Protein AF-0000000077060701 (afdb_homodimer)

Structure (mmCIF, N/CA/C/O backbone):
data_AF-0000000077060701-model_v1
#
loop_
_entity.id
_entity.type
_entity.pdbx_description
1 polymer 'Hard-surface induced protein 5'
#
loop_
_atom_site.group_PDB
_atom_site.id
_atom_site.type_symbol
_atom_site.label_atom_id
_atom_site.label_alt_id
_atom_site.label_comp_id
_atom_site.label_asym_id
_atom_site.label_entity_id
_atom_site.label_seq_id
_atom_site.pdbx_PDB_ins_code
_atom_site.Cartn_x
_atom_site.Cartn_y
_atom_site.Cartn_z
_atom_site.occupancy
_atom_site.B_iso_or_equiv
_atom_site.auth_seq_id
_atom_site.auth_comp_id
_atom_site.auth_asym_id
_atom_site.auth_atom_id
_atom_site.pdbx_PDB_model_num
ATOM 1 N N . ASP A 1 1 ? -24.672 4.492 -1.713 1 72.44 1 ASP A N 1
ATOM 2 C CA . ASP A 1 1 ? -24.547 5.801 -1.076 1 72.44 1 ASP A CA 1
ATOM 3 C C . ASP A 1 1 ? -24.703 6.926 -2.096 1 72.44 1 ASP A C 1
ATOM 5 O O . ASP A 1 1 ? -23.984 6.98 -3.09 1 72.44 1 ASP A O 1
ATOM 9 N N . THR A 1 2 ? -25.672 7.645 -2.219 1 89 2 THR A N 1
ATOM 10 C CA . THR A 1 2 ? -25.984 8.688 -3.191 1 89 2 THR A CA 1
ATOM 11 C C . THR A 1 2 ? -25.297 10 -2.818 1 89 2 THR A C 1
ATOM 13 O O . THR A 1 2 ? -25.391 10.984 -3.553 1 89 2 THR A O 1
ATOM 16 N N . ARG A 1 3 ? -24.625 10.016 -1.709 1 93.56 3 ARG A N 1
ATOM 17 C CA . ARG A 1 3 ? -23.906 11.219 -1.297 1 93.56 3 ARG A CA 1
ATOM 18 C C . ARG A 1 3 ? -22.703 11.484 -2.209 1 93.56 3 ARG A C 1
ATOM 20 O O . ARG A 1 3 ? -22.156 10.562 -2.797 1 93.56 3 ARG A O 1
ATOM 27 N N . PRO A 1 4 ? -22.281 12.789 -2.314 1 96.69 4 PRO A N 1
ATOM 28 C CA . PRO A 1 4 ? -21.094 13.102 -3.113 1 96.69 4 PRO A CA 1
ATOM 29 C C . PRO A 1 4 ? -19.844 12.375 -2.621 1 96.69 4 PRO A C 1
ATOM 31 O O . PRO A 1 4 ? -19.656 12.203 -1.413 1 96.69 4 PRO A O 1
ATOM 34 N N . SER A 1 5 ? -19.078 11.945 -3.609 1 96.25 5 SER A N 1
ATOM 35 C CA . SER A 1 5 ? -17.812 11.289 -3.295 1 96.25 5 SER A CA 1
ATOM 36 C C . SER A 1 5 ? -16.812 12.281 -2.711 1 96.25 5 SER A C 1
ATOM 38 O O . SER A 1 5 ? -17.047 13.492 -2.727 1 96.25 5 SER A O 1
ATOM 40 N N . PHE A 1 6 ? -15.773 11.805 -2.164 1 96.88 6 PHE A N 1
ATOM 41 C CA . PHE A 1 6 ? -14.688 12.664 -1.708 1 96.88 6 PHE A CA 1
ATOM 42 C C . PHE A 1 6 ? -14.211 13.578 -2.832 1 96.88 6 PHE A C 1
ATOM 44 O O . PHE A 1 6 ? -14.008 14.781 -2.621 1 96.88 6 PHE A O 1
ATOM 51 N N . TYR A 1 7 ? -14 12.961 -3.996 1 97.12 7 TYR A N 1
ATOM 52 C CA . TYR A 1 7 ? -13.547 13.719 -5.152 1 97.12 7 TYR A CA 1
ATOM 53 C C . TYR A 1 7 ? -14.469 14.898 -5.438 1 97.12 7 TYR A C 1
ATOM 55 O O . TYR A 1 7 ? -14.008 16.031 -5.602 1 97.12 7 TYR A O 1
ATOM 63 N N . GLU A 1 8 ? -15.719 14.617 -5.441 1 97.75 8 GLU A N 1
ATOM 64 C CA . GLU A 1 8 ? -16.703 15.648 -5.77 1 97.75 8 GLU A CA 1
ATOM 65 C C . GLU A 1 8 ? -16.703 16.766 -4.727 1 97.75 8 GLU A C 1
ATOM 67 O O . GLU A 1 8 ? -16.719 17.953 -5.074 1 97.75 8 GLU A O 1
ATOM 72 N N . ILE A 1 9 ? -16.672 16.422 -3.494 1 97.5 9 ILE A N 1
ATOM 73 C CA . ILE A 1 9 ? -16.672 17.391 -2.416 1 97.5 9 ILE A CA 1
ATOM 74 C C . ILE A 1 9 ? -15.375 18.219 -2.459 1 97.5 9 ILE A C 1
ATOM 76 O O . ILE A 1 9 ? -15.406 19.438 -2.396 1 97.5 9 ILE A O 1
ATOM 80 N N . ALA A 1 10 ? -14.234 17.484 -2.586 1 97 10 ALA A N 1
ATOM 81 C CA . ALA A 1 10 ? -12.938 18.141 -2.639 1 97 10 ALA A CA 1
ATOM 82 C C . ALA A 1 10 ? -12.852 19.109 -3.822 1 97 10 ALA A C 1
ATOM 84 O O . ALA A 1 10 ? -12.375 20.234 -3.684 1 97 10 ALA A O 1
ATOM 85 N N . LEU A 1 11 ? -13.344 18.656 -4.93 1 96.25 11 LEU A N 1
ATOM 86 C CA . LEU A 1 11 ? -13.344 19.5 -6.129 1 96.25 11 LEU A CA 1
ATOM 87 C C . LEU A 1 11 ? -14.188 20.75 -5.918 1 96.25 11 LEU A C 1
ATOM 89 O O . LEU A 1 11 ? -13.789 21.844 -6.309 1 96.25 11 LEU A O 1
ATOM 93 N N . SER A 1 12 ? -15.336 20.609 -5.293 1 96.38 12 SER A N 1
ATOM 94 C CA . SER A 1 12 ? -16.234 21.734 -5.066 1 96.38 12 SER A CA 1
ATOM 95 C C . SER A 1 12 ? -15.609 22.766 -4.156 1 96.38 12 SER A C 1
ATOM 97 O O . SER A 1 12 ? -15.891 23.969 -4.281 1 96.38 12 SER A O 1
ATOM 99 N N . HIS A 1 13 ? -14.703 22.375 -3.252 1 94.12 13 HIS A N 1
ATOM 100 C CA . HIS A 1 13 ? -14.047 23.312 -2.336 1 94.12 13 HIS A CA 1
ATOM 101 C C . HIS A 1 13 ? -12.734 23.828 -2.914 1 94.12 13 HIS A C 1
ATOM 103 O O . HIS A 1 13 ? -12.094 24.688 -2.322 1 94.12 13 HIS A O 1
ATOM 109 N N . GLY A 1 14 ? -12.312 23.234 -4.031 1 92 14 GLY A N 1
ATOM 110 C CA . GLY A 1 14 ? -11.188 23.781 -4.777 1 92 14 GLY A CA 1
ATOM 111 C C . GLY A 1 14 ? -9.844 23.359 -4.227 1 92 14 GLY A C 1
ATOM 112 O O . GLY A 1 14 ? -8.836 24.047 -4.445 1 92 14 GLY A O 1
ATOM 113 N N . THR A 1 15 ? -9.773 22.266 -3.494 1 93.25 15 THR A N 1
ATOM 114 C CA . THR A 1 15 ? -8.492 21.812 -2.957 1 93.25 15 THR A CA 1
ATOM 115 C C . THR A 1 15 ? -7.629 21.203 -4.055 1 93.25 15 THR A C 1
ATOM 117 O O . THR A 1 15 ? -8.141 20.531 -4.953 1 93.25 15 THR A O 1
ATOM 120 N N . ASP A 1 16 ? -6.316 21.344 -4.008 1 93 16 ASP A N 1
ATOM 121 C CA . ASP A 1 16 ? -5.406 20.797 -5.008 1 93 16 ASP A CA 1
ATOM 122 C C . ASP A 1 16 ? -5.215 19.281 -4.812 1 93 16 ASP A C 1
ATOM 124 O O . ASP A 1 16 ? -4.59 18.625 -5.637 1 93 16 ASP A O 1
ATOM 128 N N . LYS A 1 17 ? -5.855 18.797 -3.699 1 95.69 17 LYS A N 1
ATOM 129 C CA . LYS A 1 17 ? -5.812 17.359 -3.449 1 95.69 17 LYS A CA 1
ATOM 130 C C . LYS A 1 17 ? -6.402 16.578 -4.617 1 95.69 17 LYS A C 1
ATOM 132 O O . LYS A 1 17 ? -6.098 15.398 -4.805 1 95.69 17 LYS A O 1
ATOM 137 N N . VAL A 1 18 ? -7.281 17.297 -5.473 1 96 18 VAL A N 1
ATOM 138 C CA . VAL A 1 18 ? -7.945 16.547 -6.535 1 96 18 VAL A CA 1
ATOM 139 C C . VAL A 1 18 ? -7.863 17.344 -7.844 1 96 18 VAL A C 1
ATOM 141 O O . VAL A 1 18 ? -8.5 16.969 -8.836 1 96 18 VAL A O 1
ATOM 144 N N . THR A 1 19 ? -7.133 18.406 -7.879 1 93.81 19 THR A N 1
ATOM 145 C CA . THR A 1 19 ? -6.91 19.141 -9.117 1 93.81 19 THR A CA 1
ATOM 146 C C . THR A 1 19 ? -5.473 18.969 -9.602 1 93.81 19 THR A C 1
ATOM 148 O O . THR A 1 19 ? -5.219 18.266 -10.586 1 93.81 19 THR A O 1
ATOM 151 N N . THR A 1 20 ? -4.555 19.422 -8.734 1 92.94 20 THR A N 1
ATOM 152 C CA . THR A 1 20 ? -3.139 19.234 -9.039 1 92.94 20 THR A CA 1
ATOM 153 C C . THR A 1 20 ? -2.711 17.797 -8.773 1 92.94 20 THR A C 1
ATOM 155 O O . THR A 1 20 ? -1.928 17.234 -9.531 1 92.94 20 THR A O 1
ATOM 158 N N . HIS A 1 21 ? -3.254 17.328 -7.711 1 95.06 21 HIS A N 1
ATOM 159 C CA . HIS A 1 21 ? -2.932 15.969 -7.297 1 95.06 21 HIS A CA 1
ATOM 160 C C . HIS A 1 21 ? -4.141 15.047 -7.449 1 95.06 21 HIS A C 1
ATOM 162 O O . HIS A 1 21 ? -5.207 15.484 -7.883 1 95.06 21 HIS A O 1
ATOM 168 N N . SER A 1 22 ? -3.951 13.844 -7.277 1 95.31 22 SER A N 1
ATOM 169 C CA . SER A 1 22 ? -5.016 12.852 -7.371 1 95.31 22 SER A CA 1
ATOM 170 C C . SER A 1 22 ? -5.121 12.023 -6.094 1 95.31 22 SER A C 1
ATOM 172 O O . SER A 1 22 ? -5.191 10.797 -6.145 1 95.31 22 SER A O 1
ATOM 174 N N . TYR A 1 23 ? -5.145 12.742 -4.965 1 97.5 23 TYR A N 1
ATOM 175 C CA . TYR A 1 23 ? -5.133 12.062 -3.676 1 97.5 23 TYR A CA 1
ATOM 176 C C . TYR A 1 23 ? -6.48 11.406 -3.393 1 97.5 23 TYR A C 1
ATOM 178 O O . TYR A 1 23 ? -6.609 10.617 -2.451 1 97.5 23 TYR A O 1
ATOM 186 N N . HIS A 1 24 ? -7.512 11.664 -4.227 1 97.25 24 HIS A N 1
ATOM 187 C CA . HIS A 1 24 ? -8.836 11.094 -3.99 1 97.25 24 HIS A CA 1
ATOM 188 C C . HIS A 1 24 ? -8.805 9.57 -4.086 1 97.25 24 HIS A C 1
ATOM 190 O O . HIS A 1 24 ? -9.578 8.891 -3.416 1 97.25 24 HIS A O 1
ATOM 196 N N . HIS A 1 25 ? -7.895 9 -4.836 1 96.62 25 HIS A N 1
ATOM 197 C CA . HIS A 1 25 ? -7.789 7.551 -4.891 1 96.62 25 HIS A CA 1
ATOM 198 C C . HIS A 1 25 ? -7.418 6.973 -3.527 1 96.62 25 HIS A C 1
ATOM 200 O O . HIS A 1 25 ? -8.039 6.012 -3.066 1 96.62 25 HIS A O 1
ATOM 206 N N . MET A 1 26 ? -6.43 7.578 -2.92 1 97.62 26 MET A N 1
ATOM 207 C CA . MET A 1 26 ? -5.961 7.145 -1.606 1 97.62 26 MET A CA 1
ATOM 208 C C . MET A 1 26 ? -7.023 7.402 -0.541 1 97.62 26 MET A C 1
ATOM 210 O O . MET A 1 26 ? -7.32 6.52 0.27 1 97.62 26 MET A O 1
ATOM 214 N N . TYR A 1 27 ? -7.613 8.539 -0.559 1 98.12 27 TYR A N 1
ATOM 215 C CA . TYR A 1 27 ? -8.531 8.922 0.508 1 98.12 27 TYR A CA 1
ATOM 216 C C . TYR A 1 27 ? -9.852 8.18 0.383 1 98.12 27 TYR A C 1
ATOM 218 O O . TYR A 1 27 ? -10.484 7.848 1.39 1 98.12 27 TYR A O 1
ATOM 226 N N . GLN A 1 28 ? -10.266 7.945 -0.831 1 94.94 28 GLN A N 1
ATOM 227 C CA . GLN A 1 28 ? -11.445 7.102 -1.002 1 94.94 28 GLN A CA 1
ATOM 228 C C . GLN A 1 28 ? -11.203 5.695 -0.459 1 94.94 28 GLN A C 1
ATOM 230 O O . GLN A 1 28 ? -12.078 5.117 0.195 1 94.94 28 GLN A O 1
ATOM 235 N N . LYS A 1 29 ? -10.07 5.207 -0.719 1 95.62 29 LYS A N 1
ATOM 236 C CA . LYS A 1 29 ? -9.695 3.854 -0.313 1 95.62 29 LYS A CA 1
ATOM 237 C C . LYS A 1 29 ? -9.672 3.721 1.207 1 95.62 29 LYS A C 1
ATOM 239 O O . LYS A 1 29 ? -10.117 2.709 1.752 1 95.62 29 LYS A O 1
ATOM 244 N N . TYR A 1 30 ? -9.281 4.711 1.935 1 97.94 30 TYR A N 1
ATOM 245 C CA . TYR A 1 30 ? -8.961 4.504 3.344 1 97.94 30 TYR A CA 1
ATOM 246 C C . TYR A 1 30 ? -9.93 5.27 4.238 1 97.94 30 TYR A C 1
ATOM 248 O O . TYR A 1 30 ? -10.18 4.875 5.379 1 97.94 30 TYR A O 1
ATOM 256 N N . LEU A 1 31 ? -10.508 6.32 3.727 1 98.12 31 LEU A N 1
ATOM 257 C CA . LEU A 1 31 ? -11.18 7.219 4.656 1 98.12 31 LEU A CA 1
ATOM 258 C C . LEU A 1 31 ? -12.695 7.07 4.551 1 98.12 31 LEU A C 1
ATOM 260 O O . LEU A 1 31 ? -13.43 7.527 5.426 1 98.12 31 LEU A O 1
ATOM 264 N N . SER A 1 32 ? -13.211 6.387 3.566 1 96.25 32 SER A N 1
ATOM 265 C CA . SER A 1 32 ? -14.648 6.227 3.371 1 96.25 32 SER A CA 1
ATOM 266 C C . SER A 1 32 ? -15.305 5.594 4.594 1 96.25 32 SER A C 1
ATOM 268 O O . SER A 1 32 ? -16.438 5.938 4.945 1 96.25 32 SER A O 1
ATOM 270 N N . PRO A 1 33 ? -14.633 4.691 5.352 1 95.81 33 PRO A N 1
ATOM 271 C CA . PRO A 1 33 ? -15.266 4.074 6.516 1 95.81 33 PRO A CA 1
ATOM 272 C C . PRO A 1 33 ? -15.492 5.062 7.66 1 95.81 33 PRO A C 1
ATOM 274 O O . PRO A 1 33 ? -16.266 4.781 8.586 1 95.81 33 PRO A O 1
ATOM 277 N N . PHE A 1 34 ? -14.836 6.156 7.617 1 97.88 34 PHE A N 1
ATOM 278 C CA . PHE A 1 34 ? -14.914 7.117 8.711 1 97.88 34 PHE A CA 1
ATOM 279 C C . PHE A 1 34 ? -16.047 8.109 8.484 1 97.88 34 PHE A C 1
ATOM 281 O O . PHE A 1 34 ? -16.344 8.938 9.352 1 97.88 34 PHE A O 1
ATOM 288 N N . ARG A 1 35 ? -16.656 8.062 7.363 1 96.19 35 ARG A N 1
ATOM 289 C CA . ARG A 1 35 ? -17.594 9.102 6.922 1 96.19 35 ARG A CA 1
ATOM 290 C C . ARG A 1 35 ? -18.734 9.281 7.922 1 96.19 35 ARG A C 1
ATOM 292 O O . ARG A 1 35 ? -19.203 10.406 8.141 1 96.19 35 ARG A O 1
ATOM 299 N N . ASP A 1 36 ? -19.172 8.172 8.656 1 95.62 36 ASP A N 1
ATOM 300 C CA . ASP A 1 36 ? -20.391 8.258 9.453 1 95.62 36 ASP A CA 1
ATOM 301 C C . ASP A 1 36 ? -20.109 7.914 10.914 1 95.62 36 ASP A C 1
ATOM 303 O O . ASP A 1 36 ? -21 7.445 11.625 1 95.62 36 ASP A O 1
ATOM 307 N N . VAL A 1 37 ? -18.891 8.07 11.305 1 97.88 37 VAL A N 1
ATOM 308 C CA . VAL A 1 37 ? -18.547 7.777 12.695 1 97.88 37 VAL A CA 1
ATOM 309 C C . VAL A 1 37 ? -17.656 8.883 13.258 1 97.88 37 VAL A C 1
ATOM 311 O O . VAL A 1 37 ? -16.938 9.539 12.508 1 97.88 37 VAL A O 1
ATOM 314 N N . PRO A 1 38 ? -17.797 9.078 14.562 1 98.56 38 PRO A N 1
ATOM 315 C CA . PRO A 1 38 ? -16.844 10.008 15.172 1 98.56 38 PRO A CA 1
ATOM 316 C C . PRO A 1 38 ? -15.414 9.477 15.148 1 98.56 38 PRO A C 1
ATOM 318 O O . PRO A 1 38 ? -15.188 8.281 15.375 1 98.56 38 PRO A O 1
ATOM 321 N N . PHE A 1 39 ? -14.523 10.258 14.805 1 98.75 39 PHE A N 1
ATOM 322 C CA . PHE A 1 39 ? -13.109 9.922 14.867 1 98.75 39 PHE A CA 1
ATOM 323 C C . PHE A 1 39 ? -12.25 11.18 14.984 1 98.75 39 PHE A C 1
ATOM 325 O O . PHE A 1 39 ? -12.734 12.289 14.75 1 98.75 39 PHE A O 1
ATOM 332 N N . LYS A 1 40 ? -11.062 10.961 15.398 1 98.94 40 LYS A N 1
ATOM 333 C CA . LYS A 1 40 ? -10.125 12.055 15.641 1 98.94 40 LYS A CA 1
ATOM 334 C C . LYS A 1 40 ? -9.086 12.148 14.523 1 98.94 40 LYS A C 1
ATOM 336 O O . LYS A 1 40 ? -8.461 11.148 14.164 1 98.94 40 LYS A O 1
ATOM 341 N N . MET A 1 41 ? -8.938 13.398 13.93 1 98.88 41 MET A N 1
ATOM 342 C CA . MET A 1 41 ? -8.094 13.586 12.758 1 98.88 41 MET A CA 1
ATOM 343 C C . MET A 1 41 ? -7.191 14.805 12.922 1 98.88 41 MET A C 1
ATOM 345 O O . MET A 1 41 ? -7.637 15.852 13.414 1 98.88 41 MET A O 1
ATOM 349 N N . LEU A 1 42 ? -5.934 14.625 12.531 1 98.94 42 LEU A N 1
ATOM 350 C CA . LEU A 1 42 ? -4.98 15.727 12.445 1 98.94 42 LEU A CA 1
ATOM 351 C C . LEU A 1 42 ? -4.527 15.945 11.008 1 98.94 42 LEU A C 1
ATOM 353 O O . LEU A 1 42 ? -4.152 14.992 10.32 1 98.94 42 LEU A O 1
ATOM 357 N N . GLU A 1 43 ? -4.633 17.125 10.531 1 98.38 43 GLU A N 1
ATOM 358 C CA . GLU A 1 43 ? -3.891 17.5 9.328 1 98.38 43 GLU A CA 1
ATOM 359 C C . GLU A 1 43 ? -2.789 18.516 9.664 1 98.38 43 GLU A C 1
ATOM 361 O O . GLU A 1 43 ? -3.035 19.5 10.344 1 98.38 43 GLU A O 1
ATOM 366 N N . ILE A 1 44 ? -1.623 18.141 9.25 1 97.88 44 ILE A N 1
ATOM 367 C CA . ILE A 1 44 ? -0.527 19.109 9.32 1 97.88 44 ILE A CA 1
ATOM 368 C C . ILE A 1 44 ? -0.554 20.016 8.086 1 97.88 44 ILE A C 1
ATOM 370 O O . ILE A 1 44 ? -0.428 19.531 6.957 1 97.88 44 ILE A O 1
ATOM 374 N N . GLY A 1 45 ? -0.708 21.312 8.297 1 95.12 45 GLY A N 1
ATOM 375 C CA . GLY A 1 45 ? -0.82 22.281 7.223 1 95.12 45 GLY A CA 1
ATOM 376 C C . GLY A 1 45 ? -2.238 22.781 7.008 1 95.12 45 GLY A C 1
ATOM 377 O O . GLY A 1 45 ? -3.043 22.109 6.355 1 95.12 45 GLY A O 1
ATOM 378 N N . LEU A 1 46 ? -2.551 23.953 7.465 1 92.69 46 LEU A N 1
ATOM 379 C CA . LEU A 1 46 ? -3.869 24.562 7.348 1 92.69 46 LEU A CA 1
ATOM 380 C C . LEU A 1 46 ? -4.062 25.172 5.965 1 92.69 46 LEU A C 1
ATOM 382 O O . LEU A 1 46 ? -5.195 25.359 5.516 1 92.69 46 LEU A O 1
ATOM 386 N N . GLY A 1 47 ? -2.994 25.438 5.184 1 86.56 47 GLY A N 1
ATOM 387 C CA . GLY A 1 47 ? -3.068 26 3.844 1 86.56 47 GLY A CA 1
ATOM 388 C C . GLY A 1 47 ? -3.195 27.516 3.838 1 86.56 47 GLY A C 1
ATOM 389 O O . GLY A 1 47 ? -3.992 28.078 3.082 1 86.56 47 GLY A O 1
ATOM 390 N N . CYS A 1 48 ? -2.408 28.266 4.582 1 75.06 48 CYS A N 1
ATOM 391 C CA . CYS A 1 48 ? -2.473 29.719 4.727 1 75.06 48 CYS A CA 1
ATOM 392 C C . CYS A 1 48 ? -1.827 30.406 3.537 1 75.06 48 CYS A C 1
ATOM 394 O O . CYS A 1 48 ? -1.957 31.625 3.379 1 75.06 48 CYS A O 1
ATOM 396 N N . ASP A 1 49 ? -1.283 29.703 2.76 1 62.22 49 ASP A N 1
ATOM 397 C CA . ASP A 1 49 ? -0.538 30.359 1.692 1 62.22 49 ASP A CA 1
ATOM 398 C C . ASP A 1 49 ? -1.439 30.656 0.498 1 62.22 49 ASP A C 1
ATOM 400 O O . ASP A 1 49 ? -0.977 31.172 -0.52 1 62.22 49 ASP A O 1
ATOM 404 N N . MET A 1 50 ? -2.664 30.391 0.681 1 59.59 50 MET A N 1
ATOM 405 C CA . MET A 1 50 ? -3.568 30.672 -0.43 1 59.59 50 MET A CA 1
ATOM 406 C C . MET A 1 50 ? -4.246 32.031 -0.245 1 59.59 50 MET A C 1
ATOM 408 O O . MET A 1 50 ? -4.465 32.469 0.884 1 59.59 50 MET A O 1
ATOM 412 N N . ASN A 1 51 ? -4.266 32.812 -1.315 1 57.19 51 ASN A N 1
ATOM 413 C CA . ASN A 1 51 ? -4.828 34.156 -1.278 1 57.19 51 ASN A CA 1
ATOM 414 C C . ASN A 1 51 ? -6.176 34.188 -0.559 1 57.19 51 ASN A C 1
ATOM 416 O O . ASN A 1 51 ? -6.539 35.188 0.05 1 57.19 51 ASN A O 1
ATOM 420 N N . TYR A 1 52 ? -6.879 33.188 -0.782 1 57.84 52 TYR A N 1
ATOM 421 C CA . TYR A 1 52 ? -8.227 33.156 -0.214 1 57.84 52 TYR A CA 1
ATOM 422 C C . TYR A 1 52 ? -8.211 32.531 1.184 1 57.84 52 TYR A C 1
ATOM 424 O O . TYR A 1 52 ? -9.266 32.406 1.81 1 57.84 52 TYR A O 1
ATOM 432 N N . GLY A 1 53 ? -7.055 32.469 1.711 1 61 53 GLY A N 1
ATOM 433 C CA . GLY A 1 53 ? -6.934 31.891 3.041 1 61 53 GLY A CA 1
ATOM 434 C C . GLY A 1 53 ? -6.957 30.375 3.041 1 61 53 GLY A C 1
ATOM 435 O O . GLY A 1 53 ? -6.891 29.75 1.98 1 61 53 GLY A O 1
ATOM 436 N N . PRO A 1 54 ? -6.895 29.859 4.293 1 66 54 PRO A N 1
ATOM 437 C CA . PRO A 1 54 ? -6.852 28.422 4.547 1 66 54 PRO A CA 1
ATOM 438 C C . PRO A 1 54 ? -8.195 27.75 4.305 1 66 54 PRO A C 1
ATOM 440 O O . PRO A 1 54 ? -9.203 28.422 4.059 1 66 54 PRO A O 1
ATOM 443 N N . GLY A 1 55 ? -8.055 26.547 3.58 1 73.75 55 GLY A N 1
ATOM 444 C CA . GLY A 1 55 ? -9.289 25.906 4.008 1 73.75 55 GLY A CA 1
ATOM 445 C C . GLY A 1 55 ? -9.867 24.969 2.969 1 73.75 55 GLY A C 1
ATOM 446 O O . GLY A 1 55 ? -10.836 24.25 3.24 1 73.75 55 GLY A O 1
ATOM 447 N N . ALA A 1 56 ? -9.273 25.109 1.774 1 88.19 56 ALA A N 1
ATOM 448 C CA . ALA A 1 56 ? -9.961 24.188 0.869 1 88.19 56 ALA A CA 1
ATOM 449 C C . ALA A 1 56 ? -10.031 22.781 1.458 1 88.19 56 ALA A C 1
ATOM 451 O O . ALA A 1 56 ? -11.094 22.156 1.48 1 88.19 56 ALA A O 1
ATOM 452 N N . SER A 1 57 ? -8.977 22.406 2.061 1 92.88 57 SER A N 1
ATOM 453 C CA . SER A 1 57 ? -8.945 21.109 2.719 1 92.88 57 SER A CA 1
ATOM 454 C C . SER A 1 57 ? -9.82 21.094 3.969 1 92.88 57 SER A C 1
ATOM 456 O O . SER A 1 57 ? -10.562 20.141 4.207 1 92.88 57 SER A O 1
ATOM 458 N N . TYR A 1 58 ? -9.766 22.203 4.723 1 94 58 TYR A N 1
ATOM 459 C CA . TYR A 1 58 ? -10.547 22.344 5.949 1 94 58 TYR A CA 1
ATOM 460 C C . TYR A 1 58 ? -12.031 22.141 5.68 1 94 58 TYR A C 1
ATOM 462 O O . TYR A 1 58 ? -12.664 21.281 6.309 1 94 58 TYR A O 1
ATOM 470 N N . TRP A 1 59 ? -12.523 22.766 4.676 1 94.44 59 TRP A N 1
ATOM 471 C CA . TRP A 1 59 ? -13.945 22.672 4.352 1 94.44 59 TRP A CA 1
ATOM 472 C C . TRP A 1 59 ? -14.266 21.312 3.742 1 94.44 59 TRP A C 1
ATOM 474 O O . TRP A 1 59 ? -15.359 20.766 3.953 1 94.44 59 TRP A O 1
ATOM 484 N N . THR A 1 60 ? -13.312 20.781 3.035 1 96.38 60 THR A N 1
ATOM 485 C CA . THR A 1 60 ? -13.484 19.453 2.463 1 96.38 60 THR A CA 1
ATOM 486 C C . THR A 1 60 ? -13.688 18.422 3.562 1 96.38 60 THR A C 1
ATOM 488 O O . THR A 1 60 ? -14.641 17.641 3.521 1 96.38 60 THR A O 1
ATOM 491 N N . TRP A 1 61 ? -12.797 18.453 4.57 1 97.62 61 TRP A N 1
ATOM 492 C CA . TRP A 1 61 ? -12.875 17.469 5.648 1 97.62 61 TRP A CA 1
ATOM 493 C C . TRP A 1 61 ? -14.188 17.594 6.41 1 97.62 61 TRP A C 1
ATOM 495 O O . TRP A 1 61 ? -14.859 16.594 6.668 1 97.62 61 TRP A O 1
ATOM 505 N N . LEU A 1 62 ? -14.625 18.812 6.68 1 97 62 LEU A N 1
ATOM 506 C CA . LEU A 1 62 ? -15.82 19.016 7.492 1 97 62 LEU A CA 1
ATOM 507 C C . LEU A 1 62 ? -17.062 18.562 6.742 1 97 62 LEU A C 1
ATOM 509 O O . LEU A 1 62 ? -18 18.047 7.352 1 97 62 LEU A O 1
ATOM 513 N N . GLU A 1 63 ? -17.031 18.797 5.477 1 97 63 GLU A N 1
ATOM 514 C CA . GLU A 1 63 ? -18.203 18.359 4.711 1 97 63 GLU A CA 1
ATOM 515 C C . GLU A 1 63 ? -18.203 16.844 4.539 1 97 63 GLU A C 1
ATOM 517 O O . GLU A 1 63 ? -19.25 16.203 4.625 1 97 63 GLU A O 1
ATOM 522 N N . TYR A 1 64 ? -17.094 16.234 4.305 1 97.94 64 TYR A N 1
ATOM 523 C CA . TYR A 1 64 ? -17 14.805 4.051 1 97.94 64 TYR A CA 1
ATOM 524 C C . TYR A 1 64 ? -17.203 14.008 5.336 1 97.94 64 TYR A C 1
ATOM 526 O O . TYR A 1 64 ? -17.781 12.922 5.312 1 97.94 64 TYR A O 1
ATOM 534 N N . PHE A 1 65 ? -16.734 14.641 6.508 1 98.25 65 PHE A N 1
ATOM 535 C CA . PHE A 1 65 ? -16.812 13.984 7.809 1 98.25 65 PHE A CA 1
ATOM 536 C C . PHE A 1 65 ? -17.641 14.812 8.789 1 98.25 65 PHE A C 1
ATOM 538 O O . PHE A 1 65 ? -17.078 15.516 9.633 1 98.25 65 PHE A O 1
ATOM 545 N N . PRO A 1 66 ? -18.891 14.57 8.875 1 97.31 66 PRO A N 1
ATOM 546 C CA . PRO A 1 66 ? -19.75 15.422 9.711 1 97.31 66 PRO A CA 1
ATOM 547 C C . PRO A 1 66 ? -19.469 15.234 11.203 1 97.31 66 PRO A C 1
ATOM 549 O O . PRO A 1 66 ? -19.844 16.094 12.008 1 97.31 66 PRO A O 1
ATOM 552 N N . TYR A 1 67 ? -18.766 14.164 11.578 1 98.12 67 TYR A N 1
ATOM 553 C CA . TYR A 1 67 ? -18.609 13.898 13 1 98.12 67 TYR A CA 1
ATOM 554 C C . TYR A 1 67 ? -17.141 13.945 13.398 1 98.12 67 TYR A C 1
ATOM 556 O O . TYR A 1 67 ? -16.75 13.43 14.453 1 98.12 67 TYR A O 1
ATOM 564 N N . VAL A 1 68 ? -16.328 14.5 12.609 1 98.62 68 VAL A N 1
ATOM 565 C CA . VAL A 1 68 ? -14.891 14.484 12.828 1 98.62 68 VAL A CA 1
ATOM 566 C C . VAL A 1 68 ? -14.531 15.414 13.984 1 98.62 68 VAL A C 1
ATOM 568 O O . VAL A 1 68 ? -15.109 16.5 14.125 1 98.62 68 VAL A O 1
ATOM 571 N N . ASP A 1 69 ? -13.688 14.961 14.859 1 98.88 69 ASP A N 1
ATOM 572 C CA . ASP A 1 69 ? -12.898 15.812 15.75 1 98.88 69 ASP A CA 1
ATOM 573 C C . ASP A 1 69 ? -11.586 16.234 15.094 1 98.88 69 ASP A C 1
ATOM 575 O O . ASP A 1 69 ? -10.617 15.477 15.102 1 98.88 69 ASP A O 1
ATOM 579 N N . LEU A 1 70 ? -11.57 17.516 14.578 1 98.31 70 LEU A N 1
ATOM 580 C CA . LEU A 1 70 ? -10.555 17.922 13.617 1 98.31 70 LEU A CA 1
ATOM 581 C C . LEU A 1 70 ? -9.508 18.828 14.273 1 98.31 70 LEU A C 1
ATOM 583 O O . LEU A 1 70 ? -9.859 19.766 14.984 1 98.31 70 LEU A O 1
ATOM 587 N N . TYR A 1 71 ? -8.242 18.469 14.047 1 98.56 71 TYR A N 1
ATOM 588 C CA . TYR A 1 71 ? -7.102 19.234 14.539 1 98.56 71 TYR A CA 1
ATOM 589 C C . TYR A 1 71 ? -6.191 19.656 13.391 1 98.56 71 TYR A C 1
ATOM 591 O O . TYR A 1 71 ? -6.113 18.969 12.367 1 98.56 71 TYR A O 1
ATOM 599 N N . TYR A 1 72 ? -5.508 20.812 13.555 1 97.56 72 TYR A N 1
ATOM 600 C CA . TYR A 1 72 ? -4.484 21.25 12.609 1 97.56 72 TYR A CA 1
ATOM 601 C C . TYR A 1 72 ? -3.205 21.641 13.344 1 97.56 72 TYR A C 1
ATOM 603 O O . TYR A 1 72 ? -3.254 22.172 14.453 1 97.56 72 TYR A O 1
ATOM 611 N N . ILE A 1 73 ? -2.139 21.359 12.734 1 97.38 73 ILE A N 1
ATOM 612 C CA . ILE A 1 73 ? -0.869 22.016 13.016 1 97.38 73 ILE A CA 1
ATOM 613 C C . ILE A 1 73 ? -0.505 22.938 11.859 1 97.38 73 ILE A C 1
ATOM 615 O O . ILE A 1 73 ? -0.494 22.531 10.703 1 97.38 73 ILE A O 1
ATOM 619 N N . GLU A 1 74 ? -0.298 24.188 12.18 1 95.31 74 GLU A N 1
ATOM 620 C CA . GLU A 1 74 ? 0.071 25.188 11.18 1 95.31 74 GLU A CA 1
ATOM 621 C C . GLU A 1 74 ? 1.366 25.891 11.562 1 95.31 74 GLU A C 1
ATOM 623 O O . GLU A 1 74 ? 1.494 26.406 12.672 1 95.31 74 GLU A O 1
ATOM 628 N N . TYR A 1 75 ? 2.26 25.875 10.547 1 94.12 75 TYR A N 1
ATOM 629 C CA . TYR A 1 75 ? 3.58 26.453 10.766 1 94.12 75 TYR A CA 1
ATOM 630 C C . TYR A 1 75 ? 3.484 27.953 11 1 94.12 75 TYR A C 1
ATOM 632 O O . TYR A 1 75 ? 4.16 28.5 11.875 1 94.12 75 TYR A O 1
ATOM 640 N N . ASP A 1 76 ? 2.664 28.641 10.297 1 92.12 76 ASP A N 1
ATOM 641 C CA . ASP A 1 76 ? 2.518 30.094 10.328 1 92.12 76 ASP A CA 1
ATOM 642 C C . ASP A 1 76 ? 1.503 30.516 11.383 1 92.12 76 ASP A C 1
ATOM 644 O O . ASP A 1 76 ? 0.298 30.531 11.125 1 92.12 76 ASP A O 1
ATOM 648 N N . ALA A 1 77 ? 1.989 30.969 12.469 1 93 77 ALA A N 1
ATOM 649 C CA . ALA A 1 77 ? 1.145 31.344 13.602 1 93 77 ALA A CA 1
ATOM 650 C C . ALA A 1 77 ? 0.237 32.531 13.242 1 93 77 ALA A C 1
ATOM 652 O O . ALA A 1 77 ? -0.916 32.562 13.672 1 93 77 ALA A O 1
ATOM 653 N N . ALA A 1 78 ? 0.773 33.406 12.477 1 91.38 78 ALA A N 1
ATOM 654 C CA . ALA A 1 78 ? 0.004 34.594 12.102 1 91.38 78 ALA A CA 1
ATOM 655 C C . ALA A 1 78 ? -1.184 34.219 11.219 1 91.38 78 ALA A C 1
ATOM 657 O O . ALA A 1 7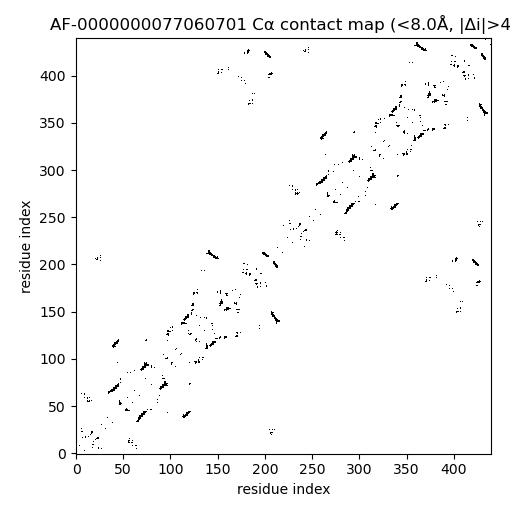8 ? -2.279 34.75 11.375 1 91.38 78 ALA A O 1
ATOM 658 N N . CYS A 1 79 ? -0.909 33.344 10.367 1 88.81 79 CYS A N 1
ATOM 659 C CA . CYS A 1 79 ? -1.976 32.844 9.508 1 88.81 79 CYS A CA 1
ATOM 660 C C . CYS A 1 79 ? -3.049 32.125 10.32 1 88.81 79 CYS A C 1
ATOM 662 O O . CYS A 1 79 ? -4.242 32.375 10.133 1 88.81 79 CYS A O 1
ATOM 664 N N . ALA A 1 80 ? -2.635 31.266 11.227 1 90.19 80 ALA A N 1
ATOM 665 C CA . ALA A 1 80 ? -3.574 30.547 12.086 1 90.19 80 ALA A CA 1
ATOM 666 C C . ALA A 1 80 ? -4.441 31.516 12.883 1 90.19 80 ALA A C 1
ATOM 668 O O . ALA A 1 80 ? -5.656 31.328 12.984 1 90.19 80 ALA A O 1
ATOM 669 N N . GLU A 1 81 ? -3.811 32.531 13.344 1 91.31 81 GLU A N 1
ATOM 670 C CA . GLU A 1 81 ? -4.535 33.531 14.125 1 91.31 81 GLU A CA 1
ATOM 671 C C . GLU A 1 81 ? -5.523 34.281 13.258 1 91.31 81 GLU A C 1
ATOM 673 O O . GLU A 1 81 ? -6.668 34.531 13.664 1 91.31 81 GLU A O 1
ATOM 678 N N . LYS A 1 82 ? -5.055 34.656 12.133 1 87.88 82 LYS A N 1
ATOM 679 C CA . LYS A 1 82 ? -5.871 35.438 11.211 1 87.88 82 LYS A CA 1
ATOM 680 C C . LYS A 1 82 ? -7.168 34.719 10.867 1 87.88 82 LYS A C 1
ATOM 682 O O . LYS A 1 82 ? -8.219 35.344 10.742 1 87.88 82 LYS A O 1
ATOM 687 N N . TRP A 1 83 ? -7.098 33.406 10.766 1 87.94 83 TRP A N 1
ATOM 688 C CA . TRP A 1 83 ? -8.25 32.688 10.258 1 87.94 83 TRP A CA 1
ATOM 689 C C . TRP A 1 83 ? -8.938 31.906 11.375 1 87.94 83 TRP A C 1
ATOM 691 O O . TRP A 1 83 ? -9.789 31.047 11.109 1 87.94 83 TRP A O 1
ATOM 701 N N . ALA A 1 84 ? -8.578 32.156 12.586 1 86.88 84 ALA A N 1
ATOM 702 C CA . ALA A 1 84 ? -9.117 31.453 13.75 1 86.88 84 ALA A CA 1
ATOM 703 C C . ALA A 1 84 ? -10.641 31.562 13.797 1 86.88 84 ALA A C 1
ATOM 705 O O . ALA A 1 84 ? -11.32 30.609 14.172 1 86.88 84 ALA A O 1
ATOM 706 N N . GLY A 1 85 ? -11.125 32.625 13.328 1 87.06 85 GLY A N 1
ATOM 707 C CA . GLY A 1 85 ? -12.57 32.844 13.336 1 87.06 85 GLY A CA 1
ATOM 708 C C . GLY A 1 85 ? -13.281 32.031 12.25 1 87.06 85 GLY A C 1
ATOM 709 O O . GLY A 1 85 ? -14.469 31.734 12.383 1 87.06 85 GLY A O 1
ATOM 710 N N . ASN A 1 86 ? -12.578 31.703 11.227 1 87.88 86 ASN A N 1
ATOM 711 C CA . ASN A 1 86 ? -13.164 31.016 10.078 1 87.88 86 ASN A CA 1
ATOM 712 C C . ASN A 1 86 ? -12.922 29.516 10.141 1 87.88 86 ASN A C 1
ATOM 714 O O . ASN A 1 86 ? -13.414 28.766 9.297 1 87.88 86 ASN A O 1
ATOM 718 N N . THR A 1 87 ? -12.211 29.094 11.164 1 91.81 87 THR A N 1
ATOM 719 C CA . THR A 1 87 ? -11.867 27.672 11.273 1 91.81 87 THR A CA 1
ATOM 720 C C . THR A 1 87 ? -12.305 27.125 12.625 1 91.81 87 THR A C 1
ATOM 722 O O . THR A 1 87 ? -11.547 26.391 13.266 1 91.81 87 THR A O 1
ATOM 725 N N . THR A 1 88 ? -13.469 27.469 13.031 1 93.31 88 THR A N 1
ATOM 726 C CA . THR A 1 88 ? -13.969 27.141 14.359 1 93.31 88 THR A CA 1
ATOM 727 C C . THR A 1 88 ? -14.336 25.672 14.453 1 93.31 88 THR A C 1
ATOM 729 O O . THR A 1 88 ? -14.547 25.141 15.547 1 93.31 88 THR A O 1
ATOM 732 N N . GLY A 1 89 ? -14.445 24.938 13.359 1 94.88 89 GLY A N 1
ATOM 733 C CA . GLY A 1 89 ? -14.758 23.516 13.367 1 94.88 89 GLY A CA 1
ATOM 734 C C . GLY A 1 89 ? -13.547 22.641 13.648 1 94.88 89 GLY A C 1
ATOM 735 O O . GLY A 1 89 ? -13.648 21.406 13.648 1 94.88 89 GLY A O 1
ATOM 736 N N . ALA A 1 90 ? -12.383 23.344 13.938 1 96.38 90 ALA A N 1
ATOM 737 C CA . ALA A 1 90 ? -11.156 22.594 14.227 1 96.38 90 ALA A CA 1
ATOM 738 C C . ALA A 1 90 ? -10.375 23.25 15.352 1 96.38 90 ALA A C 1
ATOM 740 O O . ALA A 1 90 ? -10.539 24.453 15.625 1 96.38 90 ALA A O 1
ATOM 741 N N . THR A 1 91 ? -9.586 22.453 16.016 1 97.56 91 THR A N 1
ATOM 742 C CA . THR A 1 91 ? -8.609 22.969 16.969 1 97.56 91 THR A CA 1
ATOM 743 C C . THR A 1 91 ? -7.246 23.141 16.297 1 97.56 91 THR A C 1
ATOM 745 O O . THR A 1 91 ? -6.691 22.188 15.75 1 97.56 91 THR A O 1
ATOM 748 N N . ILE A 1 92 ? -6.719 24.359 16.375 1 96.12 92 ILE A N 1
ATOM 749 C CA . ILE A 1 92 ? -5.516 24.672 15.602 1 96.12 92 ILE A CA 1
ATOM 750 C C . ILE A 1 92 ? -4.352 24.938 16.547 1 96.12 92 ILE A C 1
ATOM 752 O O . ILE A 1 92 ? -4.492 25.688 17.516 1 96.12 92 ILE A O 1
ATOM 756 N N . PHE A 1 93 ? -3.232 24.281 16.328 1 97.5 93 PHE A N 1
ATOM 757 C CA . PHE A 1 93 ? -1.971 24.516 17.016 1 97.5 93 PHE A CA 1
ATOM 758 C C . PHE A 1 93 ? -0.939 25.109 16.062 1 97.5 93 PHE A C 1
ATOM 760 O O . PHE A 1 93 ? -0.728 24.594 14.961 1 97.5 93 PHE A O 1
ATOM 767 N N . ALA A 1 94 ? -0.333 26.172 16.453 1 96.62 94 ALA A N 1
ATOM 768 C CA . ALA A 1 94 ? 0.705 26.797 15.633 1 96.62 94 ALA A CA 1
ATOM 769 C C . ALA A 1 94 ? 2.092 26.312 16.047 1 96.62 94 ALA A C 1
ATOM 771 O O . ALA A 1 94 ? 2.439 26.344 17.219 1 96.62 94 ALA A O 1
ATOM 772 N N . GLY A 1 95 ? 2.842 25.781 15.109 1 97.44 95 GLY A N 1
ATOM 773 C CA . GLY A 1 95 ? 4.199 25.328 15.367 1 97.44 95 GLY A CA 1
ATOM 774 C C . GLY A 1 95 ? 4.82 24.594 14.188 1 97.44 95 GLY A C 1
ATOM 775 O O . GLY A 1 95 ? 4.145 24.328 13.188 1 97.44 95 GLY A O 1
ATOM 776 N N . ASP A 1 96 ? 6.094 24.328 14.297 1 98 96 ASP A N 1
ATOM 777 C CA . ASP A 1 96 ? 6.871 23.641 13.273 1 98 96 ASP A CA 1
ATOM 778 C C . ASP A 1 96 ? 6.781 22.125 13.453 1 98 96 ASP A C 1
ATOM 780 O O . ASP A 1 96 ? 7.133 21.594 14.508 1 98 96 ASP A O 1
ATOM 784 N N . GLN A 1 97 ? 6.328 21.453 12.43 1 98.56 97 GLN A N 1
ATOM 785 C CA . GLN A 1 97 ? 6.195 20 12.508 1 98.56 97 GLN A CA 1
ATOM 786 C C . GLN A 1 97 ? 7.559 19.328 12.633 1 98.56 97 GLN A C 1
ATOM 788 O O . GLN A 1 97 ? 7.641 18.141 12.922 1 98.56 97 GLN A O 1
ATOM 793 N N . ALA A 1 98 ? 8.633 20.062 12.422 1 98.56 98 ALA A N 1
ATOM 794 C CA . ALA A 1 98 ? 9.969 19.5 12.578 1 98.56 98 ALA A CA 1
ATOM 795 C C . ALA A 1 98 ? 10.5 19.719 13.992 1 98.56 98 ALA A C 1
ATOM 797 O O . ALA A 1 98 ? 11.586 19.25 14.344 1 98.56 98 ALA A O 1
ATOM 798 N N . ASP A 1 99 ? 9.734 20.453 14.812 1 98.75 99 ASP A N 1
ATOM 799 C CA . ASP A 1 99 ? 10.133 20.734 16.188 1 98.75 99 ASP A CA 1
ATOM 800 C C . ASP A 1 99 ? 9.57 19.672 17.141 1 98.75 99 ASP A C 1
ATOM 802 O O . ASP A 1 99 ? 8.414 19.766 17.562 1 98.75 99 ASP A O 1
ATOM 806 N N . VAL A 1 100 ? 10.406 18.797 17.594 1 98.75 100 VAL A N 1
ATOM 807 C CA . VAL A 1 100 ? 10 17.672 18.422 1 98.75 100 VAL A CA 1
ATOM 808 C C . VAL A 1 100 ? 9.398 18.188 19.734 1 98.75 100 VAL A C 1
ATOM 810 O O . VAL A 1 100 ? 8.422 17.625 20.234 1 98.75 100 VAL A O 1
ATOM 813 N N . LYS A 1 101 ? 9.961 19.234 20.281 1 98.75 101 LYS A N 1
ATOM 814 C CA . LYS A 1 101 ? 9.43 19.797 21.531 1 98.75 101 LYS A CA 1
ATOM 815 C C . LYS A 1 101 ? 8.008 20.312 21.328 1 98.75 101 LYS A C 1
ATOM 817 O O . LYS A 1 101 ? 7.141 20.094 22.188 1 98.75 101 LYS A O 1
ATOM 822 N N . PHE A 1 102 ? 7.836 20.969 20.25 1 98.81 102 PHE A N 1
ATOM 823 C CA . PHE A 1 102 ? 6.488 21.422 19.938 1 98.81 102 PHE A CA 1
ATOM 824 C C . PHE A 1 102 ? 5.539 20.25 19.781 1 98.81 102 PHE A C 1
ATOM 826 O O . PHE A 1 102 ? 4.43 20.25 20.312 1 98.81 102 PHE A O 1
ATOM 833 N N . LEU A 1 103 ? 5.965 19.188 19.047 1 98.88 103 LEU A N 1
ATOM 83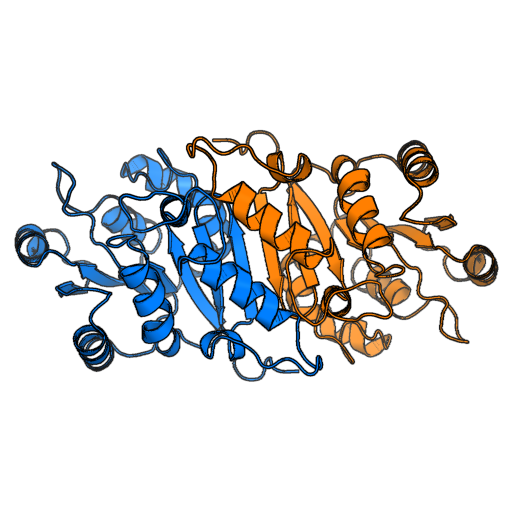4 C CA . LEU A 1 103 ? 5.105 18.031 18.797 1 98.88 103 LEU A CA 1
ATOM 835 C C . LEU A 1 103 ? 4.773 17.312 20.109 1 98.88 103 LEU A C 1
ATOM 837 O O . LEU A 1 103 ? 3.656 16.828 20.281 1 98.88 103 LEU A O 1
ATOM 841 N N . GLU A 1 104 ? 5.734 17.281 21 1 98.81 104 GLU A N 1
ATOM 842 C CA . GLU A 1 104 ? 5.484 16.703 22.312 1 98.81 104 GLU A CA 1
ATOM 843 C C . GLU A 1 104 ? 4.422 17.484 23.078 1 98.81 104 GLU A C 1
ATOM 845 O O . GLU A 1 104 ? 3.531 16.891 23.688 1 98.81 104 GLU A O 1
ATOM 850 N N . ARG A 1 105 ? 4.516 18.766 23.047 1 98.69 105 ARG A N 1
ATOM 851 C CA . ARG A 1 105 ? 3.52 19.609 23.703 1 98.69 105 ARG A CA 1
ATOM 852 C C . ARG A 1 105 ? 2.15 19.438 23.047 1 98.69 105 ARG A C 1
ATOM 854 O O . ARG A 1 105 ? 1.134 19.344 23.734 1 98.69 105 ARG A O 1
ATOM 861 N N . PHE A 1 106 ? 2.145 19.375 21.781 1 98.81 106 PHE A N 1
ATOM 862 C CA . PHE A 1 106 ? 0.909 19.141 21.031 1 98.81 106 PHE A CA 1
ATOM 863 C C . PHE A 1 106 ? 0.228 17.859 21.5 1 98.81 106 PHE A C 1
ATOM 865 O O . PHE A 1 106 ? -0.963 17.875 21.828 1 98.81 106 PHE A O 1
ATOM 872 N N . MET A 1 107 ? 1.019 16.797 21.531 1 98.88 107 MET A N 1
ATOM 873 C CA . MET A 1 107 ? 0.46 15.492 21.922 1 98.88 107 MET A CA 1
ATOM 874 C C . MET A 1 107 ? -0.001 15.508 23.375 1 98.88 107 MET A C 1
ATOM 876 O O . MET A 1 107 ? -0.991 14.859 23.719 1 98.88 107 MET A O 1
ATOM 880 N N . LYS A 1 108 ? 0.693 16.203 24.188 1 98.69 108 LYS A N 1
ATOM 881 C CA . LYS A 1 108 ? 0.278 16.344 25.578 1 98.69 108 LYS A CA 1
ATOM 882 C C . LYS A 1 108 ? -1.077 17.031 25.688 1 98.69 108 LYS A C 1
ATOM 884 O O . LYS A 1 108 ? -1.91 16.656 26.516 1 98.69 108 LYS A O 1
ATOM 889 N N . GLU A 1 109 ? -1.314 18.031 24.875 1 98.75 109 GLU A N 1
ATOM 890 C CA . GLU A 1 109 ? -2.525 18.828 24.953 1 98.75 109 GLU A CA 1
ATOM 891 C C . GLU A 1 109 ? -3.662 18.203 24.141 1 98.75 109 GLU A C 1
ATOM 893 O O . GLU A 1 109 ? -4.797 18.125 24.625 1 98.75 109 GLU A O 1
ATOM 898 N N . ALA A 1 110 ? -3.371 17.75 22.938 1 98.69 110 ALA A N 1
ATOM 899 C CA . ALA A 1 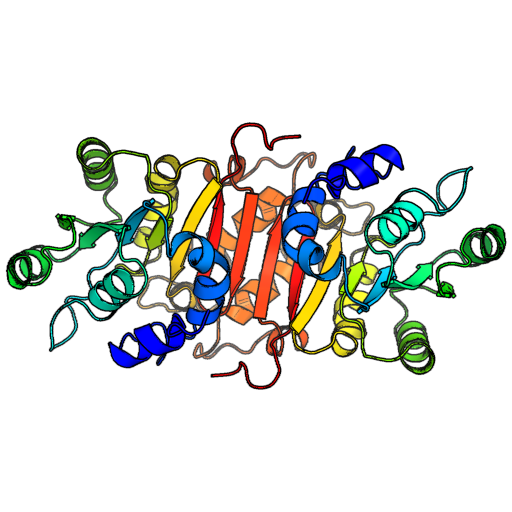110 ? -4.391 17.266 22.016 1 98.69 110 ALA A CA 1
ATOM 900 C C . ALA A 1 110 ? -4.664 15.773 22.234 1 98.69 110 ALA A C 1
ATOM 902 O O . ALA A 1 110 ? -5.691 15.258 21.797 1 98.69 110 ALA A O 1
ATOM 903 N N . GLY A 1 111 ? -3.693 15.031 22.891 1 98.69 111 GLY A N 1
ATOM 904 C CA . GLY A 1 111 ? -3.82 13.594 23.094 1 98.69 111 GLY A CA 1
ATOM 905 C C . GLY A 1 111 ? -3.057 12.781 22.062 1 98.69 111 GLY A C 1
ATOM 906 O O . GLY A 1 111 ? -2.469 13.344 21.141 1 98.69 111 GLY A O 1
ATOM 907 N N . GLU A 1 112 ? -2.996 11.453 22.328 1 98.69 112 GLU A N 1
ATOM 908 C CA . GLU A 1 112 ? -2.301 10.508 21.469 1 98.69 112 GLU A CA 1
ATOM 909 C C . GLU A 1 112 ? -3.254 9.438 20.938 1 98.69 112 GLU A C 1
ATOM 911 O O . GLU A 1 112 ? -2.932 8.25 20.953 1 98.69 112 GLU A O 1
ATOM 916 N N . ASP A 1 113 ? -4.371 9.867 20.547 1 98.81 113 ASP A N 1
ATOM 917 C CA . ASP A 1 113 ? -5.43 8.945 20.141 1 98.81 113 ASP A CA 1
ATOM 918 C C . ASP A 1 113 ? -6.016 9.344 18.781 1 98.81 113 ASP A C 1
ATOM 920 O O . ASP A 1 113 ? -7.238 9.398 18.625 1 98.81 113 ASP A O 1
ATOM 924 N N . PHE A 1 114 ? -5.141 9.695 17.844 1 98.94 114 PHE A N 1
ATOM 925 C CA . PHE A 1 114 ? -5.598 10.055 16.5 1 98.94 114 PHE A CA 1
ATOM 926 C C . PHE A 1 114 ? -5.859 8.805 15.672 1 98.94 114 PHE A C 1
ATOM 928 O O . PHE A 1 114 ? -5.004 7.922 15.578 1 98.94 114 PHE A O 1
ATOM 935 N N . ASP A 1 115 ? -7.055 8.773 15.055 1 98.94 115 ASP A N 1
ATOM 936 C CA . ASP A 1 115 ? -7.375 7.715 14.102 1 98.94 115 ASP A CA 1
ATOM 937 C C . ASP A 1 115 ? -6.676 7.953 12.766 1 98.94 115 ASP A C 1
ATOM 939 O O . ASP A 1 115 ? -6.289 7 12.078 1 98.94 115 ASP A O 1
ATOM 943 N N . VAL A 1 116 ? -6.539 9.242 12.414 1 98.94 116 VAL A N 1
ATOM 944 C CA . VAL A 1 116 ? -5.988 9.633 11.117 1 98.94 116 VAL A CA 1
ATOM 945 C C . VAL A 1 116 ? -5.09 10.852 11.281 1 98.94 116 VAL A C 1
ATOM 947 O O . VAL A 1 116 ? -5.484 11.844 11.898 1 98.94 116 VAL A O 1
ATOM 950 N N . ILE A 1 117 ? -3.867 10.758 10.742 1 98.94 117 ILE A N 1
ATOM 951 C CA . ILE A 1 117 ? -2.994 11.922 10.602 1 98.94 117 ILE A CA 1
ATOM 952 C C . ILE A 1 117 ? -2.609 12.102 9.141 1 98.94 117 ILE A C 1
ATOM 954 O O . ILE A 1 117 ? -2.26 11.141 8.453 1 98.94 117 ILE A O 1
ATOM 958 N N . ILE A 1 118 ? -2.746 13.328 8.633 1 98.81 118 ILE A N 1
ATOM 959 C CA . ILE A 1 118 ? -2.34 13.688 7.281 1 98.81 118 ILE A CA 1
ATOM 960 C C . ILE A 1 118 ? -1.238 14.742 7.332 1 98.81 118 ILE A C 1
ATOM 962 O O . ILE A 1 118 ? -1.454 15.844 7.832 1 98.81 118 ILE A O 1
ATOM 966 N N . ASP A 1 119 ? -0.086 14.375 6.883 1 98.69 119 ASP A N 1
ATOM 967 C CA . ASP A 1 119 ? 1.015 15.328 6.746 1 98.69 119 ASP A CA 1
ATOM 968 C C . ASP A 1 119 ? 0.94 16.062 5.414 1 98.69 119 ASP A C 1
ATOM 970 O O . ASP A 1 119 ? 1.345 15.539 4.379 1 98.69 119 ASP A O 1
ATOM 974 N N . ASP A 1 120 ? 0.424 17.234 5.406 1 96.56 120 ASP A N 1
ATOM 975 C CA . ASP A 1 120 ? 0.348 18.141 4.273 1 96.56 120 ASP A CA 1
ATOM 976 C C . ASP A 1 120 ? 0.93 19.516 4.633 1 96.56 120 ASP A C 1
ATOM 978 O O . ASP A 1 120 ? 0.344 20.547 4.309 1 96.56 120 ASP A O 1
ATOM 982 N N . GLY A 1 121 ? 2.031 19.531 5.426 1 94.56 121 GLY A N 1
ATOM 983 C CA . GLY A 1 121 ? 2.674 20.75 5.902 1 94.56 121 GLY A CA 1
ATOM 984 C C . GLY A 1 121 ? 3.764 21.25 4.973 1 94.56 121 GLY A C 1
ATOM 985 O O . GLY A 1 121 ? 3.535 21.406 3.773 1 94.56 121 GLY A O 1
ATOM 986 N N . GLY A 1 122 ? 5.09 21.641 5.461 1 90.38 122 GLY A N 1
ATOM 987 C CA . GLY A 1 122 ? 6.18 22.234 4.703 1 90.38 122 GLY A CA 1
ATOM 988 C C . GLY A 1 122 ? 6.852 21.266 3.754 1 90.38 122 GLY A C 1
ATOM 989 O O . GLY A 1 122 ? 7.699 21.656 2.949 1 90.38 122 GLY A O 1
ATOM 990 N N . HIS A 1 123 ? 6.738 20.031 3.592 1 93.94 123 HIS A N 1
ATOM 991 C CA . HIS A 1 123 ? 7.156 18.984 2.676 1 93.94 123 HIS A CA 1
ATOM 992 C C . HIS A 1 123 ? 8.68 18.891 2.604 1 93.94 123 HIS A C 1
ATOM 994 O O . HIS A 1 123 ? 9.219 18.172 1.756 1 93.94 123 HIS A O 1
ATOM 1000 N N . HIS A 1 124 ? 9.406 19.734 3.426 1 97.62 124 HIS A N 1
ATOM 1001 C CA . HIS A 1 124 ? 10.844 19.547 3.518 1 97.62 124 HIS A CA 1
ATOM 1002 C C . HIS A 1 124 ? 11.188 18.188 4.129 1 97.62 124 HIS A C 1
ATOM 1004 O O . HIS A 1 124 ? 10.422 17.672 4.945 1 97.62 124 HIS A O 1
ATOM 1010 N N . MET A 1 125 ? 12.312 17.625 3.732 1 98.38 125 MET A N 1
ATOM 1011 C CA . MET A 1 125 ? 12.68 16.266 4.113 1 98.38 125 MET A CA 1
ATOM 1012 C C . MET A 1 125 ? 12.68 16.109 5.629 1 98.38 125 MET A C 1
ATOM 1014 O O . MET A 1 125 ? 12.07 15.18 6.164 1 98.38 125 MET A O 1
ATOM 1018 N N . ASN A 1 126 ? 13.281 17.062 6.277 1 98.19 126 ASN A N 1
ATOM 1019 C CA . ASN A 1 126 ? 13.344 16.984 7.734 1 98.19 126 ASN A CA 1
ATOM 1020 C C . ASN A 1 126 ? 11.961 17.094 8.367 1 98.19 126 ASN A C 1
ATOM 1022 O O . ASN A 1 126 ? 11.664 16.406 9.344 1 98.19 126 ASN A O 1
ATOM 1026 N N . GLN A 1 127 ? 11.109 17.906 7.859 1 98.69 127 GLN A N 1
ATOM 1027 C CA . GLN A 1 127 ? 9.766 18.078 8.391 1 98.69 127 GLN A CA 1
ATOM 1028 C C . GLN A 1 127 ? 8.945 16.797 8.266 1 98.69 127 GLN A C 1
ATOM 1030 O O . GLN A 1 127 ? 8.367 16.344 9.25 1 98.69 127 GLN A O 1
ATOM 1035 N N . GLN A 1 128 ? 8.945 16.203 7.105 1 98.81 128 GLN A N 1
ATOM 1036 C CA . GLN A 1 128 ? 8.156 14.992 6.875 1 98.81 128 GLN A CA 1
ATOM 1037 C C . GLN A 1 128 ? 8.695 13.82 7.691 1 98.81 128 GLN A C 1
ATOM 1039 O O . GLN A 1 128 ? 7.926 13.07 8.305 1 98.81 128 GLN A O 1
ATOM 1044 N N . ILE A 1 129 ? 10.016 13.68 7.742 1 98.75 129 ILE A N 1
ATOM 1045 C CA . ILE A 1 129 ? 10.641 12.562 8.445 1 98.75 129 ILE A CA 1
ATOM 1046 C C . ILE A 1 129 ? 10.383 12.695 9.945 1 98.75 129 ILE A C 1
ATOM 1048 O O . ILE A 1 129 ? 9.922 11.75 10.586 1 98.75 129 ILE A O 1
ATOM 1052 N N . VAL A 1 130 ? 10.562 13.883 10.523 1 98.69 130 VAL A N 1
ATOM 1053 C CA . VAL A 1 130 ? 10.414 14.102 11.953 1 98.69 130 VAL A CA 1
ATOM 1054 C C . VAL A 1 130 ? 8.945 13.953 12.352 1 98.69 130 VAL A C 1
ATOM 1056 O O . VAL A 1 130 ? 8.633 13.352 13.375 1 98.69 130 VAL A O 1
ATOM 1059 N N . SER A 1 131 ? 8.047 14.477 11.539 1 98.69 131 SER A N 1
ATOM 1060 C CA . SER A 1 131 ? 6.637 14.398 11.891 1 98.69 131 SER A CA 1
ATOM 1061 C C . SER A 1 131 ? 6.156 12.945 11.938 1 98.69 131 SER A C 1
ATOM 1063 O O . SER A 1 131 ? 5.469 12.547 12.875 1 98.69 131 SER A O 1
ATOM 1065 N N . LEU A 1 132 ? 6.562 12.125 10.945 1 98.81 132 LEU A N 1
ATOM 1066 C CA . LEU A 1 132 ? 6.172 10.719 10.984 1 98.81 132 LEU A CA 1
ATOM 1067 C C . LEU A 1 132 ? 6.773 10.023 12.195 1 98.81 132 LEU A C 1
ATOM 1069 O O . LEU A 1 132 ? 6.062 9.359 12.953 1 98.81 132 LEU A O 1
ATOM 1073 N N . GLN A 1 133 ? 8.047 10.211 12.422 1 98.5 133 GLN A N 1
ATOM 1074 C CA . GLN A 1 133 ? 8.742 9.508 13.492 1 98.5 133 GLN A CA 1
ATOM 1075 C C . GLN A 1 133 ? 8.172 9.891 14.859 1 98.5 133 GLN A C 1
ATOM 1077 O O . GLN A 1 133 ? 8.102 9.062 15.766 1 98.5 133 GLN A O 1
ATOM 1082 N N . THR A 1 134 ? 7.777 11.125 15 1 98.75 134 THR A N 1
ATOM 1083 C CA . THR A 1 134 ? 7.352 11.617 16.297 1 98.75 134 THR A CA 1
ATOM 1084 C C . THR A 1 134 ? 5.859 11.375 16.516 1 98.75 134 THR A C 1
ATOM 1086 O O . THR A 1 134 ? 5.445 10.875 17.562 1 98.75 134 THR A O 1
ATOM 1089 N N . LEU A 1 135 ? 5.035 11.602 15.492 1 98.88 135 LEU A N 1
ATOM 1090 C CA . LEU A 1 135 ? 3.586 11.586 15.656 1 98.88 135 LEU A CA 1
ATOM 1091 C C . LEU A 1 135 ? 3.041 10.164 15.508 1 98.88 135 LEU A C 1
ATOM 1093 O O . LEU A 1 135 ? 1.878 9.906 15.828 1 98.88 135 LEU A O 1
ATOM 1097 N N . TRP A 1 136 ? 3.855 9.266 15.062 1 98.75 136 TRP A N 1
ATOM 1098 C CA . TRP A 1 136 ? 3.402 7.895 14.867 1 98.75 136 TRP A CA 1
ATOM 1099 C C . TRP A 1 136 ? 2.818 7.32 16.156 1 98.75 136 TRP A C 1
ATOM 1101 O O . TRP A 1 136 ? 1.814 6.605 16.125 1 98.75 136 TRP A O 1
ATOM 1111 N N . ARG A 1 137 ? 3.42 7.609 17.25 1 98.19 137 ARG A N 1
ATOM 1112 C CA . ARG A 1 137 ? 2.951 7.055 18.516 1 98.19 137 ARG A CA 1
ATOM 1113 C C . ARG A 1 137 ? 1.561 7.578 18.875 1 98.19 137 ARG A C 1
ATOM 1115 O O . ARG A 1 137 ? 0.872 7.008 19.719 1 98.19 137 ARG A O 1
ATOM 1122 N N . ALA A 1 138 ? 1.165 8.688 18.234 1 98.81 138 ALA A N 1
ATOM 1123 C CA . ALA A 1 138 ? -0.143 9.273 18.516 1 98.81 138 ALA A CA 1
ATOM 1124 C C . ALA A 1 138 ? -1.229 8.617 17.672 1 98.81 138 ALA A C 1
ATOM 1126 O O . ALA A 1 138 ? -2.422 8.82 17.906 1 98.81 138 ALA A O 1
ATOM 1127 N N . VAL A 1 139 ? -0.825 7.832 16.703 1 98.81 139 VAL A N 1
ATOM 1128 C CA . VAL A 1 139 ? -1.79 7.09 15.898 1 98.81 139 VAL A CA 1
ATOM 1129 C C . VAL A 1 139 ? -2.277 5.871 16.672 1 98.81 139 VAL A C 1
ATOM 1131 O O . VAL A 1 139 ? -1.472 5.098 17.203 1 98.81 139 VAL A O 1
ATOM 1134 N N . VAL A 1 140 ? -3.549 5.707 16.766 1 98.69 140 VAL A N 1
ATOM 1135 C CA . VAL A 1 140 ? -4.109 4.586 17.516 1 98.69 140 VAL A CA 1
ATOM 1136 C C . VAL A 1 140 ? -3.857 3.283 16.766 1 98.69 140 VAL A C 1
ATOM 1138 O O . VAL A 1 140 ? -3.627 3.297 15.547 1 98.69 140 VAL A O 1
ATOM 1141 N N . PRO A 1 141 ? -3.848 2.096 17.5 1 97.88 141 PRO A N 1
ATOM 1142 C CA . PRO A 1 141 ? -3.82 0.829 16.766 1 97.88 141 PRO A CA 1
ATOM 1143 C C . PRO A 1 141 ? -4.91 0.743 15.695 1 97.88 141 PRO A C 1
ATOM 1145 O O . PRO A 1 141 ? -6.059 1.106 15.945 1 97.88 141 PRO A O 1
ATOM 1148 N N . GLY A 1 142 ? -4.527 0.352 14.492 1 97.56 142 GLY A N 1
ATOM 1149 C CA . GLY A 1 142 ? -5.473 0.295 13.391 1 97.56 142 GLY A CA 1
ATOM 1150 C C . GLY A 1 142 ? -5.645 1.627 12.68 1 97.56 142 GLY A C 1
ATOM 1151 O O . GLY A 1 142 ? -6.344 1.714 11.672 1 97.56 142 GLY A O 1
ATOM 1152 N N . GLY A 1 143 ? -4.969 2.666 13.219 1 98.69 143 GLY A N 1
ATOM 1153 C CA . GLY A 1 143 ? -5.07 3.998 12.641 1 98.69 143 GLY A CA 1
ATOM 1154 C C . GLY A 1 143 ? -4.18 4.191 11.43 1 98.69 143 GLY A C 1
ATOM 1155 O O . GLY A 1 143 ? -3.494 3.262 11 1 98.69 143 GLY A O 1
ATOM 1156 N N . LEU A 1 144 ? -4.211 5.469 10.867 1 98.88 144 LEU A N 1
ATOM 1157 C CA . LEU A 1 144 ? -3.588 5.75 9.578 1 98.88 144 LEU A CA 1
ATOM 1158 C C . LEU A 1 144 ? -2.777 7.043 9.641 1 98.88 144 LEU A C 1
ATOM 1160 O O . LEU A 1 144 ? -3.197 8.016 10.266 1 98.88 144 LEU A O 1
ATOM 1164 N N . TYR A 1 145 ? -1.652 7 9 1 98.94 145 TYR A N 1
ATOM 1165 C CA . TYR A 1 145 ? -0.836 8.18 8.742 1 98.94 145 TYR A CA 1
ATOM 1166 C C . TYR A 1 145 ? -0.583 8.359 7.25 1 98.94 145 TYR A C 1
ATOM 1168 O O . TYR A 1 145 ? -0.16 7.422 6.57 1 98.94 145 TYR A O 1
ATOM 1176 N N . PHE A 1 146 ? -0.899 9.547 6.715 1 98.94 146 PHE A N 1
ATOM 1177 C CA . PHE A 1 146 ? -0.655 9.859 5.312 1 98.94 146 PHE A CA 1
ATOM 1178 C C . PHE A 1 146 ? 0.423 10.922 5.172 1 98.94 146 PHE A C 1
ATOM 1180 O O . PHE A 1 146 ? 0.467 11.875 5.957 1 98.94 146 PHE A O 1
ATOM 1187 N N . CYS A 1 147 ? 1.234 10.758 4.203 1 98.88 147 CYS A N 1
ATOM 1188 C CA . CYS A 1 147 ? 2.188 11.805 3.836 1 98.88 147 CYS A CA 1
ATOM 1189 C C . CYS A 1 147 ? 1.998 12.227 2.385 1 98.88 147 CYS A C 1
ATOM 1191 O O . CYS A 1 147 ? 2.164 11.414 1.471 1 98.88 147 CYS A O 1
ATOM 1193 N N . GLU A 1 148 ? 1.588 13.484 2.152 1 97.75 148 GLU A N 1
ATOM 1194 C CA . GLU A 1 148 ? 1.36 14.047 0.825 1 97.75 148 GLU A CA 1
ATOM 1195 C C . GLU A 1 148 ? 2.639 14.656 0.255 1 97.75 148 GLU A C 1
ATOM 1197 O O . GLU A 1 148 ? 3.633 14.805 0.969 1 97.75 148 GLU A O 1
ATOM 1202 N N . ASP A 1 149 ? 2.574 14.969 -1.023 1 96.56 149 ASP A N 1
ATOM 1203 C CA . ASP A 1 149 ? 3.572 15.742 -1.761 1 96.56 149 ASP A CA 1
ATOM 1204 C C . ASP A 1 149 ? 4.938 15.062 -1.716 1 96.56 149 ASP A C 1
ATOM 1206 O O . ASP A 1 149 ? 5.961 15.719 -1.525 1 96.56 149 ASP A O 1
ATOM 1210 N N . LEU A 1 150 ? 4.945 13.805 -1.951 1 97.38 150 LEU A N 1
ATOM 1211 C CA . LEU A 1 150 ? 6.164 13.008 -1.831 1 97.38 150 LEU A CA 1
ATOM 1212 C C . LEU A 1 150 ? 7.066 13.219 -3.041 1 97.38 150 LEU A C 1
ATOM 1214 O O . LEU A 1 150 ? 8.242 12.844 -3.014 1 97.38 150 LEU A O 1
ATOM 1218 N N . GLN A 1 151 ? 6.574 13.883 -4.133 1 95.31 151 GLN A N 1
ATOM 1219 C CA . GLN A 1 151 ? 7.441 14.258 -5.242 1 95.31 151 GLN A CA 1
ATOM 1220 C C . GLN A 1 151 ? 8.555 15.195 -4.777 1 95.31 151 GLN A C 1
ATOM 1222 O O . GLN A 1 151 ? 9.617 15.258 -5.395 1 95.31 151 GLN A O 1
ATOM 1227 N N . THR A 1 152 ? 8.344 15.883 -3.695 1 96.06 152 THR A N 1
ATOM 1228 C CA . THR A 1 152 ? 9.336 16.828 -3.193 1 96.06 152 THR A CA 1
ATOM 1229 C C . THR A 1 152 ? 10.602 16.094 -2.738 1 96.06 152 THR A C 1
ATOM 1231 O O . THR A 1 152 ? 11.664 16.703 -2.605 1 96.06 152 THR A O 1
ATOM 1234 N N . SER A 1 153 ? 10.523 14.805 -2.482 1 96.81 153 SER A N 1
ATOM 1235 C CA . SER A 1 153 ? 11.695 14.008 -2.146 1 96.81 153 SER A CA 1
ATOM 1236 C C . SER A 1 153 ? 12.719 14.016 -3.279 1 96.81 153 SER A C 1
ATOM 1238 O O . SER A 1 153 ? 13.875 13.648 -3.084 1 96.81 153 SER A O 1
ATOM 1240 N N . TYR A 1 154 ? 12.289 14.469 -4.398 1 95 154 TYR A N 1
ATOM 1241 C CA . TYR A 1 154 ? 13.148 14.438 -5.578 1 95 154 TYR A CA 1
ATOM 1242 C C . TYR A 1 154 ? 13.484 15.852 -6.043 1 95 154 TYR A C 1
ATOM 1244 O O . TYR A 1 154 ? 14.094 16.031 -7.102 1 95 154 TYR A O 1
ATOM 1252 N N . TRP A 1 155 ? 13.055 16.844 -5.305 1 94 155 TRP A N 1
ATOM 1253 C CA . TRP A 1 155 ? 13.297 18.25 -5.645 1 94 155 TRP A CA 1
ATOM 1254 C C . TRP A 1 155 ? 14.328 18.859 -4.715 1 94 155 TRP A C 1
ATOM 1256 O O . TRP A 1 155 ? 14.18 18.828 -3.492 1 94 155 TRP A O 1
ATOM 1266 N N . GLU A 1 156 ? 15.297 19.562 -5.242 1 93.69 156 GLU A N 1
ATOM 1267 C CA . GLU A 1 156 ? 16.391 20.125 -4.473 1 93.69 156 GLU A CA 1
ATOM 1268 C C . GLU A 1 156 ? 15.898 21.219 -3.529 1 93.69 156 GLU A C 1
ATOM 1270 O O . GLU A 1 156 ? 16.375 21.344 -2.4 1 93.69 156 GLU A O 1
ATOM 1275 N N . ASN A 1 157 ? 14.945 22.031 -3.922 1 95.06 157 ASN A N 1
ATOM 1276 C CA . ASN A 1 157 ? 14.477 23.156 -3.131 1 95.06 157 ASN A CA 1
ATOM 1277 C C . ASN A 1 157 ? 13.742 22.703 -1.874 1 95.06 157 ASN A C 1
ATOM 1279 O O . ASN A 1 157 ? 13.477 23.5 -0.979 1 95.06 157 ASN A O 1
ATOM 1283 N N . TYR A 1 158 ? 13.461 21.406 -1.748 1 96.31 158 TYR A N 1
ATOM 1284 C CA . TYR A 1 158 ? 12.875 20.828 -0.551 1 96.31 158 TYR A CA 1
ATOM 1285 C C . TYR A 1 158 ? 13.859 19.875 0.133 1 96.31 158 TYR A C 1
ATOM 1287 O O . TYR A 1 158 ? 13.461 19.031 0.929 1 96.31 158 TYR A O 1
ATOM 1295 N N . GLU A 1 159 ? 15.102 20.062 -0.265 1 96.81 159 GLU A N 1
ATOM 1296 C CA . GLU A 1 159 ? 16.203 19.266 0.25 1 96.81 159 GLU A CA 1
ATOM 1297 C C . GLU A 1 159 ? 16.094 17.812 -0.203 1 96.81 159 GLU A C 1
ATOM 1299 O O . GLU A 1 159 ? 16.641 16.906 0.438 1 96.81 159 GLU A O 1
ATOM 1304 N N . GLY A 1 160 ? 15.281 17.594 -1.277 1 95.19 160 GLY A N 1
ATOM 1305 C CA . GLY A 1 160 ? 15.242 16.281 -1.903 1 95.19 160 GLY A CA 1
ATOM 1306 C C . GLY A 1 160 ? 16.453 16 -2.791 1 95.19 160 GLY A C 1
ATOM 1307 O O . GLY A 1 160 ? 17.406 16.781 -2.801 1 95.19 160 GLY A O 1
ATOM 1308 N N . ASP A 1 161 ? 16.453 14.82 -3.385 1 93.75 161 ASP A N 1
ATOM 1309 C CA . ASP A 1 161 ? 17.578 14.398 -4.215 1 93.75 161 ASP A CA 1
ATOM 1310 C C . ASP A 1 161 ? 17.094 13.922 -5.586 1 93.75 161 ASP A C 1
ATOM 1312 O O . ASP A 1 161 ? 16.688 12.773 -5.746 1 93.75 161 ASP A O 1
ATOM 1316 N N . PRO A 1 162 ? 17.203 14.742 -6.602 1 90.06 162 PRO A N 1
ATOM 1317 C CA . PRO A 1 162 ? 16.734 14.352 -7.938 1 90.06 162 PRO A CA 1
ATOM 1318 C C . PRO A 1 162 ? 17.516 13.164 -8.508 1 90.06 162 PRO A C 1
ATOM 1320 O O . PRO A 1 162 ? 17.016 12.477 -9.406 1 90.06 162 PRO A O 1
ATOM 1323 N N . THR A 1 163 ? 18.719 12.891 -8.016 1 87.94 163 THR A N 1
ATOM 1324 C CA . THR A 1 163 ? 19.562 11.836 -8.562 1 87.94 163 THR A CA 1
ATOM 1325 C C . THR A 1 163 ? 19.234 10.492 -7.918 1 87.94 163 THR A C 1
ATOM 1327 O O . THR A 1 163 ? 19.672 9.445 -8.406 1 87.94 163 THR A O 1
ATOM 1330 N N . GLN A 1 164 ? 18.5 10.531 -6.871 1 88.69 164 GLN A N 1
ATOM 1331 C CA . GLN A 1 164 ? 18.172 9.328 -6.117 1 88.69 164 GLN A CA 1
ATOM 1332 C C . GLN A 1 164 ? 19.438 8.555 -5.742 1 88.69 164 GLN A C 1
ATOM 1334 O O . GLN A 1 164 ? 19.484 7.332 -5.898 1 88.69 164 GLN A O 1
ATOM 1339 N N . SER A 1 165 ? 20.484 9.18 -5.246 1 87.06 165 SER A N 1
ATOM 1340 C CA . SER A 1 165 ? 21.812 8.633 -4.996 1 87.06 165 SER A CA 1
ATOM 1341 C C . SER A 1 165 ? 21.812 7.738 -3.758 1 87.06 165 SER A C 1
ATOM 1343 O O . SER A 1 165 ? 22.719 6.934 -3.568 1 87.06 165 SER A O 1
ATOM 1345 N N . GLY A 1 166 ? 20.812 7.922 -2.91 1 87.06 166 GLY A N 1
ATOM 1346 C CA . GLY A 1 166 ? 20.812 7.23 -1.63 1 87.06 166 GLY A CA 1
ATOM 1347 C C . GLY A 1 166 ? 21.656 7.918 -0.578 1 87.06 166 GLY A C 1
ATOM 1348 O O . GLY A 1 166 ? 21.656 7.516 0.587 1 87.06 166 GLY A O 1
ATOM 1349 N N . LYS A 1 167 ? 22.281 8.961 -0.852 1 90.62 167 LYS A N 1
ATOM 1350 C CA . LYS A 1 167 ? 23.172 9.656 0.069 1 90.62 167 LYS A CA 1
ATOM 1351 C C . LYS A 1 167 ? 22.422 10.734 0.848 1 90.62 167 LYS A C 1
ATOM 1353 O O . LYS A 1 167 ? 22.875 11.172 1.907 1 90.62 167 LYS A O 1
ATOM 1358 N N . VAL A 1 168 ? 21.359 11.227 0.271 1 94.62 168 VAL A N 1
ATOM 1359 C CA . VAL A 1 168 ? 20.531 12.242 0.904 1 94.62 168 VAL A CA 1
ATOM 1360 C C . VAL A 1 168 ? 19.344 11.578 1.609 1 94.62 168 VAL A C 1
ATOM 1362 O O . VAL A 1 168 ? 18.672 10.711 1.035 1 94.62 168 VAL A O 1
ATOM 1365 N N . LYS A 1 169 ? 19.172 11.922 2.869 1 96.5 169 LYS A N 1
ATOM 1366 C CA . LYS A 1 169 ? 18.016 11.406 3.6 1 96.5 169 LYS A CA 1
ATOM 1367 C C . LYS A 1 169 ? 16.734 12.094 3.15 1 96.5 169 LYS A C 1
ATOM 1369 O O . LYS A 1 169 ? 16.531 13.273 3.439 1 96.5 169 LYS A O 1
ATOM 1374 N N . THR A 1 170 ? 15.945 11.414 2.371 1 97.69 170 THR A N 1
ATOM 1375 C CA . THR A 1 170 ? 14.664 11.938 1.905 1 97.69 170 THR A CA 1
ATOM 1376 C C . THR A 1 170 ? 13.508 11.156 2.516 1 97.69 170 THR A C 1
ATOM 1378 O O . THR A 1 170 ? 13.711 10.07 3.074 1 97.69 170 THR A O 1
ATOM 1381 N N . MET A 1 171 ? 12.344 11.727 2.471 1 98.38 171 MET A N 1
ATOM 1382 C CA . MET A 1 171 ? 11.156 11.016 2.951 1 98.38 171 MET A CA 1
ATOM 1383 C C . MET A 1 171 ? 10.93 9.742 2.152 1 98.38 171 MET A C 1
ATOM 1385 O O . MET A 1 171 ? 10.672 8.68 2.727 1 98.38 171 MET A O 1
ATOM 1389 N N . MET A 1 172 ? 11.031 9.789 0.802 1 97.56 172 MET A N 1
ATOM 1390 C CA . MET A 1 172 ? 10.875 8.578 -0.003 1 97.56 172 MET A CA 1
ATOM 1391 C C . MET A 1 172 ? 11.992 7.578 0.294 1 97.56 172 MET A C 1
ATOM 1393 O O . MET A 1 172 ? 11.773 6.367 0.242 1 97.56 172 MET A O 1
ATOM 1397 N N . GLY A 1 173 ? 13.195 8.125 0.58 1 97.06 173 GLY A N 1
ATOM 1398 C CA . GLY A 1 173 ? 14.234 7.227 1.055 1 97.06 173 GLY A CA 1
ATOM 1399 C C . GLY A 1 173 ? 13.836 6.457 2.301 1 97.06 173 GLY A C 1
ATOM 1400 O O . GLY A 1 173 ? 14.031 5.242 2.373 1 97.06 173 GLY A O 1
ATOM 1401 N N . MET A 1 174 ? 13.273 7.121 3.271 1 97.94 174 MET A N 1
ATOM 1402 C CA . MET A 1 174 ? 12.797 6.469 4.488 1 97.94 174 MET A CA 1
ATOM 1403 C C . MET A 1 174 ? 11.664 5.492 4.176 1 97.94 174 MET A C 1
ATOM 1405 O O . MET A 1 174 ? 11.625 4.391 4.727 1 97.94 174 MET A O 1
ATOM 1409 N N . ILE A 1 175 ? 10.781 5.879 3.291 1 98.44 175 ILE A N 1
ATOM 1410 C CA . ILE A 1 175 ? 9.641 5.035 2.936 1 98.44 175 ILE A CA 1
ATOM 1411 C C . ILE A 1 175 ? 10.141 3.734 2.311 1 98.44 175 ILE A C 1
ATOM 1413 O O . ILE A 1 175 ? 9.641 2.654 2.635 1 98.44 175 ILE A O 1
ATOM 1417 N N . LYS A 1 176 ? 11.125 3.822 1.441 1 96.88 176 LYS A N 1
ATOM 1418 C CA . LYS A 1 176 ? 11.711 2.625 0.847 1 96.88 176 LYS A CA 1
ATOM 1419 C C . LYS A 1 176 ? 12.391 1.76 1.906 1 96.88 176 LYS A C 1
ATOM 1421 O O . LYS A 1 176 ? 12.312 0.531 1.855 1 96.88 176 LYS A O 1
ATOM 1426 N N . GLU A 1 177 ? 13.008 2.371 2.896 1 95.75 177 GLU A N 1
ATOM 1427 C CA . GLU A 1 177 ? 13.602 1.621 3.998 1 95.75 177 GLU A CA 1
ATOM 1428 C C . GLU A 1 177 ? 12.531 0.961 4.859 1 95.75 177 GLU A C 1
ATOM 1430 O O . GLU A 1 177 ? 12.742 -0.128 5.398 1 95.75 177 GLU A O 1
ATOM 1435 N N . LEU A 1 178 ? 11.422 1.64 5.012 1 97.31 178 LEU A N 1
ATOM 1436 C CA . LEU A 1 178 ? 10.305 1.032 5.734 1 97.31 178 LEU A CA 1
ATOM 1437 C C . LEU A 1 178 ? 9.781 -0.19 4.992 1 97.31 178 LEU A C 1
ATOM 1439 O O . LEU A 1 178 ? 9.43 -1.196 5.613 1 97.31 178 LEU A O 1
ATOM 1443 N N . ALA A 1 179 ? 9.695 -0.117 3.652 1 96.69 179 ALA A N 1
ATOM 1444 C CA . ALA A 1 179 ? 9.328 -1.285 2.855 1 96.69 179 ALA A CA 1
ATOM 1445 C C . ALA A 1 179 ? 10.32 -2.428 3.07 1 96.69 179 ALA A C 1
ATOM 1447 O O . ALA A 1 179 ? 9.922 -3.59 3.176 1 96.69 179 ALA A O 1
ATOM 1448 N N . ASP A 1 180 ? 11.641 -2.09 3.156 1 95.31 180 ASP A N 1
ATOM 1449 C CA . ASP A 1 180 ? 12.648 -3.088 3.502 1 95.31 180 ASP A CA 1
ATOM 1450 C C . ASP A 1 180 ? 12.367 -3.705 4.871 1 95.31 180 ASP A C 1
ATOM 1452 O O . ASP A 1 180 ? 12.422 -4.926 5.027 1 95.31 180 ASP A O 1
ATOM 1456 N N . ASP A 1 181 ? 12.055 -2.871 5.82 1 94.31 181 ASP A N 1
ATOM 1457 C CA . ASP A 1 181 ? 11.828 -3.316 7.191 1 94.31 181 ASP A CA 1
ATOM 1458 C C . ASP A 1 181 ? 10.711 -4.348 7.258 1 94.31 181 ASP A C 1
ATOM 1460 O O . ASP A 1 181 ? 10.75 -5.273 8.07 1 94.31 181 ASP A O 1
ATOM 1464 N N . LEU A 1 182 ? 9.719 -4.23 6.445 1 94 182 LEU A N 1
ATOM 1465 C CA . LEU A 1 182 ? 8.578 -5.137 6.426 1 94 182 LEU A CA 1
ATOM 1466 C C . LEU A 1 182 ? 8.969 -6.488 5.832 1 94 182 LEU A C 1
ATOM 1468 O O . LEU A 1 182 ? 8.258 -7.477 6.012 1 94 182 LEU A O 1
ATOM 1472 N N . ASN A 1 183 ? 10.133 -6.578 5.18 1 90.75 183 ASN A N 1
ATOM 1473 C CA . ASN A 1 183 ? 10.422 -7.781 4.402 1 90.75 183 ASN A CA 1
ATOM 1474 C C . ASN A 1 183 ? 11.734 -8.43 4.832 1 90.75 183 ASN A C 1
ATOM 1476 O O . ASN A 1 183 ? 12.086 -9.5 4.344 1 90.75 183 ASN A O 1
ATOM 1480 N N . VAL A 1 184 ? 12.531 -7.766 5.672 1 83.06 184 VAL A N 1
ATOM 1481 C CA . VAL A 1 184 ? 13.828 -8.297 6.059 1 83.06 184 VAL A CA 1
ATOM 1482 C C . VAL A 1 184 ? 13.664 -9.289 7.207 1 83.06 184 VAL A C 1
ATOM 1484 O O . VAL A 1 184 ? 14.555 -10.102 7.469 1 83.06 184 VAL A O 1
ATOM 1487 N N . ARG A 1 185 ? 12.469 -9.312 8.133 1 63.25 185 ARG A N 1
ATOM 1488 C CA . ARG A 1 185 ? 12.484 -10.281 9.227 1 63.25 185 ARG A CA 1
ATOM 1489 C C . ARG A 1 185 ? 12.445 -11.711 8.695 1 63.25 185 ARG A C 1
ATOM 1491 O O . ARG A 1 185 ? 11.805 -11.984 7.672 1 63.25 185 ARG A O 1
ATOM 1498 N N . PRO A 1 186 ? 13.258 -12.75 9.383 1 54.84 186 PRO A N 1
ATOM 1499 C CA . PRO A 1 186 ? 14.391 -13.242 10.172 1 54.84 186 PRO A CA 1
ATOM 1500 C C . PRO A 1 186 ? 15.734 -12.984 9.5 1 54.84 186 PRO A C 1
ATOM 1502 O O . PRO A 1 186 ? 16.75 -13.57 9.891 1 54.84 186 PRO A O 1
ATOM 1505 N N . ALA A 1 187 ? 15.547 -12.219 8.438 1 51.78 187 ALA A N 1
ATOM 1506 C CA . ALA A 1 187 ? 16.922 -12.016 7.977 1 51.78 187 ALA A CA 1
ATOM 1507 C C . ALA A 1 187 ? 17.781 -11.406 9.078 1 51.78 187 ALA A C 1
ATOM 1509 O O . ALA A 1 187 ? 17.266 -10.867 10.055 1 51.78 187 ALA A O 1
ATOM 1510 N N . LYS A 1 188 ? 19 -11.852 9.297 1 60.22 188 LYS A N 1
ATOM 1511 C CA . LYS A 1 188 ? 20.078 -11.391 10.164 1 60.22 188 LYS A CA 1
ATOM 1512 C C . LYS A 1 188 ? 20.172 -9.867 10.156 1 60.22 188 LYS A C 1
ATOM 1514 O O . LYS A 1 188 ? 21.109 -9.289 10.711 1 60.22 188 LYS A O 1
ATOM 1519 N N . THR A 1 189 ? 19.062 -9.18 9.445 1 64.88 189 THR A N 1
ATOM 1520 C CA . THR A 1 189 ? 19.219 -7.73 9.336 1 64.88 189 THR A CA 1
ATOM 1521 C C . THR A 1 189 ? 18.219 -7.004 10.227 1 64.88 189 THR A C 1
ATOM 1523 O O . THR A 1 189 ? 17.016 -7.305 10.188 1 64.88 189 THR A O 1
ATOM 1526 N N . ALA A 1 190 ? 18.594 -6.191 11.023 1 77.62 190 ALA A N 1
ATOM 1527 C CA . ALA A 1 190 ? 17.797 -5.379 11.945 1 77.62 190 ALA A CA 1
ATOM 1528 C C . ALA A 1 190 ? 16.953 -4.359 11.188 1 77.62 190 ALA A C 1
ATOM 1530 O O . ALA A 1 190 ? 17.391 -3.814 10.172 1 77.62 190 ALA A O 1
ATOM 1531 N N . ARG A 1 191 ? 15.68 -4.18 11.625 1 86.25 191 ARG A N 1
ATOM 1532 C CA . ARG A 1 191 ? 14.859 -3.092 11.102 1 86.25 191 ARG A CA 1
ATOM 1533 C C . ARG A 1 191 ? 15.531 -1.74 11.336 1 86.25 191 ARG A C 1
ATOM 1535 O O . ARG A 1 191 ? 16.141 -1.519 12.383 1 86.25 191 ARG A O 1
ATOM 1542 N N . LYS A 1 192 ? 15.383 -0.871 10.375 1 90.19 192 LYS A N 1
ATOM 1543 C CA . LYS A 1 192 ? 16.062 0.418 10.391 1 90.19 192 LYS A CA 1
ATOM 1544 C C . LYS A 1 192 ? 15.273 1.452 11.18 1 90.19 192 LYS A C 1
ATOM 1546 O O . LYS A 1 192 ? 15.852 2.354 11.797 1 90.19 192 LYS A O 1
ATOM 1551 N N . HIS A 1 193 ? 13.984 1.377 11.141 1 94.62 193 HIS A N 1
ATOM 1552 C CA . HIS A 1 193 ? 13.141 2.402 11.75 1 94.62 193 HIS A CA 1
ATOM 1553 C C . HIS A 1 193 ? 12.219 1.804 12.812 1 94.62 193 HIS A C 1
ATOM 1555 O O . HIS A 1 193 ? 11.477 0.864 12.523 1 94.62 193 HIS A O 1
ATOM 1561 N N . ALA A 1 194 ? 12.141 2.445 13.977 1 93.31 194 ALA A N 1
ATOM 1562 C CA . ALA A 1 194 ? 11.305 1.967 15.078 1 93.31 194 ALA A CA 1
ATOM 1563 C C . ALA A 1 194 ? 9.828 1.974 14.695 1 93.31 194 ALA A C 1
ATOM 1565 O O . ALA A 1 194 ? 9.086 1.056 15.047 1 93.31 194 ALA A O 1
ATOM 1566 N N . VAL A 1 195 ? 9.406 2.996 13.914 1 94.56 195 VAL A N 1
ATOM 1567 C CA . VAL A 1 195 ? 8 3.113 13.547 1 94.56 195 VAL A CA 1
ATOM 1568 C C . VAL A 1 195 ? 7.582 1.913 12.695 1 94.56 195 VAL A C 1
ATOM 1570 O O . VAL A 1 195 ? 6.418 1.509 12.711 1 94.56 195 VAL A O 1
ATOM 1573 N N . GLY A 1 196 ? 8.523 1.333 12.047 1 93.88 196 GLY A N 1
ATOM 1574 C CA . GLY A 1 196 ? 8.25 0.185 11.195 1 93.88 196 GLY A CA 1
ATOM 1575 C C . GLY A 1 196 ? 7.793 -1.035 11.969 1 93.88 196 GLY A C 1
ATOM 1576 O O . GLY A 1 196 ? 7.141 -1.923 11.414 1 93.88 196 GLY A O 1
ATOM 1577 N N . GLN A 1 197 ? 8.125 -1.146 13.234 1 91.75 197 GLN A N 1
ATOM 1578 C CA . GLN A 1 197 ? 7.773 -2.299 14.055 1 91.75 197 GLN A CA 1
ATOM 1579 C C . GLN A 1 197 ? 6.262 -2.391 14.258 1 91.75 197 GLN A C 1
ATOM 1581 O O . GLN A 1 197 ? 5.711 -3.486 14.375 1 91.75 197 GLN A O 1
ATOM 1586 N N . GLU A 1 198 ? 5.641 -1.249 14.211 1 94.44 198 GLU A N 1
ATOM 1587 C CA . GLU A 1 198 ? 4.203 -1.212 14.477 1 94.44 198 GLU A CA 1
ATOM 1588 C C . GLU A 1 198 ? 3.412 -1.022 13.18 1 94.44 198 GLU A C 1
ATOM 1590 O O . GLU A 1 198 ? 2.189 -0.868 13.219 1 94.44 198 GLU A O 1
ATOM 1595 N N . MET A 1 199 ? 4.105 -1.042 12.086 1 96.38 199 MET A N 1
ATOM 1596 C CA . MET A 1 199 ? 3.443 -0.761 10.82 1 96.38 199 MET A CA 1
ATOM 1597 C C . MET A 1 199 ? 2.9 -2.041 10.195 1 96.38 199 MET A C 1
ATOM 1599 O O . MET A 1 199 ? 3.596 -3.057 10.141 1 96.38 199 MET A O 1
ATOM 1603 N N . GLN A 1 200 ? 1.677 -1.995 9.836 1 97.31 200 GLN A N 1
ATOM 1604 C CA . GLN A 1 200 ? 1.045 -3.102 9.125 1 97.31 200 GLN A CA 1
ATOM 1605 C C . GLN A 1 200 ? 1.337 -3.031 7.629 1 97.31 200 GLN A C 1
ATOM 1607 O O . GLN A 1 200 ? 1.502 -4.062 6.977 1 97.31 200 GLN A O 1
ATOM 1612 N N . PHE A 1 201 ? 1.371 -1.802 7.098 1 98.31 201 PHE A N 1
ATOM 1613 C CA . PHE A 1 201 ? 1.6 -1.677 5.664 1 98.31 201 PHE A CA 1
ATOM 1614 C C . PHE A 1 201 ? 2.168 -0.304 5.324 1 98.31 201 PHE A C 1
ATOM 1616 O O . PHE A 1 201 ? 2.055 0.634 6.117 1 98.31 201 PHE A O 1
ATOM 1623 N N . VAL A 1 202 ? 2.828 -0.225 4.25 1 98.75 202 VAL A N 1
ATOM 1624 C CA . VAL A 1 202 ? 3.193 0.966 3.492 1 98.75 202 VAL A CA 1
ATOM 1625 C C . VAL A 1 202 ? 2.533 0.925 2.117 1 98.75 202 VAL A C 1
ATOM 1627 O O . VAL A 1 202 ? 2.84 0.054 1.3 1 98.75 202 VAL A O 1
ATOM 1630 N N . ASP A 1 203 ? 1.594 1.812 1.892 1 98.81 203 ASP A N 1
ATOM 1631 C CA . ASP A 1 203 ? 0.816 1.862 0.658 1 98.81 203 ASP A CA 1
ATOM 1632 C C . ASP A 1 203 ? 1.04 3.18 -0.08 1 98.81 203 ASP A C 1
ATOM 1634 O O . ASP A 1 203 ? 0.589 4.234 0.373 1 98.81 203 ASP A O 1
ATOM 1638 N N . CYS A 1 204 ? 1.682 3.111 -1.262 1 98.62 204 CYS A N 1
ATOM 1639 C CA . CYS A 1 204 ? 2.045 4.328 -1.977 1 98.62 204 CYS A CA 1
ATOM 1640 C C . CYS A 1 204 ? 1.279 4.438 -3.289 1 98.62 204 CYS A C 1
ATOM 1642 O O . CYS A 1 204 ? 1.105 3.445 -3.998 1 98.62 204 CYS A O 1
ATOM 1644 N N . MET A 1 205 ? 0.766 5.582 -3.539 1 97.62 205 MET A N 1
ATOM 1645 C CA . MET A 1 205 ? 0.194 6.016 -4.809 1 97.62 205 MET A CA 1
ATOM 1646 C C . MET A 1 205 ? 0.914 7.254 -5.336 1 97.62 205 MET A C 1
ATOM 1648 O O . MET A 1 205 ? 2.021 7.566 -4.898 1 97.62 205 MET A O 1
ATOM 1652 N N . GLU A 1 206 ? 0.4 7.848 -6.387 1 95.25 206 GLU A N 1
ATOM 1653 C CA . GLU A 1 206 ? 1.067 9.016 -6.953 1 95.25 206 GLU A CA 1
ATOM 1654 C C . GLU A 1 206 ? 1.173 10.141 -5.934 1 95.25 206 GLU A C 1
ATOM 1656 O O . GLU A 1 206 ? 0.158 10.68 -5.484 1 95.25 206 GLU A O 1
ATOM 1661 N N . GLU A 1 207 ? 2.352 10.414 -5.461 1 96.38 207 GLU A N 1
ATOM 1662 C CA . GLU A 1 207 ? 2.783 11.562 -4.668 1 96.38 207 GLU A CA 1
ATOM 1663 C C . GLU A 1 207 ? 2.275 11.469 -3.234 1 96.38 207 GLU A C 1
ATOM 1665 O O . GLU A 1 207 ? 2.266 12.469 -2.506 1 96.38 207 GLU A O 1
ATOM 1670 N N . VAL A 1 208 ? 1.812 10.32 -2.793 1 98.38 208 VAL A N 1
ATOM 1671 C CA . VAL A 1 208 ? 1.28 10.141 -1.445 1 98.38 208 VAL A CA 1
ATOM 1672 C C . VAL A 1 208 ? 1.464 8.695 -1.001 1 98.38 208 VAL A C 1
ATOM 1674 O O . VAL A 1 208 ? 1.352 7.773 -1.812 1 98.38 208 VAL A O 1
ATOM 1677 N N . CYS A 1 209 ? 1.74 8.484 0.277 1 98.75 209 CYS A N 1
ATOM 1678 C CA . CYS A 1 209 ? 1.752 7.156 0.884 1 98.75 209 CYS A CA 1
ATOM 1679 C C . CYS A 1 209 ? 0.928 7.137 2.166 1 98.75 209 CYS A C 1
ATOM 1681 O O . CYS A 1 209 ? 0.861 8.141 2.881 1 98.75 209 CYS A O 1
ATOM 1683 N N . ALA A 1 210 ? 0.322 6.035 2.391 1 98.88 210 ALA A N 1
ATOM 1684 C CA . ALA A 1 210 ? -0.368 5.73 3.641 1 98.88 210 ALA A CA 1
ATOM 1685 C C . ALA A 1 210 ? 0.396 4.684 4.445 1 98.88 210 ALA A C 1
ATOM 1687 O O . ALA A 1 210 ? 0.919 3.717 3.883 1 98.88 210 ALA A O 1
ATOM 1688 N N . PHE A 1 211 ? 0.491 4.922 5.699 1 98.88 211 PHE A N 1
ATOM 1689 C CA . PHE A 1 211 ? 1.043 3.988 6.672 1 98.88 211 PHE A CA 1
ATOM 1690 C C . PHE A 1 211 ? -0.034 3.516 7.641 1 98.88 211 PHE A C 1
ATOM 1692 O O . PHE A 1 211 ? -0.693 4.332 8.289 1 98.88 211 PHE A O 1
ATOM 1699 N N . GLY A 1 212 ? -0.233 2.227 7.703 1 98.62 212 GLY A N 1
ATOM 1700 C CA . GLY A 1 212 ? -1.201 1.687 8.641 1 98.62 212 GLY A CA 1
ATOM 1701 C C . GLY A 1 212 ? -0.561 1.081 9.875 1 98.62 212 GLY A C 1
ATOM 1702 O O . GLY A 1 212 ? 0.448 0.379 9.781 1 98.62 212 GLY A O 1
ATOM 1703 N N . LYS A 1 213 ? -1.129 1.384 11 1 98.19 213 LYS A N 1
ATOM 1704 C CA . LYS A 1 213 ? -0.635 0.819 12.25 1 98.19 213 LYS A CA 1
ATOM 1705 C C . LYS A 1 213 ? -1.326 -0.504 12.57 1 98.19 213 LYS A C 1
ATOM 1707 O O . LYS A 1 213 ? -2.539 -0.636 12.391 1 98.19 213 LYS A O 1
ATOM 1712 N N . LYS A 1 214 ? -0.58 -1.439 13.055 1 96.81 214 LYS A N 1
ATOM 1713 C CA . LYS A 1 214 ? -1.119 -2.742 13.43 1 96.81 214 LYS A CA 1
ATOM 1714 C C . LYS A 1 214 ? -2.195 -2.602 14.508 1 96.81 214 LYS A C 1
ATOM 1716 O O . LYS A 1 214 ? -2.07 -1.772 15.406 1 96.81 214 LYS A O 1
ATOM 1721 N N . GLU A 1 215 ? -3.236 -3.371 14.312 1 93.44 215 GLU A N 1
ATOM 1722 C CA . GLU A 1 215 ? -4.195 -3.494 15.406 1 93.44 215 GLU A CA 1
ATOM 1723 C C . GLU A 1 215 ? -3.559 -4.152 16.625 1 93.44 215 GLU A C 1
ATOM 1725 O O . GLU A 1 215 ? -2.588 -4.902 16.5 1 93.44 215 GLU A O 1
ATOM 1730 N N . ILE A 1 216 ? -4.16 -3.799 17.688 1 83.69 216 ILE A N 1
ATOM 1731 C CA . ILE A 1 216 ? -3.668 -4.469 18.891 1 83.69 216 ILE A CA 1
ATOM 1732 C C . ILE A 1 216 ? -3.816 -5.98 18.734 1 83.69 216 ILE A C 1
ATOM 1734 O O . ILE A 1 216 ? -4.863 -6.465 18.297 1 83.69 216 ILE A O 1
ATOM 1738 N N . GLY A 1 217 ? -2.816 -6.797 18.969 1 69.69 217 GLY A N 1
ATOM 1739 C CA . GLY A 1 217 ? -2.875 -8.25 18.906 1 69.69 217 GLY A CA 1
ATOM 1740 C C . GLY A 1 217 ? -2.662 -8.805 17.516 1 69.69 217 GLY A C 1
ATOM 1741 O O . GLY A 1 217 ? -2.781 -10.016 17.297 1 69.69 217 GLY A O 1
ATOM 1742 N N . SER A 1 218 ? -2.582 -8.023 16.484 1 65.5 218 SER A N 1
ATOM 1743 C CA . SER A 1 218 ? -2.451 -8.477 15.102 1 65.5 218 SER A CA 1
ATOM 1744 C C . SER A 1 218 ? -1.102 -9.148 14.859 1 65.5 218 SER A C 1
ATOM 1746 O O . SER A 1 218 ? -0.834 -9.648 13.766 1 65.5 218 SER A O 1
ATOM 1748 N N . GLY A 1 219 ? -0.159 -9.227 15.797 1 58 219 GLY A N 1
ATOM 1749 C CA . GLY A 1 219 ? 1.129 -9.852 15.539 1 58 219 GLY A CA 1
ATOM 1750 C C . GLY A 1 219 ? 1.009 -11.258 14.984 1 58 219 GLY A C 1
ATOM 1751 O O . GLY A 1 219 ? 1.997 -11.844 14.531 1 58 219 GLY A O 1
ATOM 1752 N N . LYS A 1 220 ? -0.098 -11.961 15.273 1 47.5 220 LYS A N 1
ATOM 1753 C CA . LYS A 1 220 ? -0.127 -13.336 14.773 1 47.5 220 LYS A CA 1
ATOM 1754 C C . LYS A 1 220 ? -0.912 -13.43 13.469 1 47.5 220 LYS A C 1
ATOM 1756 O O . LYS A 1 220 ? -1.89 -12.711 13.273 1 47.5 220 LYS A O 1
ATOM 1761 N N . ASP B 1 1 ? -21.203 -10.578 8.344 1 73.12 1 ASP B N 1
ATOM 1762 C CA . ASP B 1 1 ? -20.953 -11.836 7.652 1 73.12 1 ASP B CA 1
ATOM 1763 C C . ASP B 1 1 ? -20.531 -12.93 8.641 1 73.12 1 ASP B C 1
ATOM 1765 O O . ASP B 1 1 ? -19.562 -12.766 9.375 1 73.12 1 ASP B O 1
ATOM 1769 N N . THR B 1 2 ? -21.219 -13.852 9.008 1 89.25 2 THR B N 1
ATOM 1770 C CA . THR B 1 2 ? -20.969 -14.898 9.992 1 89.25 2 THR B CA 1
ATOM 1771 C C . THR B 1 2 ? -20.125 -16.016 9.398 1 89.25 2 THR B C 1
ATOM 1773 O O . THR B 1 2 ? -19.75 -16.969 10.102 1 89.25 2 THR B O 1
ATOM 1776 N N . ARG B 1 3 ? -19.797 -15.93 8.148 1 93.88 3 ARG B N 1
ATOM 1777 C CA . ARG B 1 3 ? -18.953 -16.938 7.508 1 93.88 3 ARG B CA 1
ATOM 1778 C C . ARG B 1 3 ? -17.531 -16.859 8.023 1 93.88 3 ARG B C 1
ATOM 1780 O O . ARG B 1 3 ? -17.078 -15.797 8.461 1 93.88 3 ARG B O 1
ATOM 1787 N N . PRO B 1 4 ? -16.781 -18.016 7.965 1 96.88 4 PRO B N 1
ATOM 1788 C CA . PRO B 1 4 ? -15.375 -17.984 8.375 1 96.88 4 PRO B CA 1
ATOM 1789 C C . PRO B 1 4 ? -14.539 -16.984 7.566 1 96.88 4 PRO B C 1
ATOM 1791 O O . PRO B 1 4 ? -14.766 -16.828 6.363 1 96.88 4 PRO B O 1
ATOM 1794 N N . SER B 1 5 ? -13.656 -16.328 8.305 1 96.38 5 SER B N 1
ATOM 1795 C CA . SER B 1 5 ? -12.75 -15.383 7.656 1 96.38 5 SER B CA 1
ATOM 1796 C C . SER B 1 5 ? -11.734 -16.109 6.777 1 96.38 5 SER B C 1
ATOM 1798 O O . SER B 1 5 ? -11.633 -17.344 6.816 1 96.38 5 SER B O 1
ATOM 1800 N N . PHE B 1 6 ? -11.062 -15.406 5.969 1 97 6 PHE B N 1
ATOM 1801 C CA . PHE B 1 6 ? -9.969 -15.984 5.195 1 97 6 PHE B CA 1
ATOM 1802 C C . PHE B 1 6 ? -8.984 -16.703 6.109 1 97 6 PHE B C 1
ATOM 1804 O O . PHE B 1 6 ? -8.547 -17.828 5.809 1 97 6 PHE B O 1
ATOM 1811 N N . TYR B 1 7 ? -8.602 -16 7.188 1 97.25 7 TYR B N 1
ATOM 1812 C CA . TYR B 1 7 ? -7.66 -16.578 8.141 1 97.25 7 TYR B CA 1
ATOM 1813 C C . TYR B 1 7 ? -8.133 -17.938 8.633 1 97.25 7 TYR B C 1
ATOM 1815 O O . TYR B 1 7 ? -7.375 -18.906 8.617 1 97.25 7 TYR B O 1
ATOM 1823 N N . GLU B 1 8 ? -9.367 -17.984 9 1 97.88 8 GLU B N 1
ATOM 1824 C CA . GLU B 1 8 ? -9.914 -19.219 9.555 1 97.88 8 GLU B CA 1
ATOM 1825 C C . GLU B 1 8 ? -9.93 -20.328 8.516 1 97.88 8 GLU B C 1
ATOM 1827 O O . GLU B 1 8 ? -9.562 -21.469 8.82 1 97.88 8 GLU B O 1
ATOM 1832 N N . ILE B 1 9 ? -10.344 -20.047 7.344 1 97.62 9 ILE B N 1
ATOM 1833 C CA . ILE B 1 9 ? -10.398 -21.031 6.277 1 97.62 9 ILE B CA 1
ATOM 1834 C C . ILE B 1 9 ? -8.984 -21.484 5.918 1 97.62 9 ILE B C 1
ATOM 1836 O O . ILE B 1 9 ? -8.719 -22.688 5.82 1 97.62 9 ILE B O 1
ATOM 1840 N N . ALA B 1 10 ? -8.078 -20.5 5.734 1 97.12 10 ALA B N 1
ATOM 1841 C CA . ALA B 1 10 ? -6.691 -20.797 5.395 1 97.12 10 ALA B CA 1
ATOM 1842 C C . ALA B 1 10 ? -6.039 -21.656 6.469 1 97.12 10 ALA B C 1
ATOM 1844 O O . ALA B 1 10 ? -5.344 -22.625 6.16 1 97.12 10 ALA B O 1
ATOM 1845 N N . LEU B 1 11 ? -6.285 -21.312 7.691 1 96.38 11 LEU B N 1
ATOM 1846 C CA . LEU B 1 11 ? -5.742 -22.078 8.812 1 96.38 11 LEU B CA 1
ATOM 1847 C C . LEU B 1 11 ? -6.262 -23.5 8.797 1 96.38 11 LEU B C 1
ATOM 1849 O O . LEU B 1 11 ? -5.5 -24.453 9.023 1 96.38 11 LEU B O 1
ATOM 1853 N N . SER B 1 12 ? -7.543 -23.672 8.539 1 96.56 12 SER B N 1
ATOM 1854 C CA . SER B 1 12 ? -8.156 -24.984 8.539 1 96.56 12 SER B CA 1
ATOM 1855 C C . SER B 1 12 ? -7.566 -25.875 7.453 1 96.56 12 SER B C 1
ATOM 1857 O O . SER B 1 12 ? -7.496 -27.094 7.609 1 96.56 12 SER B O 1
ATOM 1859 N N . HIS B 1 13 ? -7.074 -25.312 6.344 1 94.62 13 HIS B N 1
ATOM 1860 C CA . HIS B 1 13 ? -6.496 -26.078 5.246 1 94.62 13 HIS B CA 1
ATOM 1861 C C . HIS B 1 13 ? -4.988 -26.219 5.406 1 94.62 13 HIS B C 1
ATOM 1863 O O . HIS B 1 13 ? -4.336 -26.906 4.621 1 94.62 13 HIS B O 1
ATOM 1869 N N . GLY B 1 14 ? -4.43 -25.5 6.371 1 92.5 14 GLY B N 1
ATOM 1870 C CA . GLY B 1 14 ? -3.041 -25.703 6.754 1 92.5 14 GLY B CA 1
ATOM 1871 C C . GLY B 1 14 ? -2.061 -24.969 5.859 1 92.5 14 GLY B C 1
ATOM 1872 O O . GLY B 1 14 ? -0.894 -25.359 5.754 1 92.5 14 GLY B O 1
ATOM 1873 N N . THR B 1 15 ? -2.48 -23.938 5.188 1 93.62 15 THR B N 1
ATOM 1874 C CA . THR B 1 15 ? -1.565 -23.188 4.328 1 93.62 15 THR B CA 1
ATOM 1875 C C . THR B 1 15 ? -0.605 -22.344 5.156 1 93.62 15 THR B C 1
ATOM 1877 O O . THR B 1 15 ? -0.995 -21.781 6.184 1 93.62 15 THR B O 1
ATOM 1880 N N . ASP B 1 16 ? 0.633 -22.156 4.734 1 93.69 16 ASP B N 1
ATOM 1881 C CA . ASP B 1 16 ? 1.623 -21.359 5.449 1 93.69 16 ASP B CA 1
ATOM 1882 C C . ASP B 1 16 ? 1.365 -19.859 5.258 1 93.69 16 ASP B C 1
ATOM 1884 O O . ASP B 1 16 ? 2.014 -19.031 5.891 1 93.69 16 ASP B O 1
ATOM 1888 N N . LYS B 1 17 ? 0.329 -19.594 4.383 1 96.31 17 LYS B N 1
ATOM 1889 C CA . LYS B 1 17 ? -0.068 -18.203 4.184 1 96.31 17 LYS B CA 1
ATOM 1890 C C . LYS B 1 17 ? -0.48 -17.562 5.5 1 96.31 17 LYS B C 1
ATOM 1892 O O . LYS B 1 17 ? -0.441 -16.328 5.633 1 96.31 17 LYS B O 1
ATOM 1897 N N . VAL B 1 18 ? -0.86 -18.438 6.547 1 96.31 18 VAL B N 1
ATOM 1898 C CA . VAL B 1 18 ? -1.365 -17.844 7.781 1 96.31 18 VAL B CA 1
ATOM 1899 C C . VAL B 1 18 ? -0.721 -18.531 8.984 1 96.31 18 VAL B C 1
ATOM 1901 O O . VAL B 1 18 ? -1.112 -18.297 10.125 1 96.31 18 VAL B O 1
ATOM 1904 N N . THR B 1 19 ? 0.222 -19.406 8.773 1 94.19 19 THR B N 1
ATOM 1905 C CA . THR B 1 19 ? 0.96 -20.016 9.875 1 94.19 19 THR B CA 1
ATOM 1906 C C . THR B 1 19 ? 2.385 -19.469 9.938 1 94.19 19 THR B C 1
ATOM 1908 O O . THR B 1 19 ? 2.736 -18.734 10.867 1 94.19 19 THR B O 1
ATOM 1911 N N . THR B 1 20 ? 3.104 -19.688 8.82 1 93.44 20 THR B N 1
ATOM 1912 C CA . THR B 1 20 ? 4.457 -19.141 8.719 1 93.44 20 THR B CA 1
ATOM 1913 C C . THR B 1 20 ? 4.418 -17.656 8.398 1 93.44 20 THR B C 1
ATOM 1915 O O . THR B 1 20 ? 5.219 -16.875 8.93 1 93.44 20 THR B O 1
ATOM 1918 N N . HIS B 1 21 ? 3.508 -17.375 7.551 1 95.25 21 HIS B N 1
ATOM 1919 C CA . HIS B 1 21 ? 3.35 -16 7.113 1 95.25 21 HIS B CA 1
ATOM 1920 C C . HIS B 1 21 ? 2.047 -15.398 7.633 1 95.25 21 HIS B C 1
ATOM 1922 O O . HIS B 1 21 ? 1.29 -16.062 8.344 1 95.25 21 HIS B O 1
ATOM 1928 N N . SER B 1 22 ? 1.873 -14.203 7.453 1 95.44 22 SER B N 1
ATOM 1929 C CA . SER B 1 22 ? 0.668 -13.508 7.887 1 95.44 22 SER B CA 1
ATOM 1930 C C . SER B 1 22 ? -0.001 -12.781 6.719 1 95.44 22 SER B C 1
ATOM 1932 O O . SER B 1 22 ? -0.359 -11.609 6.832 1 95.44 22 SER B O 1
ATOM 1934 N N . TYR B 1 23 ? -0.169 -13.523 5.617 1 97.62 23 TYR B N 1
ATOM 1935 C CA . TYR B 1 23 ? -0.698 -12.906 4.406 1 97.62 23 TYR B CA 1
ATOM 1936 C C . TYR B 1 23 ? -2.189 -12.625 4.539 1 97.62 23 TYR B C 1
ATOM 1938 O O . TYR B 1 23 ? -2.777 -11.938 3.703 1 97.62 23 TYR B O 1
ATOM 1946 N N . HIS B 1 24 ? -2.842 -13.102 5.625 1 97.31 24 HIS B N 1
ATOM 1947 C CA . HIS B 1 24 ? -4.273 -12.891 5.797 1 97.31 24 HIS B CA 1
ATOM 1948 C C . HIS B 1 24 ? -4.598 -11.406 5.934 1 97.31 24 HIS B C 1
ATOM 1950 O O . HIS B 1 24 ? -5.68 -10.961 5.535 1 97.31 24 HIS B O 1
ATOM 1956 N N . HIS B 1 25 ? -3.68 -10.602 6.41 1 96.75 25 HIS B N 1
ATOM 1957 C CA . HIS B 1 25 ? -3.932 -9.164 6.48 1 96.75 25 HIS B CA 1
ATOM 1958 C C . HIS B 1 25 ? -4.121 -8.57 5.094 1 96.75 25 HIS B C 1
ATOM 1960 O O . HIS B 1 25 ? -5.066 -7.816 4.859 1 96.75 25 HIS B O 1
ATOM 1966 N N . MET B 1 26 ? -3.223 -8.922 4.207 1 97.62 26 MET B N 1
ATOM 1967 C CA . MET B 1 26 ? -3.27 -8.438 2.83 1 97.62 26 MET B CA 1
ATOM 1968 C C . MET B 1 26 ? -4.492 -8.992 2.102 1 97.62 26 MET B C 1
ATOM 1970 O O . MET B 1 26 ? -5.215 -8.242 1.444 1 97.62 26 MET B O 1
ATOM 1974 N N . TYR B 1 27 ? -4.75 -10.234 2.248 1 98.19 27 TYR B N 1
ATOM 1975 C CA . TYR B 1 27 ? -5.809 -10.875 1.474 1 98.19 27 TYR B CA 1
ATOM 1976 C C . TYR B 1 27 ? -7.184 -10.484 1.999 1 98.19 27 TYR B C 1
ATOM 1978 O O . TYR B 1 27 ? -8.133 -10.359 1.227 1 98.19 27 TYR B O 1
ATOM 1986 N N . GLN B 1 28 ? -7.281 -10.312 3.289 1 95.06 28 GLN B N 1
ATOM 1987 C CA . GLN B 1 28 ? -8.531 -9.781 3.82 1 95.06 28 GLN B CA 1
ATOM 1988 C C . GLN B 1 28 ? -8.812 -8.383 3.279 1 95.06 28 GLN B C 1
ATOM 1990 O O . GLN B 1 28 ? -9.953 -8.07 2.92 1 95.06 28 GLN B O 1
ATOM 1995 N N . LYS B 1 29 ? -7.82 -7.617 3.223 1 95.69 29 LYS B N 1
ATOM 1996 C CA . LYS B 1 29 ? -7.93 -6.234 2.771 1 95.69 29 LYS B CA 1
ATOM 1997 C C . LYS B 1 29 ? -8.383 -6.164 1.315 1 95.69 29 LYS B C 1
ATOM 1999 O O . LYS B 1 29 ? -9.203 -5.316 0.954 1 95.69 29 LYS B O 1
ATOM 2004 N N . TYR B 1 30 ? -7.965 -7.043 0.479 1 98 30 TYR B N 1
ATOM 2005 C CA . TYR B 1 30 ? -8.133 -6.82 -0.953 1 98 30 TYR B CA 1
ATOM 2006 C C . TYR B 1 30 ? -9.086 -7.84 -1.559 1 98 30 TYR B C 1
ATOM 2008 O O . TYR B 1 30 ? -9.734 -7.566 -2.574 1 98 30 TYR B O 1
ATOM 2016 N N . LEU B 1 31 ? -9.211 -8.977 -0.951 1 98.19 31 LEU B N 1
ATOM 2017 C CA . LEU B 1 31 ? -9.875 -10.055 -1.677 1 98.19 31 LEU B CA 1
ATOM 2018 C C . LEU B 1 31 ? -11.289 -10.289 -1.139 1 98.19 31 LEU B C 1
ATOM 2020 O O . LEU B 1 31 ? -12.102 -10.945 -1.783 1 98.19 31 LEU B O 1
ATOM 2024 N N . SER B 1 32 ? -11.648 -9.727 -0.012 1 96.38 32 SER B N 1
ATOM 2025 C CA . SER B 1 32 ? -12.961 -9.93 0.59 1 96.38 32 SER B CA 1
ATOM 2026 C C . SER B 1 32 ? -14.07 -9.516 -0.367 1 96.38 32 SER B C 1
ATOM 2028 O O . SER B 1 32 ? -15.133 -10.141 -0.396 1 96.38 32 SER B O 1
ATOM 2030 N N . PRO B 1 33 ? -13.891 -8.492 -1.256 1 95.88 33 PRO B N 1
ATOM 2031 C CA . PRO B 1 33 ? -14.969 -8.102 -2.164 1 95.88 33 PRO B CA 1
ATOM 2032 C C . PRO B 1 33 ? -15.25 -9.148 -3.236 1 95.88 33 PRO B C 1
ATOM 2034 O O . PRO B 1 33 ? -16.297 -9.102 -3.891 1 95.88 33 PRO B O 1
ATOM 2037 N N . PHE B 1 34 ? -14.359 -10.031 -3.426 1 97.88 34 PHE B N 1
ATOM 2038 C CA . PHE B 1 34 ? -14.508 -11.016 -4.488 1 97.88 34 PHE B CA 1
ATOM 2039 C C . PHE B 1 34 ? -15.234 -12.258 -3.984 1 97.88 34 PHE B C 1
ATOM 2041 O O . PHE B 1 34 ? -15.555 -13.156 -4.766 1 97.88 34 PHE B O 1
ATOM 2048 N N . ARG B 1 35 ? -15.477 -12.344 -2.738 1 96.25 35 ARG B N 1
ATOM 2049 C CA . ARG B 1 35 ? -15.945 -13.562 -2.09 1 96.25 35 ARG B CA 1
ATOM 2050 C C . ARG B 1 35 ? -17.234 -14.07 -2.729 1 96.25 35 ARG B C 1
ATOM 2052 O O . ARG B 1 35 ? -17.438 -15.273 -2.857 1 96.25 35 ARG B O 1
ATOM 2059 N N . ASP B 1 36 ? -18.141 -13.141 -3.252 1 95.69 36 ASP B N 1
ATOM 2060 C CA . ASP B 1 36 ? -19.469 -13.57 -3.668 1 95.69 36 ASP B CA 1
ATOM 2061 C C . ASP B 1 36 ? -19.734 -13.203 -5.129 1 95.69 36 ASP B C 1
ATOM 2063 O O . ASP B 1 36 ? -20.875 -13 -5.527 1 95.69 36 ASP B O 1
ATOM 2067 N N . VAL B 1 37 ? -18.688 -13.055 -5.859 1 97.88 37 VAL B N 1
ATOM 2068 C CA . VAL B 1 37 ? -18.859 -12.727 -7.273 1 97.88 37 VAL B CA 1
ATOM 2069 C C . VAL B 1 37 ? -17.922 -13.586 -8.117 1 97.88 37 VAL B C 1
ATOM 2071 O O . VAL B 1 37 ? -16.859 -14.023 -7.641 1 97.88 37 VAL B O 1
ATOM 2074 N N . PRO B 1 38 ? -18.375 -13.859 -9.328 1 98.56 38 PRO B N 1
ATOM 2075 C CA . PRO B 1 38 ? -17.422 -14.539 -10.227 1 98.56 38 PRO B CA 1
ATOM 2076 C C . PRO B 1 38 ? -16.234 -13.664 -10.594 1 98.56 38 PRO B C 1
ATOM 2078 O O . PRO B 1 38 ? -16.391 -12.461 -10.828 1 98.56 38 PRO B O 1
ATOM 2081 N N . PHE B 1 39 ? -15.109 -14.188 -10.555 1 98.69 39 PHE B N 1
ATOM 2082 C CA . PHE B 1 39 ? -13.906 -13.508 -11 1 98.69 39 PHE B CA 1
ATOM 2083 C C . PHE B 1 39 ? -12.828 -14.508 -11.398 1 98.69 39 PHE B C 1
ATOM 2085 O O . PHE B 1 39 ? -12.938 -15.695 -11.086 1 98.69 39 PHE B O 1
ATOM 2092 N N . LYS B 1 40 ? -11.906 -14.023 -12.133 1 98.94 40 LYS B N 1
ATOM 2093 C CA . LYS B 1 40 ? -10.836 -14.852 -12.68 1 98.94 40 LYS B CA 1
ATOM 2094 C C . LYS B 1 40 ? -9.531 -14.648 -11.914 1 98.94 40 LYS B C 1
ATOM 2096 O O . LYS B 1 40 ? -9.094 -13.508 -11.711 1 98.94 40 LYS B O 1
ATOM 2101 N N . MET B 1 41 ? -8.914 -15.797 -11.438 1 98.88 41 MET B N 1
ATOM 2102 C CA . MET B 1 41 ? -7.746 -15.727 -10.562 1 98.88 41 MET B CA 1
ATOM 2103 C C . MET B 1 41 ? -6.66 -16.688 -11.023 1 98.88 41 MET B C 1
ATOM 2105 O O . MET B 1 41 ? -6.949 -17.828 -11.398 1 98.88 41 MET B O 1
ATOM 2109 N N . LEU B 1 42 ? -5.43 -16.188 -11.008 1 98.94 42 LEU B N 1
ATOM 2110 C CA . LEU B 1 42 ? -4.25 -17 -11.242 1 98.94 42 LEU B CA 1
ATOM 2111 C C . LEU B 1 42 ? -3.365 -17.047 -10 1 98.94 42 LEU B C 1
ATOM 2113 O O . LEU B 1 42 ? -3.059 -16.016 -9.406 1 98.94 42 LEU B O 1
ATOM 2117 N N . GLU B 1 43 ? -3.035 -18.203 -9.547 1 98.5 43 GLU B N 1
ATOM 2118 C CA . GLU B 1 43 ? -1.91 -18.359 -8.633 1 98.5 43 GLU B CA 1
ATOM 2119 C C . GLU B 1 43 ? -0.737 -19.062 -9.305 1 98.5 43 GLU B C 1
ATOM 2121 O O . GLU B 1 43 ? -0.912 -20.109 -9.922 1 98.5 43 GLU B O 1
ATOM 2126 N N . ILE B 1 44 ? 0.377 -18.406 -9.234 1 98.19 44 ILE B N 1
ATOM 2127 C CA . ILE B 1 44 ? 1.61 -19.062 -9.648 1 98.19 44 ILE B CA 1
ATOM 2128 C C . ILE B 1 44 ? 2.158 -19.906 -8.5 1 98.19 44 ILE B C 1
ATOM 2130 O O . ILE B 1 44 ? 2.479 -19.375 -7.434 1 98.19 44 ILE B O 1
ATOM 2134 N N . GLY B 1 45 ? 2.283 -21.203 -8.711 1 95.5 45 GLY B N 1
ATOM 2135 C CA . GLY B 1 45 ? 2.707 -22.156 -7.688 1 95.5 45 GLY B CA 1
ATOM 2136 C C . GLY B 1 45 ? 1.562 -22.969 -7.121 1 95.5 45 GLY B C 1
ATOM 2137 O O . GLY B 1 45 ? 0.816 -22.5 -6.262 1 95.5 45 GLY B O 1
ATOM 2138 N N . LEU B 1 46 ? 1.44 -24.203 -7.508 1 93.31 46 LEU B N 1
ATOM 2139 C CA . LEU B 1 46 ? 0.378 -25.109 -7.086 1 93.31 46 LEU B CA 1
ATOM 2140 C C . LEU B 1 46 ? 0.677 -25.688 -5.707 1 93.31 46 LEU B C 1
ATOM 2142 O O . LEU B 1 46 ? -0.236 -26.141 -5.004 1 93.31 46 LEU B O 1
ATOM 2146 N N . GLY B 1 47 ? 1.95 -25.656 -5.211 1 87.19 47 GLY B N 1
ATOM 2147 C CA . GLY B 1 47 ? 2.33 -26.172 -3.904 1 87.19 47 GLY B CA 1
ATOM 2148 C C . GLY B 1 47 ? 2.521 -27.672 -3.887 1 87.19 47 GLY B C 1
ATOM 2149 O O . GLY B 1 47 ? 2.068 -28.344 -2.963 1 87.19 47 GLY B O 1
ATOM 2150 N N . CYS B 1 48 ? 3.264 -28.25 -4.801 1 75.94 48 CYS B N 1
ATOM 2151 C CA . CYS B 1 48 ? 3.477 -29.688 -4.965 1 75.94 48 CYS B CA 1
ATOM 2152 C C . CYS B 1 48 ? 4.512 -30.188 -3.973 1 75.94 48 CYS B C 1
ATOM 2154 O O . CYS B 1 48 ? 4.793 -31.391 -3.926 1 75.94 48 CYS B O 1
ATOM 2156 N N . ASP B 1 49 ? 4.926 -29.359 -3.131 1 62.88 49 ASP B N 1
ATOM 2157 C CA . ASP B 1 49 ? 6.082 -29.766 -2.336 1 62.88 49 ASP B CA 1
ATOM 2158 C C . ASP B 1 49 ? 5.66 -30.656 -1.17 1 62.88 49 ASP B C 1
ATOM 2160 O O . ASP B 1 49 ? 6.508 -31.156 -0.423 1 62.88 49 ASP B O 1
ATOM 2164 N N . MET B 1 50 ? 4.398 -30.828 -1.012 1 59.31 50 MET B N 1
ATOM 2165 C CA . MET B 1 50 ? 3.98 -31.672 0.095 1 59.31 50 MET B CA 1
ATOM 2166 C C . MET B 1 50 ? 3.6 -33.062 -0.405 1 59.31 50 MET B C 1
ATOM 2168 O O . MET B 1 50 ? 3.195 -33.219 -1.558 1 59.31 50 MET B O 1
ATOM 2172 N N . ASN B 1 51 ? 4.027 -34.094 0.366 1 59.44 51 ASN B N 1
ATOM 2173 C CA . ASN B 1 51 ? 3.693 -35.469 0.015 1 59.44 51 ASN B CA 1
ATOM 2174 C C . ASN B 1 51 ? 2.211 -35.625 -0.317 1 59.44 51 ASN B C 1
ATOM 2176 O O . ASN B 1 51 ? 1.829 -36.5 -1.079 1 59.44 51 ASN B O 1
ATOM 2180 N N . TYR B 1 52 ? 1.464 -34.781 0.282 1 61.47 52 TYR B N 1
ATOM 2181 C CA . TYR B 1 52 ? 0.029 -34.906 0.054 1 61.47 52 TYR B CA 1
ATOM 2182 C C . TYR B 1 52 ? -0.423 -34.031 -1.109 1 61.47 52 TYR B C 1
ATOM 2184 O O . TYR B 1 52 ? -1.615 -33.969 -1.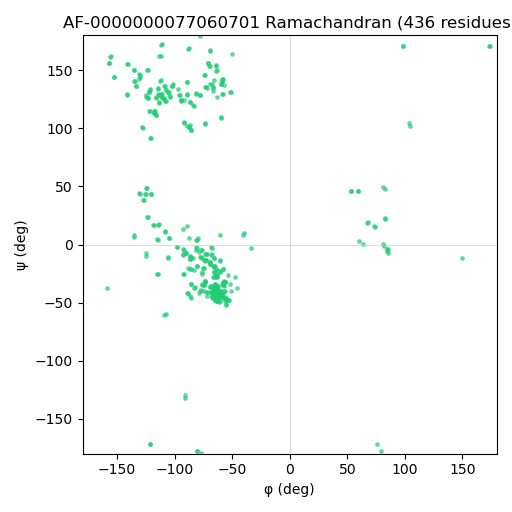42 1 61.47 52 TYR B O 1
ATOM 2192 N N . GLY B 1 53 ? 0.526 -33.531 -1.889 1 65.81 53 GLY B N 1
ATOM 2193 C CA . GLY B 1 53 ? 0.211 -32.75 -3.076 1 65.81 53 GLY B CA 1
ATOM 2194 C C . GLY B 1 53 ? -0.247 -31.344 -2.76 1 65.81 53 GLY B C 1
ATOM 2195 O O . GLY B 1 53 ? -0.048 -30.859 -1.646 1 65.81 53 GLY B O 1
ATOM 2196 N N . PRO B 1 54 ? -0.726 -30.719 -4.004 1 68.94 54 PRO B N 1
ATOM 2197 C CA . PRO B 1 54 ? -1.274 -29.375 -3.826 1 68.94 54 PRO B CA 1
ATOM 2198 C C . PRO B 1 54 ? -2.523 -29.359 -2.947 1 68.94 54 PRO B C 1
ATOM 2200 O O . PRO B 1 54 ? -3.273 -30.328 -2.916 1 68.94 54 PRO B O 1
ATOM 2203 N N . GLY B 1 55 ? -2.564 -28.484 -1.816 1 76.44 55 GLY B N 1
ATOM 2204 C CA . GLY B 1 55 ? -3.82 -28.562 -1.086 1 76.44 55 GLY B CA 1
ATOM 2205 C C . GLY B 1 55 ? -4.094 -27.344 -0.229 1 76.44 55 GLY B C 1
ATOM 2206 O O . GLY B 1 55 ? -5.168 -26.75 -0.313 1 76.44 55 GLY B O 1
ATOM 2207 N N . ALA B 1 56 ? -3.031 -26.906 0.29 1 88.69 56 ALA B N 1
ATOM 2208 C CA . ALA B 1 56 ? -3.406 -25.953 1.336 1 88.69 56 ALA B CA 1
ATOM 2209 C C . ALA B 1 56 ? -3.949 -24.656 0.735 1 88.69 56 ALA B C 1
ATOM 2211 O O . ALA B 1 56 ? -5.066 -24.25 1.046 1 88.69 56 ALA B O 1
ATOM 2212 N N . SER B 1 57 ? -3.275 -24.172 -0.269 1 93.31 57 SER B N 1
ATOM 2213 C CA . SER B 1 57 ? -3.719 -22.938 -0.916 1 93.31 57 SER B CA 1
ATOM 2214 C C . SER B 1 57 ? -4.883 -23.203 -1.862 1 93.31 57 SER B C 1
ATOM 2216 O O . SER B 1 57 ? -5.875 -22.469 -1.85 1 93.31 57 SER B O 1
ATOM 2218 N N . TYR B 1 58 ? -4.832 -24.297 -2.645 1 94.94 58 TYR B N 1
ATOM 2219 C CA . TYR B 1 58 ? -5.852 -24.672 -3.619 1 94.94 58 TYR B CA 1
ATOM 2220 C C . TYR B 1 58 ? -7.219 -24.797 -2.957 1 94.94 58 TYR B C 1
ATOM 2222 O O . TYR B 1 58 ? -8.18 -24.125 -3.361 1 94.94 58 TYR B O 1
ATOM 2230 N N . TRP B 1 59 ? -7.273 -25.5 -1.873 1 95 59 TRP B N 1
ATOM 2231 C CA . TRP B 1 59 ? -8.539 -25.719 -1.186 1 95 59 TRP B CA 1
ATOM 2232 C C . TRP B 1 59 ? -8.992 -24.453 -0.46 1 95 59 TRP B C 1
ATOM 2234 O O . TRP B 1 59 ? -10.188 -24.188 -0.355 1 95 59 TRP B O 1
ATOM 2244 N N . THR B 1 60 ? -8.023 -23.688 -0.01 1 96.56 60 THR B N 1
ATOM 2245 C CA . THR B 1 60 ? -8.344 -22.422 0.629 1 96.56 60 THR B CA 1
ATOM 2246 C C . THR B 1 60 ? -9.086 -21.5 -0.337 1 96.56 60 THR B C 1
ATOM 2248 O O . THR B 1 60 ? -10.148 -20.969 -0.005 1 96.56 60 THR B O 1
ATOM 2251 N N . TRP B 1 61 ? -8.539 -21.359 -1.561 1 97.88 61 TRP B N 1
ATOM 2252 C CA . TRP B 1 61 ? -9.148 -20.469 -2.537 1 97.88 61 TRP B CA 1
ATOM 2253 C C . TRP B 1 61 ? -10.555 -20.938 -2.904 1 97.88 61 TRP B C 1
ATOM 2255 O O . TRP B 1 61 ? -11.492 -20.141 -2.934 1 97.88 61 TRP B O 1
ATOM 2265 N N . LEU B 1 62 ? -10.734 -22.234 -3.084 1 97.25 62 LEU B N 1
ATOM 2266 C CA . LEU B 1 62 ? -12.016 -22.75 -3.535 1 97.25 62 LEU B CA 1
ATOM 2267 C C . LEU B 1 62 ? -13.078 -22.594 -2.451 1 97.25 62 LEU B C 1
ATOM 2269 O O . LEU B 1 62 ? -14.25 -22.344 -2.754 1 97.25 62 LEU B O 1
ATOM 2273 N N . GLU B 1 63 ? -12.641 -22.781 -1.256 1 97.19 63 GLU B N 1
ATOM 2274 C CA . GLU B 1 63 ? -13.609 -22.609 -0.178 1 97.19 63 GLU B CA 1
ATOM 2275 C C . GLU B 1 63 ? -13.945 -21.141 0.047 1 97.19 63 GLU B C 1
ATOM 2277 O O . GLU B 1 63 ? -15.102 -20.797 0.283 1 97.19 63 GLU B O 1
ATOM 2282 N N . TYR B 1 64 ? -12.984 -20.266 -0.011 1 98.06 64 TYR B N 1
ATOM 2283 C CA . TYR B 1 64 ? -13.195 -18.859 0.267 1 98.06 64 TYR B CA 1
ATOM 2284 C C . TYR B 1 64 ? -13.945 -18.172 -0.872 1 98.06 64 TYR B C 1
ATOM 2286 O O . TYR B 1 64 ? -14.742 -17.266 -0.642 1 98.06 64 TYR B O 1
ATOM 2294 N N . PHE B 1 65 ? -13.695 -18.703 -2.156 1 98.38 65 PHE B N 1
ATOM 2295 C CA . PHE B 1 65 ? -14.297 -18.125 -3.352 1 98.38 65 PHE B CA 1
ATOM 2296 C C . PHE B 1 65 ? -15.141 -19.172 -4.086 1 98.38 65 PHE B C 1
ATOM 2298 O O . PHE B 1 65 ? -14.695 -19.734 -5.082 1 98.38 65 PHE B O 1
ATOM 2305 N N . PRO B 1 66 ? -16.375 -19.25 -3.797 1 97.44 66 PRO B N 1
ATOM 2306 C CA . PRO B 1 66 ? -17.203 -20.312 -4.391 1 97.44 66 PRO B CA 1
ATOM 2307 C C . PRO B 1 66 ? -17.422 -20.109 -5.891 1 97.44 66 PRO B C 1
ATOM 2309 O O . PRO B 1 66 ? -17.781 -21.062 -6.598 1 97.44 66 PRO B O 1
ATOM 2312 N N . TYR B 1 67 ? -17.141 -18.922 -6.402 1 98.12 67 TYR B N 1
ATOM 2313 C CA . TYR B 1 67 ? -17.469 -18.656 -7.801 1 98.12 67 TYR B CA 1
ATOM 2314 C C . TYR B 1 67 ? -16.203 -18.344 -8.602 1 98.12 67 TYR B C 1
ATOM 2316 O O . TYR B 1 67 ? -16.281 -17.781 -9.695 1 98.12 67 TYR B O 1
ATOM 2324 N N . VAL B 1 68 ? -15.109 -18.656 -8.102 1 98.69 68 VAL B N 1
ATOM 2325 C CA . VAL B 1 68 ? -13.836 -18.297 -8.719 1 98.69 68 VAL B CA 1
ATOM 2326 C C . VAL B 1 68 ? -13.609 -19.141 -9.969 1 98.69 68 VAL B C 1
ATOM 2328 O O . VAL B 1 68 ? -13.906 -20.344 -9.984 1 98.69 68 VAL B O 1
ATOM 2331 N N . ASP B 1 69 ? -13.188 -18.516 -11.039 1 98.88 69 ASP B N 1
ATOM 2332 C CA . ASP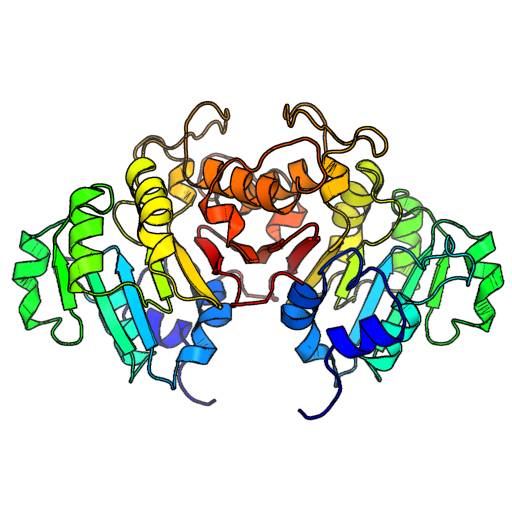 B 1 69 ? -12.508 -19.172 -12.148 1 98.88 69 ASP B CA 1
ATOM 2333 C C . ASP B 1 69 ? -11 -19.234 -11.914 1 98.88 69 ASP B C 1
ATOM 2335 O O . ASP B 1 69 ? -10.289 -18.25 -12.164 1 98.88 69 ASP B O 1
ATOM 2339 N N . LEU B 1 70 ? -10.523 -20.453 -11.469 1 98.5 70 LEU B N 1
ATOM 2340 C CA . LEU B 1 70 ? -9.203 -20.562 -10.852 1 98.5 70 LEU B CA 1
ATOM 2341 C C . LEU B 1 70 ? -8.211 -21.203 -11.82 1 98.5 70 LEU B C 1
ATOM 2343 O O . LEU B 1 70 ? -8.492 -22.234 -12.43 1 98.5 70 LEU B O 1
ATOM 2347 N N . TYR B 1 71 ? -7.039 -20.547 -11.945 1 98.69 71 TYR B N 1
ATOM 2348 C CA . TYR B 1 71 ? -5.934 -21.016 -12.773 1 98.69 71 TYR B CA 1
ATOM 2349 C C . TYR B 1 71 ? -4.66 -21.156 -11.953 1 98.69 71 TYR B C 1
ATOM 2351 O O . TYR B 1 71 ? -4.465 -20.438 -10.969 1 98.69 71 TYR B O 1
ATOM 2359 N N . TYR B 1 72 ? -3.789 -22.094 -12.352 1 97.88 72 TYR B N 1
ATOM 2360 C CA . TYR B 1 72 ? -2.463 -22.25 -11.758 1 97.88 72 TYR B CA 1
ATOM 2361 C C . TYR B 1 72 ? -1.39 -22.328 -12.836 1 97.88 72 TYR B C 1
ATOM 2363 O O . TYR B 1 72 ? -1.621 -22.891 -13.906 1 97.88 72 TYR B O 1
ATOM 2371 N N . ILE B 1 73 ? -0.3 -21.75 -12.555 1 97.62 73 ILE B N 1
ATOM 2372 C CA . ILE B 1 73 ? 0.959 -22.094 -13.211 1 97.62 73 ILE B CA 1
ATOM 2373 C C . ILE B 1 73 ? 1.854 -22.859 -12.25 1 97.62 73 ILE B C 1
ATOM 2375 O O . ILE B 1 73 ? 2.1 -22.422 -11.125 1 97.62 73 ILE B O 1
ATOM 2379 N N . GLU B 1 74 ? 2.254 -24.016 -12.656 1 95.75 74 GLU B N 1
ATOM 2380 C CA . GLU B 1 74 ? 3.125 -24.859 -11.844 1 95.75 74 GLU B CA 1
ATOM 2381 C C . GLU B 1 74 ? 4.395 -25.25 -12.609 1 95.75 74 GLU B C 1
ATOM 2383 O O . GLU B 1 74 ? 4.324 -25.75 -13.734 1 95.75 74 GLU B O 1
ATOM 2388 N N . TYR B 1 75 ? 5.512 -24.953 -11.898 1 94.62 75 TYR B N 1
ATOM 2389 C CA . TYR B 1 75 ? 6.82 -25.203 -12.5 1 94.62 75 TYR B CA 1
ATOM 2390 C C . TYR B 1 75 ? 7.035 -26.688 -12.75 1 94.62 75 TYR B C 1
ATOM 2392 O O . TYR B 1 75 ? 7.547 -27.078 -13.805 1 94.62 75 TYR B O 1
ATOM 2400 N N . ASP B 1 76 ? 6.652 -27.531 -11.852 1 92.62 76 ASP B N 1
ATOM 2401 C CA . ASP B 1 76 ? 6.863 -28.984 -11.898 1 92.62 76 ASP B CA 1
ATOM 2402 C C . ASP B 1 76 ? 5.738 -29.672 -12.656 1 92.62 76 ASP B C 1
ATOM 2404 O O . ASP B 1 76 ? 4.695 -29.984 -12.078 1 92.62 76 ASP B O 1
ATOM 2408 N N . ALA B 1 77 ? 6.004 -30.031 -13.852 1 93.62 77 ALA B N 1
ATOM 2409 C CA . ALA B 1 77 ? 5.004 -30.641 -14.719 1 93.62 77 ALA B CA 1
ATOM 2410 C C . ALA B 1 77 ? 4.551 -32 -14.172 1 93.62 77 ALA B C 1
ATOM 2412 O O . ALA B 1 77 ? 3.377 -32.344 -14.273 1 93.62 77 ALA B O 1
ATOM 2413 N N . ALA B 1 78 ? 5.477 -32.719 -13.602 1 92.25 78 ALA B N 1
ATOM 2414 C CA . ALA B 1 78 ? 5.152 -34.031 -13.07 1 92.25 78 ALA B CA 1
ATOM 2415 C C . ALA B 1 78 ? 4.191 -33.906 -11.891 1 92.25 78 ALA B C 1
ATOM 2417 O O . ALA B 1 78 ? 3.268 -34.719 -11.758 1 92.25 78 ALA B O 1
ATOM 2418 N N . CYS B 1 79 ? 4.441 -32.938 -11.125 1 89.88 79 CYS B N 1
ATOM 2419 C CA . CYS B 1 79 ? 3.547 -32.688 -10 1 89.88 79 CYS B CA 1
ATOM 2420 C C . CYS B 1 79 ? 2.152 -32.312 -10.484 1 89.88 79 CYS B C 1
ATOM 2422 O O . CYS B 1 79 ? 1.155 -32.844 -10 1 89.88 79 CYS B O 1
ATOM 2424 N N . ALA B 1 80 ? 2.09 -31.406 -11.453 1 91.25 80 ALA B N 1
ATOM 2425 C CA . ALA B 1 80 ? 0.807 -30.984 -12 1 91.25 80 ALA B CA 1
ATOM 2426 C C . ALA B 1 80 ? 0.033 -32.188 -12.57 1 91.25 80 ALA B C 1
ATOM 2428 O O . ALA B 1 80 ? -1.171 -32.312 -12.336 1 91.25 80 ALA B O 1
ATOM 2429 N N . GLU B 1 81 ? 0.755 -33 -13.211 1 92.19 81 GLU B N 1
ATOM 2430 C CA . GLU B 1 81 ? 0.126 -34.188 -13.805 1 92.19 81 GLU B CA 1
ATOM 2431 C C . GLU B 1 81 ? -0.365 -35.156 -12.727 1 92.19 81 GLU B C 1
ATOM 2433 O O . GLU B 1 81 ? -1.484 -35.656 -12.812 1 92.19 81 GLU B O 1
ATOM 2438 N N . LYS B 1 82 ? 0.461 -35.344 -11.789 1 89.69 82 LYS B N 1
ATOM 2439 C CA . LYS B 1 82 ? 0.152 -36.281 -10.711 1 89.69 82 LYS B CA 1
ATOM 2440 C C . LYS B 1 82 ? -1.148 -35.875 -10.008 1 89.69 82 LYS B C 1
ATOM 2442 O O . LYS B 1 82 ? -1.935 -36.75 -9.633 1 89.69 82 LYS B O 1
ATOM 2447 N N . TRP B 1 83 ? -1.387 -34.625 -9.891 1 89.75 83 TRP B N 1
ATOM 2448 C CA . TRP B 1 83 ? -2.506 -34.188 -9.062 1 89.75 83 TRP B CA 1
ATOM 2449 C C . TRP B 1 83 ? -3.646 -33.656 -9.914 1 89.75 83 TRP B C 1
ATOM 2451 O O . TRP B 1 83 ? -4.578 -33.031 -9.398 1 89.75 83 TRP B O 1
ATOM 2461 N N . ALA B 1 84 ? -3.578 -33.844 -11.188 1 88.69 84 ALA B N 1
ATOM 2462 C CA . ALA B 1 84 ? -4.574 -33.312 -12.125 1 88.69 84 ALA B CA 1
ATOM 2463 C C . ALA B 1 84 ? -5.973 -33.781 -11.758 1 88.69 84 ALA B C 1
ATOM 2465 O O . ALA B 1 84 ? -6.945 -33.031 -11.883 1 88.69 84 ALA B O 1
ATOM 2466 N N . GLY B 1 85 ? -6.051 -34.938 -11.234 1 89.12 85 GLY B N 1
ATOM 2467 C CA . GLY B 1 85 ? -7.34 -35.469 -10.859 1 89.12 85 GLY B CA 1
ATOM 2468 C C . GLY B 1 85 ? -7.898 -34.875 -9.578 1 89.12 85 GLY B C 1
ATOM 2469 O O . GLY B 1 85 ? -9.109 -34.906 -9.359 1 89.12 85 GLY B O 1
ATOM 2470 N N . ASN B 1 86 ? -7.027 -34.375 -8.758 1 89.38 86 ASN B N 1
ATOM 2471 C CA . ASN B 1 86 ? -7.422 -33.844 -7.457 1 89.38 86 ASN B CA 1
ATOM 2472 C C . ASN B 1 86 ? -7.57 -32.312 -7.492 1 89.38 86 ASN B C 1
ATOM 2474 O O . ASN B 1 86 ? -7.973 -31.703 -6.504 1 89.38 86 ASN B O 1
ATOM 2478 N N . THR B 1 87 ? -7.293 -31.75 -8.625 1 93.06 87 THR B N 1
ATOM 2479 C CA . THR B 1 87 ? -7.352 -30.297 -8.742 1 93.06 87 THR B CA 1
ATOM 2480 C C . THR B 1 87 ? -8.289 -29.875 -9.875 1 93.06 87 THR B C 1
ATOM 2482 O O . THR B 1 87 ? -7.957 -28.984 -10.664 1 93.06 87 THR B O 1
ATOM 2485 N N . THR B 1 88 ? -9.398 -30.516 -9.945 1 94.12 88 THR B N 1
ATOM 2486 C CA . THR B 1 88 ? -10.336 -30.328 -11.047 1 94.12 88 THR B CA 1
ATOM 2487 C C . THR B 1 88 ? -11.055 -28.984 -10.93 1 94.12 88 THR B C 1
ATOM 2489 O O . THR B 1 88 ? -11.695 -28.547 -11.883 1 94.12 88 THR B O 1
ATOM 2492 N N . GLY B 1 89 ? -10.992 -28.312 -9.805 1 95.62 89 GLY B N 1
ATOM 2493 C CA . GLY B 1 89 ? -11.609 -27 -9.625 1 95.62 89 GLY B CA 1
ATOM 2494 C C . GLY B 1 89 ? -10.781 -25.859 -10.195 1 95.62 89 GLY B C 1
ATOM 2495 O O . GLY B 1 89 ? -11.164 -24.703 -10.102 1 95.62 89 GLY B O 1
ATOM 2496 N N . ALA B 1 90 ? -9.633 -26.281 -10.852 1 96.88 90 ALA B N 1
ATOM 2497 C CA . ALA B 1 90 ? -8.758 -25.266 -11.445 1 96.88 90 ALA B CA 1
ATOM 2498 C C . ALA B 1 90 ? -8.203 -25.734 -12.781 1 96.88 90 ALA B C 1
ATOM 2500 O O . ALA B 1 90 ? -8.141 -26.938 -13.047 1 96.88 90 ALA B O 1
ATOM 2501 N N . THR B 1 91 ? -7.855 -24.797 -13.602 1 97.81 91 THR B N 1
ATOM 2502 C CA . THR B 1 91 ? -7.102 -25.062 -14.82 1 97.81 91 THR B CA 1
ATOM 2503 C C . THR B 1 91 ? -5.605 -24.875 -14.586 1 97.81 91 THR B C 1
ATOM 2505 O O . THR B 1 91 ? -5.172 -23.781 -14.18 1 97.81 91 THR B O 1
ATOM 2508 N N . ILE B 1 92 ? -4.836 -25.922 -14.859 1 96.56 92 ILE B N 1
ATOM 2509 C CA . ILE B 1 92 ? -3.428 -25.891 -14.477 1 96.56 92 ILE B CA 1
ATOM 2510 C C . ILE B 1 92 ? -2.555 -25.891 -15.727 1 96.56 92 ILE B C 1
ATOM 2512 O O . ILE B 1 92 ? -2.777 -26.688 -16.641 1 96.56 92 ILE B O 1
ATOM 2516 N N . PHE B 1 93 ? -1.604 -24.969 -15.805 1 97.75 93 PHE B N 1
ATOM 2517 C CA . PHE B 1 93 ? -0.575 -24.922 -16.828 1 97.75 93 PHE B CA 1
ATOM 2518 C C . PHE B 1 93 ? 0.8 -25.203 -16.25 1 97.75 93 PHE B C 1
ATOM 2520 O O . PHE B 1 93 ? 1.189 -24.609 -15.242 1 97.75 93 PHE B O 1
ATOM 2527 N N . ALA B 1 94 ? 1.505 -26.125 -16.812 1 96.94 94 ALA B N 1
ATOM 2528 C CA . ALA B 1 94 ? 2.855 -26.438 -16.344 1 96.94 94 ALA B CA 1
ATOM 2529 C C . ALA B 1 94 ? 3.898 -25.625 -17.109 1 96.94 94 ALA B C 1
ATOM 2531 O O . ALA B 1 94 ? 3.883 -25.594 -18.344 1 96.94 94 ALA B O 1
ATOM 2532 N N . GLY B 1 95 ? 4.719 -24.891 -16.422 1 97.62 95 GLY B N 1
ATOM 2533 C CA . GLY B 1 95 ? 5.785 -24.109 -17.031 1 97.62 95 GLY B CA 1
ATOM 2534 C C . GLY B 1 95 ? 6.52 -23.234 -16.047 1 97.62 95 GLY B C 1
ATOM 2535 O O . GLY B 1 95 ? 6.113 -23.109 -14.891 1 97.62 95 GLY B O 1
ATOM 2536 N N . ASP B 1 96 ? 7.609 -22.656 -16.5 1 98.12 96 ASP B N 1
ATOM 2537 C CA . ASP B 1 96 ? 8.453 -21.766 -15.719 1 98.12 96 ASP B CA 1
ATOM 2538 C C . ASP B 1 96 ? 7.941 -20.328 -15.797 1 98.12 96 ASP B C 1
ATOM 2540 O O . ASP B 1 96 ? 7.836 -19.75 -16.891 1 98.12 96 ASP B O 1
ATOM 2544 N N . GLN B 1 97 ? 7.645 -19.75 -14.68 1 98.62 97 GLN B N 1
ATOM 2545 C CA . GLN B 1 97 ? 7.141 -18.375 -14.648 1 98.62 97 GLN B CA 1
ATOM 2546 C C . GLN B 1 97 ? 8.203 -17.391 -15.125 1 98.62 97 GLN B C 1
ATOM 2548 O O . GLN B 1 97 ? 7.902 -16.219 -15.375 1 98.62 97 GLN B O 1
ATOM 2553 N N . ALA B 1 98 ? 9.445 -17.828 -15.258 1 98.62 98 ALA B N 1
ATOM 2554 C CA . ALA B 1 98 ? 10.492 -16.938 -15.766 1 98.62 98 ALA B CA 1
ATOM 2555 C C . ALA B 1 98 ? 10.633 -17.078 -17.281 1 98.62 98 ALA B C 1
ATOM 2557 O O . ALA B 1 98 ? 11.43 -16.359 -17.891 1 98.62 98 ALA B O 1
ATOM 2558 N N . ASP B 1 99 ? 9.875 -18 -17.875 1 98.75 99 ASP B N 1
ATOM 2559 C CA . ASP B 1 99 ? 9.922 -18.219 -19.312 1 98.75 99 ASP B CA 1
ATOM 2560 C C . ASP B 1 99 ? 8.867 -17.375 -20.031 1 98.75 99 ASP B C 1
ATOM 2562 O O . ASP B 1 99 ? 7.699 -17.766 -20.109 1 98.75 99 ASP B O 1
ATOM 2566 N N . VAL B 1 100 ? 9.289 -16.328 -20.672 1 98.75 100 VAL B N 1
ATOM 2567 C CA . VAL B 1 100 ? 8.391 -15.359 -21.297 1 98.75 100 VAL B CA 1
ATOM 2568 C C . VAL B 1 100 ? 7.594 -16.047 -22.406 1 98.75 100 VAL B C 1
ATOM 2570 O O . VAL B 1 100 ? 6.406 -15.773 -22.578 1 98.75 100 VAL B O 1
ATOM 2573 N N . LYS B 1 101 ? 8.219 -16.953 -23.125 1 98.81 101 LYS B N 1
ATOM 2574 C CA . LYS B 1 101 ? 7.508 -17.672 -24.188 1 98.81 101 LYS B CA 1
ATOM 2575 C C . LYS B 1 101 ? 6.375 -18.516 -23.625 1 98.81 101 LYS B C 1
ATOM 2577 O O . LYS B 1 101 ? 5.273 -18.547 -24.172 1 98.81 101 LYS B O 1
ATOM 2582 N N . PHE B 1 102 ? 6.684 -19.156 -22.562 1 98.81 102 PHE B N 1
ATOM 2583 C CA . PHE B 1 102 ? 5.641 -19.922 -21.906 1 98.81 102 PHE B CA 1
ATOM 2584 C C . PHE B 1 102 ? 4.512 -19.016 -21.438 1 98.81 102 PHE B C 1
ATOM 2586 O O . PHE B 1 102 ? 3.334 -19.328 -21.641 1 98.81 102 PHE B O 1
ATOM 2593 N N . LEU B 1 103 ? 4.863 -17.859 -20.812 1 98.88 103 LEU B N 1
ATOM 2594 C CA . LEU B 1 103 ? 3.854 -16.938 -20.281 1 98.88 103 LEU B CA 1
ATOM 2595 C C . LEU B 1 103 ? 2.994 -16.375 -21.406 1 98.88 103 LEU B C 1
ATOM 2597 O O . LEU B 1 103 ? 1.788 -16.188 -21.234 1 98.88 103 LEU B O 1
ATOM 2601 N N . GLU B 1 104 ? 3.615 -16.141 -22.547 1 98.81 104 GLU B N 1
ATOM 2602 C CA . GLU B 1 104 ? 2.865 -15.68 -23.703 1 98.81 104 GLU B CA 1
ATOM 2603 C C . GLU B 1 104 ? 1.858 -16.734 -24.172 1 98.81 104 GLU B C 1
ATOM 2605 O O . GLU B 1 104 ? 0.71 -16.406 -24.469 1 98.81 104 GLU B O 1
ATOM 2610 N N . ARG B 1 105 ? 2.27 -17.953 -24.203 1 98.75 105 ARG B N 1
ATOM 2611 C CA . ARG B 1 105 ? 1.37 -19.031 -24.578 1 98.75 105 ARG B CA 1
ATOM 2612 C C . ARG B 1 105 ? 0.245 -19.188 -23.562 1 98.75 105 ARG B C 1
ATOM 2614 O O . ARG B 1 105 ? -0.914 -19.391 -23.938 1 98.75 105 ARG B O 1
ATOM 2621 N N . PHE B 1 106 ? 0.587 -19.094 -22.344 1 98.81 106 PHE B N 1
ATOM 2622 C CA . PHE B 1 106 ? -0.404 -19.156 -21.266 1 98.81 106 PHE B CA 1
ATOM 2623 C C . PHE B 1 106 ? -1.486 -18.094 -21.484 1 98.81 106 PHE B C 1
ATOM 2625 O O . PHE B 1 106 ? -2.678 -18.406 -21.453 1 98.81 106 PHE B O 1
ATOM 2632 N N . MET B 1 107 ? -1.029 -16.859 -21.688 1 98.88 107 MET B N 1
ATOM 2633 C CA . MET B 1 107 ? -1.974 -15.75 -21.844 1 98.88 107 MET B CA 1
ATOM 2634 C C . MET B 1 107 ? -2.812 -15.93 -23.109 1 98.88 107 MET B C 1
ATOM 2636 O O . MET B 1 107 ? -3.988 -15.562 -23.125 1 98.88 107 MET B O 1
ATOM 2640 N N . LYS B 1 108 ? -2.232 -16.469 -24.109 1 98.75 108 LYS B N 1
ATOM 2641 C CA . LYS B 1 108 ? -2.982 -16.75 -25.328 1 98.75 108 LYS B CA 1
ATOM 2642 C C . LYS B 1 108 ? -4.094 -17.766 -25.078 1 98.75 108 LYS B C 1
ATOM 2644 O O . LYS B 1 108 ? -5.195 -17.625 -25.609 1 98.75 108 LYS B O 1
ATOM 2649 N N . GLU B 1 109 ? -3.828 -18.75 -24.281 1 98.75 109 GLU B N 1
ATOM 2650 C CA . GLU B 1 109 ? -4.766 -19.844 -24.031 1 98.75 109 GLU B CA 1
ATOM 2651 C C . GLU B 1 109 ? -5.746 -19.484 -22.922 1 98.75 109 GLU B C 1
ATOM 2653 O O . GLU B 1 109 ? -6.953 -19.719 -23.047 1 98.75 109 GLU B O 1
ATOM 2658 N N . ALA B 1 110 ? -5.25 -18.938 -21.828 1 98.75 110 ALA B N 1
ATOM 2659 C CA . ALA B 1 110 ? -6.051 -18.688 -20.625 1 98.75 110 ALA B CA 1
ATOM 2660 C C . ALA B 1 110 ? -6.742 -17.328 -20.719 1 98.75 110 ALA B C 1
ATOM 2662 O O . ALA B 1 110 ? -7.703 -17.078 -19.984 1 98.75 110 ALA B O 1
ATOM 2663 N N . GLY B 1 111 ? -6.215 -16.391 -21.594 1 98.69 111 GLY B N 1
ATOM 2664 C CA . GLY B 1 111 ? -6.75 -15.039 -21.688 1 98.69 111 GLY B CA 1
ATOM 2665 C C . GLY B 1 111 ? -5.953 -14.023 -20.891 1 98.69 111 GLY B C 1
ATOM 2666 O O . GLY B 1 111 ? -5 -14.383 -20.188 1 98.69 111 GLY B O 1
ATOM 2667 N N . GLU B 1 112 ? -6.301 -12.742 -21.109 1 98.69 112 GLU B N 1
ATOM 2668 C CA . GLU B 1 112 ? -5.645 -11.617 -20.453 1 98.69 112 GLU B CA 1
ATOM 2669 C C . GLU B 1 112 ? -6.641 -10.797 -19.641 1 98.69 112 GLU B C 1
ATOM 2671 O O . GLU B 1 112 ? -6.648 -9.57 -19.703 1 98.69 112 GLU B O 1
ATOM 2676 N N . ASP B 1 113 ? -7.457 -11.477 -18.953 1 98.81 113 ASP B N 1
ATOM 2677 C CA . ASP B 1 113 ? -8.547 -10.836 -18.219 1 98.81 113 ASP B CA 1
ATOM 2678 C C . ASP B 1 113 ? -8.609 -11.32 -16.781 1 98.81 113 ASP B C 1
ATOM 2680 O O . ASP B 1 113 ? -9.68 -11.664 -16.281 1 98.81 113 ASP B O 1
ATOM 2684 N N . PHE B 1 114 ? -7.449 -11.406 -16.141 1 98.94 114 PHE B N 1
ATOM 2685 C CA . PHE B 1 114 ? -7.406 -11.812 -14.734 1 98.94 114 PHE B CA 1
ATOM 2686 C C . PHE B 1 114 ? -7.723 -10.641 -13.82 1 98.94 114 PHE B C 1
ATOM 2688 O O . PHE B 1 114 ? -7.129 -9.57 -13.945 1 98.94 114 PHE B O 1
ATOM 2695 N N . ASP B 1 115 ? -8.656 -10.891 -12.883 1 98.94 115 ASP B N 1
ATOM 2696 C CA . ASP B 1 115 ? -8.938 -9.914 -11.828 1 98.94 115 ASP B CA 1
ATOM 2697 C C . ASP B 1 115 ? -7.848 -9.922 -10.766 1 98.94 115 ASP B C 1
ATOM 2699 O O . ASP B 1 115 ? -7.531 -8.875 -10.18 1 98.94 115 ASP B O 1
ATOM 2703 N N . VAL B 1 116 ? -7.297 -11.125 -10.516 1 98.94 116 VAL B N 1
ATOM 2704 C CA . VAL B 1 116 ? -6.32 -11.312 -9.445 1 98.94 116 VAL B CA 1
ATOM 2705 C C . VAL B 1 116 ? -5.23 -12.281 -9.906 1 98.94 116 VAL B C 1
ATOM 2707 O O . VAL B 1 116 ? -5.527 -13.359 -10.43 1 98.94 116 VAL B O 1
ATOM 2710 N N . ILE B 1 117 ? -3.973 -11.867 -9.734 1 98.94 117 ILE B N 1
ATOM 2711 C CA . ILE B 1 117 ? -2.836 -12.766 -9.898 1 98.94 117 ILE B CA 1
ATOM 2712 C C . ILE B 1 117 ? -2.018 -12.797 -8.609 1 98.94 117 ILE B C 1
ATOM 2714 O O . ILE B 1 117 ? -1.738 -11.75 -8.016 1 98.94 117 ILE B O 1
ATOM 2718 N N . ILE B 1 118 ? -1.688 -14 -8.141 1 98.81 118 ILE B N 1
ATOM 2719 C CA . ILE B 1 118 ? -0.84 -14.203 -6.969 1 98.81 118 ILE B CA 1
ATOM 2720 C C . ILE B 1 118 ? 0.428 -14.953 -7.367 1 98.81 118 ILE B C 1
ATOM 2722 O O . ILE B 1 118 ? 0.361 -16.094 -7.832 1 98.81 118 ILE B O 1
ATOM 2726 N N . ASP B 1 119 ? 1.537 -14.289 -7.246 1 98.75 119 ASP B N 1
ATOM 2727 C CA . ASP B 1 119 ? 2.832 -14.93 -7.465 1 98.75 119 ASP B CA 1
ATOM 2728 C C . ASP B 1 119 ? 3.324 -15.617 -6.195 1 98.75 119 ASP B C 1
ATOM 2730 O O . ASP B 1 119 ? 3.848 -14.961 -5.289 1 98.75 119 ASP B O 1
ATOM 2734 N N . ASP B 1 120 ? 3.137 -16.875 -6.082 1 97 120 ASP B N 1
ATOM 2735 C CA . ASP B 1 120 ? 3.615 -17.734 -5.012 1 97 120 ASP B CA 1
ATOM 2736 C C . ASP B 1 120 ? 4.395 -18.922 -5.57 1 97 120 ASP B C 1
ATOM 2738 O O . ASP B 1 120 ? 4.199 -20.062 -5.141 1 97 120 ASP B O 1
ATOM 2742 N N . GLY B 1 121 ? 5.199 -18.688 -6.629 1 95 121 GLY B N 1
ATOM 2743 C CA . GLY B 1 121 ? 5.957 -19.719 -7.316 1 95 121 GLY B CA 1
ATOM 2744 C C . GLY B 1 121 ? 7.352 -19.906 -6.754 1 95 121 GLY B C 1
ATOM 2745 O O . GLY B 1 121 ? 7.516 -20.109 -5.547 1 95 121 GLY B O 1
ATOM 2746 N N . GLY B 1 122 ? 8.484 -19.906 -7.582 1 91.5 122 GLY B N 1
ATOM 2747 C CA . GLY B 1 122 ? 9.852 -20.234 -7.195 1 91.5 122 GLY B CA 1
ATOM 2748 C C . GLY B 1 122 ? 10.531 -19.125 -6.422 1 91.5 122 GLY B C 1
ATOM 2749 O O . GLY B 1 122 ? 11.633 -19.297 -5.898 1 91.5 122 GLY B O 1
ATOM 2750 N N . HIS B 1 123 ? 10.125 -17.938 -6.277 1 94.31 123 HIS B N 1
ATOM 2751 C CA . HIS B 1 123 ? 10.523 -16.797 -5.461 1 94.31 123 HIS B CA 1
ATOM 2752 C C . HIS B 1 123 ? 11.93 -16.312 -5.82 1 94.31 123 HIS B C 1
ATOM 2754 O O . HIS B 1 123 ? 12.492 -15.453 -5.148 1 94.31 123 HIS B O 1
ATOM 2760 N N . HIS B 1 124 ? 12.602 -17 -6.852 1 97.75 124 HIS B N 1
ATOM 2761 C CA . HIS B 1 124 ? 13.867 -16.469 -7.336 1 97.75 124 HIS B CA 1
ATOM 2762 C C . HIS B 1 124 ? 13.672 -15.086 -7.969 1 97.75 124 HIS B C 1
ATOM 2764 O O . HIS B 1 124 ? 12.602 -14.797 -8.516 1 97.75 124 HIS B O 1
ATOM 2770 N N . MET B 1 125 ? 14.688 -14.242 -7.891 1 98.38 125 MET B N 1
ATOM 2771 C CA . MET B 1 125 ? 14.578 -12.852 -8.305 1 98.38 125 MET B CA 1
ATOM 2772 C C . MET B 1 125 ? 14.117 -12.75 -9.758 1 98.38 125 MET B C 1
ATOM 2774 O O . MET B 1 125 ? 13.164 -12.023 -10.055 1 98.38 125 MET B O 1
ATOM 2778 N N . ASN B 1 126 ? 14.727 -13.555 -10.578 1 98.25 126 ASN B N 1
ATOM 2779 C CA . ASN B 1 126 ? 14.352 -13.508 -11.992 1 98.25 126 ASN B CA 1
ATOM 2780 C C . ASN B 1 126 ? 12.914 -13.984 -12.203 1 98.25 126 ASN B C 1
ATOM 2782 O O . ASN B 1 126 ? 12.195 -13.43 -13.031 1 98.25 126 ASN B O 1
ATOM 2786 N N . GLN B 1 127 ? 12.477 -14.961 -11.508 1 98.69 127 GLN B N 1
ATOM 2787 C CA . GLN B 1 127 ? 11.125 -15.492 -11.633 1 98.69 127 GLN B CA 1
ATOM 2788 C C . GLN B 1 127 ? 10.078 -14.453 -11.242 1 98.69 127 GLN B C 1
ATOM 2790 O O . GLN B 1 127 ? 9.141 -14.188 -11.992 1 98.69 127 GLN B O 1
ATOM 2795 N N . GLN B 1 128 ? 10.266 -13.812 -10.109 1 98.81 128 GLN B N 1
ATOM 2796 C CA . GLN B 1 128 ? 9.305 -12.836 -9.625 1 98.81 128 GLN B CA 1
ATOM 2797 C C . GLN B 1 128 ? 9.281 -11.602 -10.516 1 98.81 128 GLN B C 1
ATOM 2799 O O . GLN B 1 128 ? 8.203 -11.094 -10.859 1 98.81 128 GLN B O 1
ATOM 2804 N N . ILE B 1 129 ? 10.445 -11.133 -10.938 1 98.75 129 ILE B N 1
ATOM 2805 C CA . ILE B 1 129 ? 10.547 -9.922 -11.75 1 98.75 129 ILE B CA 1
ATOM 2806 C C . ILE B 1 129 ? 9.914 -10.164 -13.117 1 98.75 129 ILE B C 1
ATOM 2808 O O . ILE B 1 129 ? 9.07 -9.383 -13.562 1 98.75 129 ILE B O 1
ATOM 2812 N N . VAL B 1 130 ? 10.219 -11.289 -13.758 1 98.69 130 VAL B N 1
ATOM 2813 C CA . VAL B 1 130 ? 9.727 -11.594 -15.094 1 98.69 130 VAL B CA 1
ATOM 2814 C C . VAL B 1 130 ? 8.219 -11.82 -15.047 1 98.69 130 VAL B C 1
ATOM 2816 O O . VAL B 1 130 ? 7.484 -11.359 -15.93 1 98.69 130 VAL B O 1
ATOM 2819 N N . SER B 1 131 ? 7.75 -12.508 -14.031 1 98.69 131 SER B N 1
ATOM 2820 C CA . SER B 1 131 ? 6.32 -12.797 -13.945 1 98.69 131 SER B CA 1
ATOM 2821 C C . SER B 1 131 ? 5.508 -11.508 -13.82 1 98.69 131 SER B C 1
ATOM 2823 O O . SER B 1 131 ? 4.512 -11.328 -14.523 1 98.69 131 SER B O 1
ATOM 2825 N N . LEU B 1 132 ? 5.961 -10.586 -12.953 1 98.81 132 LEU B N 1
ATOM 2826 C CA . LEU B 1 132 ? 5.242 -9.32 -12.828 1 98.81 132 LEU B CA 1
ATOM 2827 C C . LEU B 1 132 ? 5.281 -8.539 -14.141 1 98.81 132 LEU B C 1
ATOM 2829 O O . LEU B 1 132 ? 4.242 -8.094 -14.633 1 98.81 132 LEU B O 1
ATOM 2833 N N . GLN B 1 133 ? 6.434 -8.414 -14.719 1 98.5 133 GLN B N 1
ATOM 2834 C CA . GLN B 1 133 ? 6.605 -7.609 -15.922 1 98.5 133 GLN B CA 1
ATOM 2835 C C . GLN B 1 133 ? 5.785 -8.172 -17.078 1 98.5 133 GLN B C 1
ATOM 2837 O O . GLN B 1 133 ? 5.258 -7.414 -17.906 1 98.5 133 GLN B O 1
ATOM 2842 N N . THR B 1 134 ? 5.684 -9.469 -17.141 1 98.75 134 THR B N 1
ATOM 2843 C CA . THR B 1 134 ? 5.043 -10.094 -18.297 1 98.75 134 THR B CA 1
ATOM 2844 C C . THR B 1 134 ? 3.541 -10.242 -18.062 1 98.75 134 THR B C 1
ATOM 2846 O O . THR B 1 134 ? 2.736 -9.898 -18.938 1 98.75 134 THR B O 1
ATOM 2849 N N . LEU B 1 135 ? 3.127 -10.633 -16.859 1 98.88 135 LEU B N 1
ATOM 2850 C CA . LEU B 1 135 ? 1.734 -10.984 -16.609 1 98.88 135 LEU B CA 1
ATOM 2851 C C . LEU B 1 135 ? 0.918 -9.75 -16.25 1 98.88 135 LEU B C 1
ATOM 2853 O O . LEU B 1 135 ? -0.313 -9.797 -16.219 1 98.88 135 LEU B O 1
ATOM 2857 N N . TRP B 1 136 ? 1.572 -8.656 -16.031 1 98.75 136 TRP B N 1
ATOM 2858 C CA . TRP B 1 136 ? 0.867 -7.438 -15.648 1 98.75 136 TRP B CA 1
ATOM 2859 C C . TRP B 1 136 ? -0.185 -7.074 -16.688 1 98.75 136 TRP B C 1
ATOM 2861 O O . TRP B 1 136 ? -1.285 -6.633 -16.344 1 98.75 136 TRP B O 1
ATOM 2871 N N . ARG B 1 137 ? 0.133 -7.234 -17.938 1 98.19 137 ARG B N 1
ATOM 2872 C CA . ARG B 1 137 ? -0.801 -6.855 -18.984 1 98.19 137 ARG B CA 1
ATOM 2873 C C . ARG B 1 137 ? -2.057 -7.719 -18.938 1 98.19 137 ARG B C 1
ATOM 2875 O O . ARG B 1 137 ? -3.08 -7.367 -19.531 1 98.19 137 ARG B O 1
ATOM 2882 N N . ALA B 1 138 ? -1.971 -8.867 -18.281 1 98.81 138 ALA B N 1
ATOM 2883 C CA . ALA B 1 138 ? -3.111 -9.773 -18.188 1 98.81 138 ALA B CA 1
ATOM 2884 C C . ALA B 1 138 ? -4.039 -9.383 -17.047 1 98.81 138 ALA B C 1
ATOM 2886 O O . ALA B 1 138 ? -5.16 -9.883 -16.938 1 98.81 138 ALA B O 1
ATOM 2887 N N . VAL B 1 139 ? -3.582 -8.492 -16.203 1 98.81 139 VAL B N 1
ATOM 2888 C CA . VAL B 1 139 ? -4.434 -7.984 -15.125 1 98.81 139 VAL B CA 1
ATOM 2889 C C . VAL B 1 139 ? -5.41 -6.953 -15.688 1 98.81 139 VAL B C 1
ATOM 2891 O O . VAL B 1 139 ? -5.004 -6.023 -16.391 1 98.81 139 VAL B O 1
ATOM 2894 N N . VAL B 1 140 ? -6.656 -7.117 -15.406 1 98.69 140 VAL B N 1
ATOM 2895 C CA . VAL B 1 140 ? -7.664 -6.195 -15.922 1 98.69 140 VAL B CA 1
ATOM 2896 C C . VAL B 1 140 ? -7.539 -4.848 -15.219 1 98.69 140 VAL B C 1
ATOM 2898 O O . VAL B 1 140 ? -6.98 -4.758 -14.125 1 98.69 140 VAL B O 1
ATOM 2901 N N . PRO B 1 141 ? -8.031 -3.729 -15.883 1 97.88 141 PRO B N 1
ATOM 2902 C CA . PRO B 1 141 ? -8.109 -2.469 -15.141 1 97.88 141 PRO B CA 1
ATOM 2903 C C . PRO B 1 141 ? -8.836 -2.617 -13.812 1 97.88 141 PRO B C 1
ATOM 2905 O O . PRO B 1 141 ? -9.883 -3.262 -13.742 1 97.88 141 PRO B O 1
ATOM 2908 N N . GLY B 1 142 ? -8.242 -2.1 -12.742 1 97.56 142 GLY B N 1
ATOM 2909 C CA . GLY B 1 142 ? -8.82 -2.24 -11.414 1 97.56 142 GLY B CA 1
ATOM 2910 C C . GLY B 1 142 ? -8.445 -3.547 -10.742 1 97.56 142 GLY B C 1
ATOM 2911 O O . GLY B 1 142 ? -8.781 -3.77 -9.578 1 97.56 142 GLY B O 1
ATOM 2912 N N . GLY B 1 143 ? -7.723 -4.398 -11.477 1 98.69 143 GLY B N 1
ATOM 2913 C CA . GLY B 1 143 ? -7.316 -5.691 -10.953 1 98.69 143 GLY B CA 1
ATOM 2914 C C . GLY B 1 143 ? -6.098 -5.613 -10.055 1 98.69 143 GLY B C 1
ATOM 2915 O O . GLY B 1 143 ? -5.57 -4.527 -9.805 1 98.69 143 GLY B O 1
ATOM 2916 N N . LEU B 1 144 ? -5.645 -6.836 -9.562 1 98.88 144 LEU B N 1
ATOM 2917 C CA . LEU B 1 144 ? -4.629 -6.902 -8.516 1 98.88 144 LEU B CA 1
ATOM 2918 C C . LEU B 1 144 ? -3.574 -7.953 -8.852 1 98.88 144 LEU B C 1
ATOM 2920 O O . LEU B 1 144 ? -3.902 -9.023 -9.367 1 98.88 144 LEU B O 1
ATOM 2924 N N . TYR B 1 145 ? -2.354 -7.613 -8.555 1 98.94 145 TYR B N 1
ATOM 2925 C CA . TYR B 1 145 ? -1.233 -8.547 -8.594 1 98.94 145 TYR B CA 1
ATOM 2926 C C . TYR B 1 145 ? -0.53 -8.602 -7.238 1 98.94 145 TYR B C 1
ATOM 2928 O O . TYR B 1 145 ? -0.177 -7.566 -6.672 1 98.94 145 TYR B O 1
ATOM 2936 N N . PHE B 1 146 ? -0.373 -9.82 -6.676 1 98.94 146 PHE B N 1
ATOM 2937 C CA . PHE B 1 146 ? 0.331 -10.008 -5.414 1 98.94 146 PHE B CA 1
ATOM 2938 C C . PHE B 1 146 ? 1.634 -10.773 -5.629 1 98.94 146 PHE B C 1
ATOM 2940 O O . PHE B 1 146 ? 1.687 -11.711 -6.426 1 98.94 146 PHE B O 1
ATOM 2947 N N . CYS B 1 147 ? 2.619 -10.359 -4.93 1 98.88 147 CYS B N 1
ATOM 2948 C CA . CYS B 1 147 ? 3.863 -11.117 -4.883 1 98.88 147 CYS B CA 1
ATOM 2949 C C . CYS B 1 147 ? 4.207 -11.523 -3.455 1 98.88 147 CYS B C 1
ATOM 2951 O O . CYS B 1 147 ? 4.422 -10.664 -2.598 1 98.88 147 CYS B O 1
ATOM 2953 N N . GLU B 1 148 ? 4.203 -12.836 -3.15 1 97.94 148 GLU B N 1
ATOM 2954 C CA . GLU B 1 148 ? 4.516 -13.391 -1.835 1 97.94 148 GLU B CA 1
ATOM 2955 C C . GLU B 1 148 ? 6.012 -13.633 -1.679 1 97.94 148 GLU B C 1
ATOM 2957 O O . GLU B 1 148 ? 6.766 -13.555 -2.654 1 97.94 148 GLU B O 1
ATOM 2962 N N . ASP B 1 149 ? 6.402 -13.914 -0.453 1 96.75 149 ASP B N 1
ATOM 2963 C CA . ASP B 1 149 ? 7.727 -14.383 -0.061 1 96.75 149 ASP B CA 1
ATOM 2964 C C . ASP B 1 149 ? 8.805 -13.383 -0.468 1 96.75 149 ASP B C 1
ATOM 2966 O O . ASP B 1 149 ? 9.859 -13.773 -0.973 1 96.75 149 ASP B O 1
ATOM 2970 N N . LEU B 1 150 ? 8.562 -12.156 -0.198 1 97.38 150 LEU B N 1
ATOM 2971 C CA . LEU B 1 150 ? 9.461 -11.094 -0.633 1 97.38 150 LEU B CA 1
ATOM 2972 C C . LEU B 1 150 ? 10.695 -11.016 0.26 1 97.38 150 LEU B C 1
ATOM 2974 O O . LEU B 1 150 ? 11.68 -10.367 -0.09 1 97.38 150 LEU B O 1
ATOM 2978 N N . GLN B 1 151 ? 10.719 -11.742 1.425 1 95.25 151 GLN B N 1
ATOM 2979 C CA . GLN B 1 151 ? 11.93 -11.844 2.225 1 95.25 151 GLN B CA 1
ATOM 2980 C C . GLN B 1 151 ? 13.062 -12.5 1.431 1 95.25 151 GLN B C 1
ATOM 2982 O O . GLN B 1 151 ? 14.242 -12.273 1.716 1 95.25 151 GLN B O 1
ATOM 2987 N N . THR B 1 152 ? 12.727 -13.258 0.427 1 96.12 152 THR B N 1
ATOM 2988 C CA . THR B 1 152 ? 13.742 -13.945 -0.37 1 96.12 152 THR B CA 1
ATOM 2989 C C . THR B 1 152 ? 14.594 -12.945 -1.143 1 96.12 152 THR B C 1
ATOM 2991 O O . THR B 1 152 ? 15.688 -13.273 -1.6 1 96.12 152 THR B O 1
ATOM 2994 N N . SER B 1 153 ? 14.125 -11.719 -1.325 1 96.75 153 SER B N 1
ATOM 2995 C CA . SER B 1 153 ? 14.914 -10.672 -1.955 1 96.75 153 SER B CA 1
ATOM 2996 C C . SER B 1 153 ? 16.188 -10.391 -1.162 1 96.75 153 SER B C 1
ATOM 2998 O O . SER B 1 153 ? 17.109 -9.75 -1.669 1 96.75 153 SER B O 1
ATOM 3000 N N . TYR B 1 154 ? 16.219 -10.891 0.03 1 94.88 154 TYR B N 1
ATOM 3001 C CA . TYR B 1 154 ? 17.344 -10.602 0.915 1 94.88 154 TYR B CA 1
ATOM 3002 C C . TYR B 1 154 ? 18.141 -11.859 1.21 1 94.88 154 TYR B C 1
ATOM 3004 O O . TYR B 1 154 ? 19.047 -11.844 2.045 1 94.88 154 TYR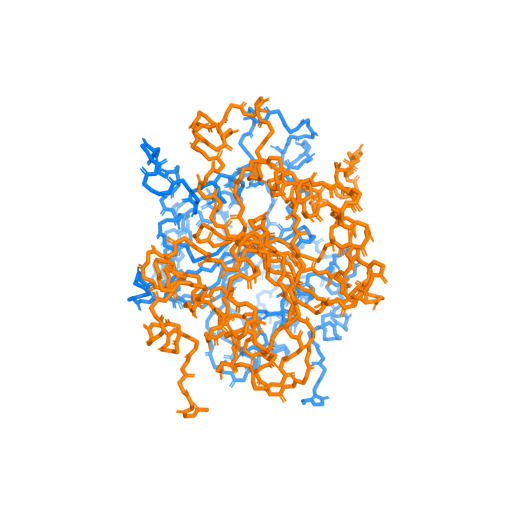 B O 1
ATOM 3012 N N . TRP B 1 155 ? 17.781 -12.961 0.588 1 93.88 155 TRP B N 1
ATOM 3013 C CA . TRP B 1 155 ? 18.453 -14.242 0.794 1 93.88 155 TRP B CA 1
ATOM 3014 C C . TRP B 1 155 ? 19.297 -14.617 -0.416 1 93.88 155 TRP B C 1
ATOM 3016 O O . TRP B 1 155 ? 18.797 -14.664 -1.542 1 93.88 155 TRP B O 1
ATOM 3026 N N . GLU B 1 156 ? 20.516 -15.031 -0.207 1 93.69 156 GLU B N 1
ATOM 3027 C CA . GLU B 1 156 ? 21.453 -15.336 -1.278 1 93.69 156 GLU B CA 1
ATOM 3028 C C . GLU B 1 156 ? 21 -16.547 -2.08 1 93.69 156 GLU B C 1
ATOM 3030 O O . GLU B 1 156 ? 21.156 -16.594 -3.303 1 93.69 156 GLU B O 1
ATOM 3035 N N . ASN B 1 157 ? 20.438 -17.562 -1.465 1 95.31 157 ASN B N 1
ATOM 3036 C CA . ASN B 1 157 ? 20.047 -18.797 -2.129 1 95.31 157 ASN B CA 1
ATOM 3037 C C . ASN B 1 157 ? 18.891 -18.578 -3.104 1 95.31 157 ASN B C 1
ATOM 3039 O O . ASN B 1 157 ? 18.594 -19.469 -3.912 1 95.31 157 ASN B O 1
ATOM 3043 N N . TYR B 1 158 ? 18.297 -17.406 -3.109 1 96.5 158 TYR B N 1
ATOM 3044 C CA . TYR B 1 158 ? 17.266 -17.031 -4.066 1 96.5 158 TYR B CA 1
ATOM 3045 C C . TYR B 1 158 ? 17.734 -15.898 -4.969 1 96.5 158 TYR B C 1
ATOM 3047 O O . TYR B 1 158 ? 16.922 -15.203 -5.59 1 96.5 158 TYR B O 1
ATOM 3055 N N . GLU B 1 159 ? 19.047 -15.75 -4.941 1 96.88 159 GLU B N 1
ATOM 3056 C CA . GLU B 1 159 ? 19.719 -14.719 -5.723 1 96.88 159 GLU B CA 1
ATOM 3057 C C . GLU B 1 159 ? 19.375 -13.328 -5.203 1 96.88 159 GLU B C 1
ATOM 3059 O O . GLU B 1 159 ? 19.469 -12.344 -5.945 1 96.88 159 GLU B O 1
ATOM 3064 N N . GLY B 1 160 ? 18.891 -13.273 -3.934 1 95.19 160 GLY B N 1
ATOM 3065 C CA . GLY B 1 160 ? 18.703 -11.992 -3.273 1 95.19 160 GLY B CA 1
ATOM 3066 C C . GLY B 1 160 ? 20 -11.398 -2.756 1 95.19 160 GLY B C 1
ATOM 3067 O O . GLY B 1 160 ? 21.078 -11.898 -3.057 1 95.19 160 GLY B O 1
ATOM 3068 N N . ASP B 1 161 ? 19.891 -10.227 -2.15 1 93.62 161 ASP B N 1
ATOM 3069 C CA . ASP B 1 161 ? 21.047 -9.5 -1.654 1 93.62 161 ASP B CA 1
ATOM 3070 C C . ASP B 1 161 ? 20.875 -9.117 -0.187 1 93.62 161 ASP B C 1
ATOM 3072 O O . ASP B 1 161 ? 20.25 -8.102 0.125 1 93.62 161 ASP B O 1
ATOM 3076 N N . PRO B 1 162 ? 21.469 -9.852 0.73 1 90 162 PRO B N 1
ATOM 3077 C CA . PRO B 1 162 ? 21.328 -9.555 2.156 1 90 162 PRO B CA 1
ATOM 3078 C C . PRO B 1 162 ? 21.906 -8.188 2.531 1 90 162 PRO B C 1
ATOM 3080 O O . PRO B 1 162 ? 21.531 -7.621 3.561 1 90 162 PRO B O 1
ATOM 3083 N N . THR B 1 163 ? 22.812 -7.637 1.725 1 87.81 163 THR B N 1
ATOM 3084 C CA . THR B 1 163 ? 23.484 -6.383 2.051 1 87.81 163 THR B CA 1
ATOM 3085 C C . THR B 1 163 ? 22.656 -5.188 1.579 1 87.81 163 THR B C 1
ATOM 3087 O O . THR B 1 163 ? 22.938 -4.051 1.968 1 87.81 163 THR B O 1
ATOM 3090 N N . GLN B 1 164 ? 21.688 -5.453 0.784 1 88.62 164 GLN B N 1
ATOM 3091 C CA . GLN B 1 164 ? 20.875 -4.395 0.199 1 88.62 164 GLN B CA 1
ATOM 3092 C C . GLN B 1 164 ? 21.734 -3.348 -0.489 1 88.62 164 GLN B C 1
ATOM 3094 O O . GLN B 1 164 ? 21.531 -2.145 -0.312 1 88.62 164 GLN B O 1
ATOM 3099 N N . SER B 1 165 ? 22.719 -3.713 -1.286 1 86.88 165 SER B N 1
ATOM 3100 C CA . SER B 1 165 ? 23.734 -2.855 -1.886 1 86.88 165 SER B CA 1
ATOM 3101 C C . SER B 1 165 ? 23.172 -2.035 -3.035 1 86.88 165 SER B C 1
ATOM 3103 O O . SER B 1 165 ? 23.75 -1.033 -3.445 1 86.88 165 SER B O 1
ATOM 3105 N N . GLY B 1 166 ? 22.062 -2.484 -3.572 1 87 166 GLY B N 1
ATOM 3106 C CA . GLY B 1 166 ? 21.516 -1.866 -4.77 1 87 166 GLY B CA 1
ATOM 3107 C C . GLY B 1 166 ? 22.188 -2.354 -6.047 1 87 166 GLY B C 1
ATOM 3108 O O . GLY B 1 166 ? 21.75 -2.002 -7.148 1 87 166 GLY B O 1
ATOM 3109 N N . LYS B 1 167 ? 23.078 -3.189 -5.996 1 90.56 167 LYS B N 1
ATOM 3110 C CA . LYS B 1 167 ? 23.812 -3.672 -7.16 1 90.56 167 LYS B CA 1
ATOM 3111 C C . LYS B 1 167 ? 23.172 -4.934 -7.734 1 90.56 167 LYS B C 1
ATOM 3113 O O . LYS B 1 167 ? 23.406 -5.277 -8.891 1 90.56 167 LYS B O 1
ATOM 3118 N N . VAL B 1 168 ? 22.484 -5.652 -6.906 1 94.62 168 VAL B N 1
ATOM 3119 C CA . VAL B 1 168 ? 21.781 -6.871 -7.316 1 94.62 168 VAL B CA 1
ATOM 3120 C C . VAL B 1 168 ? 20.328 -6.551 -7.633 1 94.62 168 VAL B C 1
ATOM 3122 O O . VAL B 1 168 ? 19.656 -5.867 -6.863 1 94.62 168 VAL B O 1
ATOM 3125 N N . LYS B 1 169 ? 19.906 -6.98 -8.812 1 96.56 169 LYS B N 1
ATOM 3126 C CA . LYS B 1 169 ? 18.5 -6.801 -9.172 1 96.56 169 LYS B CA 1
ATOM 3127 C C . LYS B 1 169 ? 17.609 -7.77 -8.398 1 96.56 169 LYS B C 1
ATOM 3129 O O . LYS B 1 169 ? 17.625 -8.977 -8.648 1 96.56 169 LYS B O 1
ATOM 3134 N N . THR B 1 170 ? 16.922 -7.277 -7.41 1 97.69 170 THR B N 1
ATOM 3135 C CA . THR B 1 170 ? 16 -8.086 -6.617 1 97.69 170 THR B CA 1
ATOM 3136 C C . THR B 1 170 ? 14.555 -7.633 -6.84 1 97.69 170 THR B C 1
ATOM 3138 O O . THR B 1 170 ? 14.312 -6.555 -7.395 1 97.69 170 THR B O 1
ATOM 3141 N N . MET B 1 171 ? 13.633 -8.477 -6.484 1 98.44 171 MET B N 1
ATOM 3142 C CA . MET B 1 171 ? 12.219 -8.102 -6.578 1 98.44 171 MET B CA 1
ATOM 3143 C C . MET B 1 171 ? 11.922 -6.891 -5.699 1 98.44 171 MET B C 1
ATOM 3145 O O . MET B 1 171 ? 11.258 -5.949 -6.133 1 98.44 171 MET B O 1
ATOM 3149 N N . MET B 1 172 ? 12.414 -6.855 -4.434 1 97.5 172 MET B N 1
ATOM 3150 C CA . MET B 1 172 ? 12.203 -5.695 -3.572 1 97.5 172 MET B CA 1
ATOM 3151 C C . MET B 1 172 ? 12.906 -4.465 -4.137 1 97.5 172 MET B C 1
ATOM 3153 O O . MET B 1 172 ? 12.414 -3.342 -3.982 1 97.5 172 MET B O 1
ATOM 3157 N N . GLY B 1 173 ? 14.062 -4.703 -4.777 1 97.06 173 GLY B N 1
ATOM 3158 C CA . GLY B 1 173 ? 14.672 -3.598 -5.496 1 97.06 173 GLY B CA 1
ATOM 3159 C C . GLY B 1 173 ? 13.758 -2.996 -6.547 1 97.06 173 GLY B C 1
ATOM 3160 O O . GLY B 1 173 ? 13.609 -1.774 -6.625 1 97.06 173 GLY B O 1
ATOM 3161 N N . MET B 1 174 ? 13.117 -3.807 -7.344 1 97.94 174 MET B N 1
ATOM 3162 C CA . MET B 1 174 ? 12.172 -3.338 -8.352 1 97.94 174 MET B CA 1
ATOM 3163 C C . MET B 1 174 ? 10.969 -2.66 -7.691 1 97.94 174 MET B C 1
ATOM 3165 O O . MET B 1 174 ? 10.5 -1.624 -8.164 1 97.94 174 MET B O 1
ATOM 3169 N N . ILE B 1 175 ? 10.5 -3.223 -6.602 1 98.44 175 ILE B N 1
ATOM 3170 C CA . ILE B 1 175 ? 9.336 -2.678 -5.902 1 98.44 175 ILE B CA 1
ATOM 3171 C C . ILE B 1 175 ? 9.656 -1.271 -5.398 1 98.44 175 ILE B C 1
ATOM 3173 O O . ILE B 1 175 ? 8.836 -0.361 -5.523 1 98.44 175 ILE B O 1
ATOM 3177 N N . LYS B 1 176 ? 10.836 -1.072 -4.855 1 96.88 176 LYS B N 1
ATOM 3178 C CA . LYS B 1 176 ? 11.25 0.253 -4.406 1 96.88 176 LYS B CA 1
ATOM 3179 C C . LYS B 1 176 ? 11.359 1.222 -5.582 1 96.88 176 LYS B C 1
ATOM 3181 O O . LYS B 1 176 ? 11 2.395 -5.461 1 96.88 176 LYS B O 1
ATOM 3186 N N . GLU B 1 177 ? 11.797 0.741 -6.727 1 95.75 177 GLU B N 1
ATOM 3187 C CA . GLU B 1 177 ? 11.852 1.575 -7.926 1 95.75 177 GLU B CA 1
ATOM 3188 C C . GLU B 1 177 ? 10.445 1.915 -8.422 1 95.75 177 GLU B C 1
ATOM 3190 O O . GLU B 1 177 ? 10.219 3.002 -8.953 1 95.75 177 GLU B O 1
ATOM 3195 N N . LEU B 1 178 ? 9.547 0.975 -8.281 1 97.31 178 LEU B N 1
ATOM 3196 C CA . LEU B 1 178 ? 8.164 1.258 -8.633 1 97.31 178 LEU B CA 1
ATOM 3197 C C . LEU B 1 178 ? 7.578 2.338 -7.727 1 97.31 178 LEU B C 1
ATOM 3199 O O . LEU B 1 178 ? 6.828 3.201 -8.18 1 97.31 178 LEU B O 1
ATOM 3203 N N . ALA B 1 179 ? 7.902 2.299 -6.422 1 96.69 179 ALA B N 1
ATOM 3204 C CA . ALA B 1 179 ? 7.504 3.367 -5.512 1 96.69 179 ALA B CA 1
ATOM 3205 C C . ALA B 1 179 ? 8.078 4.711 -5.957 1 96.69 179 ALA B C 1
ATOM 3207 O O . ALA B 1 179 ? 7.391 5.734 -5.902 1 96.69 179 ALA B O 1
ATOM 3208 N N . ASP B 1 180 ? 9.352 4.711 -6.426 1 95.38 180 ASP B N 1
ATOM 3209 C CA . ASP B 1 180 ? 9.945 5.914 -7.008 1 95.38 180 ASP B CA 1
ATOM 3210 C C . ASP B 1 180 ? 9.141 6.391 -8.211 1 95.38 180 ASP B C 1
ATOM 3212 O O . ASP B 1 180 ? 8.852 7.582 -8.344 1 95.38 180 ASP B O 1
ATOM 3216 N N . ASP B 1 181 ? 8.781 5.469 -9.062 1 94.31 181 ASP B N 1
ATOM 3217 C CA . ASP B 1 181 ? 8.078 5.793 -10.297 1 94.31 181 ASP B CA 1
ATOM 3218 C C . ASP B 1 181 ? 6.758 6.512 -10 1 94.31 181 ASP B C 1
ATOM 3220 O O . ASP B 1 181 ? 6.34 7.387 -10.766 1 94.31 181 ASP B O 1
ATOM 3224 N N . LEU B 1 182 ? 6.105 6.18 -8.938 1 94.06 182 LEU B N 1
ATOM 3225 C CA . LEU B 1 182 ? 4.828 6.777 -8.562 1 94.06 182 LEU B CA 1
ATOM 3226 C C . LEU B 1 182 ? 5.023 8.203 -8.07 1 94.06 182 LEU B C 1
ATOM 3228 O O . LEU B 1 182 ? 4.062 8.977 -7.992 1 94.06 182 LEU B O 1
ATOM 3232 N N . ASN B 1 183 ? 6.266 8.617 -7.789 1 91.06 183 ASN B N 1
ATOM 3233 C CA . ASN B 1 183 ? 6.449 9.883 -7.094 1 91.06 183 ASN B CA 1
ATOM 3234 C C . ASN B 1 183 ? 7.375 10.82 -7.871 1 91.06 183 ASN B C 1
ATOM 3236 O O . ASN B 1 183 ? 7.555 11.977 -7.488 1 91.06 183 ASN B O 1
ATOM 3240 N N . VAL B 1 184 ? 8 10.32 -8.953 1 83.94 184 VAL B N 1
ATOM 3241 C CA . VAL B 1 184 ? 8.953 11.133 -9.695 1 83.94 184 VAL B CA 1
ATOM 3242 C C . VAL B 1 184 ? 8.211 11.984 -10.727 1 83.94 184 VAL B C 1
ATOM 3244 O O . VAL B 1 184 ? 8.766 12.945 -11.273 1 83.94 184 VAL B O 1
ATOM 3247 N N . ARG B 1 185 ? 6.836 11.633 -11.211 1 64.12 185 ARG B N 1
ATOM 3248 C CA . ARG B 1 185 ? 6.262 12.438 -12.289 1 64.12 185 ARG B CA 1
ATOM 3249 C C . ARG B 1 185 ? 6.363 13.922 -11.977 1 64.12 185 ARG B C 1
ATOM 3251 O O . ARG B 1 185 ? 6.301 14.32 -10.812 1 64.12 185 ARG B O 1
ATOM 3258 N N . PRO B 1 186 ? 6.297 15.133 -12.453 1 56.62 186 PRO B N 1
ATOM 3259 C CA . PRO B 1 186 ? 6.949 16.219 -13.188 1 56.62 186 PRO B CA 1
ATOM 3260 C C . PRO B 1 186 ? 8.461 16.266 -12.961 1 56.62 186 PRO B C 1
ATOM 3262 O O . PRO B 1 186 ? 9.141 17.141 -13.5 1 56.62 186 PRO B O 1
ATOM 3265 N N . ALA B 1 187 ? 8.867 15.375 -12.125 1 52.31 187 ALA B N 1
ATOM 3266 C CA . ALA B 1 187 ? 10.32 15.492 -12.055 1 52.31 187 ALA B CA 1
ATOM 3267 C C . ALA B 1 187 ? 10.961 15.094 -13.383 1 52.31 187 ALA B C 1
ATOM 3269 O O . ALA B 1 187 ? 10.32 14.453 -14.219 1 52.31 187 ALA B O 1
ATOM 3270 N N . LYS B 1 188 ? 11.852 15.828 -13.945 1 60.81 188 LYS B N 1
ATOM 3271 C CA . LYS B 1 188 ? 12.703 15.664 -15.125 1 60.81 188 LYS B CA 1
ATOM 3272 C C . LYS B 1 188 ? 13.219 14.234 -15.227 1 60.81 188 LYS B C 1
ATOM 3274 O O . LYS B 1 188 ? 14.078 13.93 -16.062 1 60.81 188 LYS B O 1
ATOM 3279 N N . THR B 1 189 ? 12.562 13.25 -14.242 1 65.44 189 THR B N 1
ATOM 3280 C CA . THR B 1 189 ? 13.148 11.914 -14.273 1 65.44 189 THR B CA 1
ATOM 3281 C C . THR B 1 189 ? 12.164 10.906 -14.859 1 65.44 189 THR B C 1
ATOM 3283 O O . THR B 1 189 ? 11 10.867 -14.477 1 65.44 189 THR B O 1
ATOM 3286 N N . ALA B 1 190 ? 12.523 10.164 -15.758 1 78.19 190 ALA B N 1
ATOM 3287 C CA . ALA B 1 190 ? 11.742 9.141 -16.453 1 78.19 190 ALA B CA 1
ATOM 3288 C C . ALA B 1 190 ? 11.43 7.965 -15.531 1 78.19 190 ALA B C 1
ATOM 3290 O O . ALA B 1 190 ? 12.258 7.582 -14.695 1 78.19 190 ALA B O 1
ATOM 3291 N N . ARG B 1 191 ? 10.18 7.445 -15.602 1 86.31 191 ARG B N 1
ATOM 3292 C CA . ARG B 1 191 ? 9.828 6.203 -14.914 1 86.31 191 ARG B CA 1
ATOM 3293 C C . ARG B 1 191 ? 10.711 5.055 -15.391 1 86.31 191 ARG B C 1
ATOM 3295 O O . ARG B 1 191 ? 11.039 4.957 -16.578 1 86.31 191 ARG B O 1
ATOM 3302 N N . LYS B 1 192 ? 11.055 4.203 -14.453 1 90.44 192 LYS B N 1
ATOM 3303 C CA . LYS B 1 192 ? 12 3.123 -14.719 1 90.44 192 LYS B CA 1
ATOM 3304 C C . LYS B 1 192 ? 11.289 1.896 -15.289 1 90.44 192 LYS B C 1
ATOM 3306 O O . LYS B 1 192 ? 11.867 1.147 -16.078 1 90.44 192 LYS B O 1
ATOM 3311 N N . HIS B 1 193 ? 10.086 1.647 -14.875 1 94.56 193 HIS B N 1
ATOM 3312 C CA . HIS B 1 193 ? 9.391 0.423 -15.242 1 94.56 193 HIS B CA 1
ATOM 3313 C C . HIS B 1 193 ? 8.086 0.731 -15.969 1 94.56 193 HIS B C 1
ATOM 3315 O O . HIS B 1 193 ? 7.234 1.459 -15.445 1 94.56 193 HIS B O 1
ATOM 3321 N N . ALA B 1 194 ? 7.84 0.044 -17.094 1 93.25 194 ALA B N 1
ATOM 3322 C CA . ALA B 1 194 ? 6.633 0.258 -17.875 1 93.25 194 ALA B CA 1
ATOM 3323 C C . ALA B 1 194 ? 5.383 -0.107 -17.094 1 93.25 194 ALA B C 1
ATOM 3325 O O . ALA B 1 194 ? 4.363 0.582 -17.172 1 93.25 194 ALA B O 1
ATOM 3326 N N . VAL B 1 195 ? 5.469 -1.166 -16.266 1 94.62 195 VAL B N 1
ATOM 3327 C CA . VAL B 1 195 ? 4.305 -1.62 -15.508 1 94.62 195 VAL B CA 1
ATOM 3328 C C . VAL B 1 195 ? 3.863 -0.532 -14.531 1 94.62 195 VAL B C 1
ATOM 3330 O O . VAL B 1 195 ? 2.68 -0.435 -14.195 1 94.62 195 VAL B O 1
ATOM 3333 N N . GLY B 1 196 ? 4.777 0.284 -14.148 1 93.94 196 GLY B N 1
ATOM 3334 C CA . GLY B 1 196 ? 4.48 1.354 -13.211 1 93.94 196 GLY B CA 1
ATOM 3335 C C . GLY B 1 196 ? 3.533 2.398 -13.773 1 93.94 196 GLY B C 1
ATOM 3336 O O . GLY B 1 196 ? 2.871 3.113 -13.023 1 93.94 196 GLY B O 1
ATOM 3337 N N . GLN B 1 197 ? 3.453 2.545 -15.078 1 91.69 197 GLN B N 1
ATOM 3338 C CA . GLN B 1 197 ? 2.607 3.547 -15.719 1 91.69 197 GLN B CA 1
ATOM 3339 C C . GLN B 1 197 ? 1.129 3.252 -15.484 1 91.69 197 GLN B C 1
ATOM 3341 O O . GLN B 1 197 ? 0.313 4.172 -15.398 1 91.69 197 GLN B O 1
ATOM 3346 N N . GLU B 1 198 ? 0.853 1.993 -15.305 1 94.31 198 GLU B N 1
ATOM 3347 C CA . GLU B 1 198 ? -0.542 1.592 -15.148 1 94.31 198 GLU B CA 1
ATOM 3348 C C . GLU B 1 198 ? -0.86 1.258 -13.695 1 94.31 198 GLU B C 1
ATOM 3350 O O . GLU B 1 198 ? -1.962 0.8 -13.383 1 94.31 198 GLU B O 1
ATOM 3355 N N . MET B 1 199 ? 0.091 1.493 -12.836 1 96.38 199 MET B N 1
ATOM 3356 C CA . MET B 1 199 ? -0.093 1.105 -11.438 1 96.38 199 MET B CA 1
ATOM 3357 C C . MET B 1 199 ? -0.743 2.23 -10.641 1 96.38 199 MET B C 1
ATOM 3359 O O . MET B 1 199 ? -0.342 3.391 -10.758 1 96.38 199 MET B O 1
ATOM 3363 N N . GLN B 1 200 ? -1.76 1.895 -9.969 1 97.25 200 GLN B N 1
ATOM 3364 C CA . GLN B 1 200 ? -2.418 2.832 -9.062 1 97.25 200 GLN B CA 1
ATOM 3365 C C . GLN B 1 200 ? -1.703 2.889 -7.715 1 97.25 200 GLN B C 1
ATOM 3367 O O . GLN B 1 200 ? -1.621 3.951 -7.094 1 97.25 200 GLN B O 1
ATOM 3372 N N . PHE B 1 201 ? -1.211 1.727 -7.27 1 98.31 201 PHE B N 1
ATOM 3373 C CA . PHE B 1 201 ? -0.557 1.714 -5.965 1 98.31 201 PHE B CA 1
ATOM 3374 C C . PHE B 1 201 ? 0.409 0.54 -5.855 1 98.31 201 PHE B C 1
ATOM 3376 O O . PHE B 1 201 ? 0.311 -0.425 -6.617 1 98.31 201 PHE B O 1
ATOM 3383 N N . VAL B 1 202 ? 1.35 0.67 -5.016 1 98.75 202 VAL B N 1
ATOM 3384 C CA . VAL B 1 202 ? 2.201 -0.362 -4.434 1 98.75 202 VAL B CA 1
ATOM 3385 C C . VAL B 1 202 ? 1.97 -0.437 -2.928 1 98.75 202 VAL B C 1
ATOM 3387 O O . VAL B 1 202 ? 2.268 0.513 -2.199 1 98.75 202 VAL B O 1
ATOM 3390 N N . ASP B 1 203 ? 1.386 -1.521 -2.479 1 98.81 203 ASP B N 1
ATOM 3391 C CA . ASP B 1 203 ? 1.029 -1.721 -1.078 1 98.81 203 ASP B CA 1
ATOM 3392 C C . ASP B 1 203 ? 1.775 -2.914 -0.485 1 98.81 203 ASP B C 1
ATOM 3394 O O . ASP B 1 203 ? 1.493 -4.062 -0.832 1 98.81 203 ASP B O 1
ATOM 3398 N N . CYS B 1 204 ? 2.693 -2.641 0.47 1 98.62 204 CYS B N 1
ATOM 3399 C CA . CYS B 1 204 ? 3.535 -3.703 1.007 1 98.62 204 CYS B CA 1
ATOM 3400 C C . CYS B 1 204 ? 3.227 -3.953 2.479 1 98.62 204 CYS B C 1
ATOM 3402 O O . CYS B 1 204 ? 3.021 -3.008 3.242 1 98.62 204 CYS B O 1
ATOM 3404 N N . MET B 1 205 ?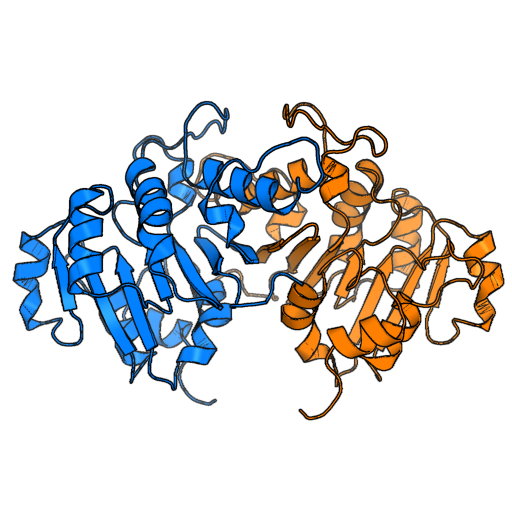 3.102 -5.18 2.818 1 97.56 205 MET B N 1
ATOM 3405 C CA . MET B 1 205 ? 3.043 -5.695 4.184 1 97.56 205 MET B CA 1
ATOM 3406 C C . MET B 1 205 ? 4.168 -6.691 4.438 1 97.56 205 MET B C 1
ATOM 3408 O O . MET B 1 205 ? 5.145 -6.734 3.688 1 97.56 205 MET B O 1
ATOM 3412 N N . GLU B 1 206 ? 4.133 -7.355 5.574 1 95.25 206 GLU B N 1
ATOM 3413 C CA . GLU B 1 206 ? 5.207 -8.297 5.887 1 95.25 206 GLU B CA 1
ATOM 3414 C C . GLU B 1 206 ? 5.301 -9.391 4.836 1 95.25 206 GLU B C 1
ATOM 3416 O O . GLU B 1 206 ? 4.371 -10.188 4.672 1 95.25 206 GLU B O 1
ATOM 3421 N N . GLU B 1 207 ? 6.32 -9.383 4.035 1 96.5 207 GLU B N 1
ATOM 3422 C CA . GLU B 1 207 ? 6.785 -10.406 3.107 1 96.5 207 GLU B CA 1
ATOM 3423 C C . GLU B 1 207 ? 5.883 -10.5 1.883 1 96.5 207 GLU B C 1
ATOM 3425 O O . GLU B 1 207 ? 5.914 -11.492 1.15 1 96.5 207 GLU B O 1
ATOM 3430 N N . VAL B 1 208 ? 5.047 -9.523 1.635 1 98.31 208 VAL B N 1
ATOM 3431 C CA . VAL B 1 208 ? 4.125 -9.539 0.503 1 98.31 208 VAL B CA 1
ATOM 3432 C C . VAL B 1 208 ? 3.807 -8.109 0.079 1 98.31 208 VAL B C 1
ATOM 3434 O O . VAL B 1 208 ? 3.707 -7.211 0.92 1 98.31 208 VAL B O 1
ATOM 3437 N N . CYS B 1 209 ? 3.639 -7.883 -1.218 1 98.75 209 CYS B N 1
ATOM 3438 C CA . CYS B 1 209 ? 3.146 -6.621 -1.754 1 98.75 209 CYS B CA 1
ATOM 3439 C C . CYS B 1 209 ? 2.014 -6.855 -2.746 1 98.75 209 CYS B C 1
ATOM 3441 O O . CYS B 1 209 ? 1.996 -7.867 -3.447 1 98.75 209 CYS B O 1
ATOM 3443 N N . ALA B 1 210 ? 1.117 -5.945 -2.75 1 98.88 210 ALA B N 1
ATOM 3444 C CA . ALA B 1 210 ? 0.045 -5.867 -3.738 1 98.88 210 ALA B CA 1
ATOM 3445 C C . ALA B 1 210 ? 0.261 -4.691 -4.691 1 98.88 210 ALA B C 1
ATOM 3447 O O . ALA B 1 210 ? 0.665 -3.607 -4.266 1 98.88 210 ALA B O 1
ATOM 3448 N N . PHE B 1 211 ? 0.055 -4.949 -5.926 1 98.88 211 PHE B N 1
ATOM 3449 C CA . PHE B 1 211 ? 0.054 -3.943 -6.98 1 98.88 211 PHE B CA 1
ATOM 3450 C C . PHE B 1 211 ? -1.338 -3.793 -7.586 1 98.88 211 PHE B C 1
ATOM 3452 O O . PHE B 1 211 ? -1.928 -4.77 -8.047 1 98.88 211 PHE B O 1
ATOM 3459 N N . GLY B 1 212 ? -1.864 -2.596 -7.535 1 98.62 212 GLY B N 1
ATOM 3460 C CA . GLY B 1 212 ? -3.164 -2.35 -8.141 1 98.62 212 GLY B CA 1
ATOM 3461 C C . GLY B 1 212 ? -3.074 -1.652 -9.484 1 98.62 212 GLY B C 1
ATOM 3462 O O . GLY B 1 212 ? -2.291 -0.716 -9.656 1 98.62 212 GLY B O 1
ATOM 3463 N N . LYS B 1 213 ? -3.842 -2.125 -10.406 1 98.19 213 LYS B N 1
ATOM 3464 C CA . LYS B 1 213 ? -3.883 -1.502 -11.727 1 98.19 213 LYS B CA 1
ATOM 3465 C C . LYS B 1 213 ? -4.941 -0.405 -11.781 1 98.19 213 LYS B C 1
ATOM 3467 O O . LYS B 1 213 ? -6.047 -0.574 -11.258 1 98.19 213 LYS B O 1
ATOM 3472 N N . LYS B 1 214 ? -4.621 0.667 -12.422 1 96.81 214 LYS B N 1
ATOM 3473 C CA . LYS B 1 214 ? -5.551 1.779 -12.586 1 96.81 214 LYS B CA 1
ATOM 3474 C C . LYS B 1 214 ? -6.816 1.337 -13.312 1 96.81 214 LYS B C 1
ATOM 3476 O O . LYS B 1 214 ? -6.75 0.536 -14.25 1 96.81 214 LYS B O 1
ATOM 3481 N N . GLU B 1 215 ? -7.922 1.831 -12.812 1 93.44 215 GLU B N 1
ATOM 3482 C CA . GLU B 1 215 ? -9.148 1.675 -13.586 1 93.44 215 GLU B CA 1
ATOM 3483 C C . GLU B 1 215 ? -9.062 2.428 -14.914 1 93.44 215 GLU B C 1
ATOM 3485 O O . GLU B 1 215 ? -8.312 3.398 -15.031 1 93.44 215 GLU B O 1
ATOM 3490 N N . ILE B 1 216 ? -9.82 1.898 -15.773 1 83.75 216 ILE B N 1
ATOM 3491 C CA . ILE B 1 216 ? -9.875 2.627 -17.031 1 83.75 216 ILE B CA 1
ATOM 3492 C C . ILE B 1 216 ? -10.344 4.055 -16.781 1 83.75 216 ILE B C 1
ATOM 3494 O O . ILE B 1 216 ? -11.32 4.277 -16.062 1 83.75 216 ILE B O 1
ATOM 3498 N N . GLY B 1 217 ? -9.68 5.09 -17.266 1 69.81 217 GLY B N 1
ATOM 3499 C CA . GLY B 1 217 ? -10.086 6.48 -17.141 1 69.81 217 GLY B CA 1
ATOM 3500 C C . GLY B 1 217 ? -9.648 7.121 -15.844 1 69.81 217 GLY B C 1
ATOM 3501 O O . GLY B 1 217 ? -10.016 8.258 -15.547 1 69.81 217 GLY B O 1
ATOM 3502 N N . SER B 1 218 ? -9.062 6.414 -14.891 1 65.44 218 SER B N 1
ATOM 3503 C CA . SER B 1 218 ? -8.672 6.93 -13.586 1 65.44 218 SER B CA 1
ATOM 3504 C C . SER B 1 218 ? -7.527 7.934 -13.711 1 65.44 218 SER B C 1
ATOM 3506 O O . SER B 1 218 ? -7.09 8.508 -12.711 1 65.44 218 SER B O 1
ATOM 3508 N N . GLY B 1 219 ? -6.949 8.234 -14.883 1 57.47 219 GLY B N 1
ATOM 3509 C CA . GLY B 1 219 ? -5.852 9.18 -14.969 1 57.47 219 GLY B CA 1
ATOM 3510 C C . GLY B 1 219 ? -6.156 10.508 -14.305 1 57.47 219 GLY B C 1
ATOM 3511 O O . GLY B 1 219 ? -5.246 11.305 -14.047 1 57.47 219 GLY B O 1
ATOM 3512 N N . LYS B 1 220 ? -7.414 10.969 -14.344 1 46.47 220 LYS B N 1
ATOM 3513 C CA . LYS B 1 220 ? -7.637 12.297 -13.773 1 46.47 220 LYS B CA 1
ATOM 3514 C C . LYS B 1 220 ? -8.117 12.195 -12.328 1 46.47 220 LYS B C 1
ATOM 3516 O O . LYS B 1 220 ? -8.852 11.273 -11.977 1 46.47 220 LYS B O 1
#

Radius of gyration: 22.6 Å; Cα contacts (8 Å, |Δi|>4): 862; chains: 2; bounding box: 50×72×51 Å

Nearest PDB structures (foldseek):
  3ssn-assembly1_C  TM=9.002E-01  e=2.342E-17  Micromonospora griseorubida
  3sso-assembly1_D  TM=8.868E-01  e=6.030E-17  Micromonospora griseorubida
  8iaa-assembly1_B  TM=8.745E-01  e=1.063E-16  Saccharopolyspora spinosa
  8ia9-assembly1_A-2  TM=8.796E-01  e=2.488E-15  Saccharopolyspora spinosa
  8ia9-assembly1_B-2  TM=8.853E-01  e=4.673E-15  Saccharopolyspora spinosa

pLDDT: mean 93.19, std 9.91, range [46.47, 98.94]

Secondary structure (DSSP, 8-state):
--SPPHHHHHHHHT-TTTTTS-THHHHHHHHGGGTTS-EEEEEE---TTSTT-S-HHHHHHHHH-TTEEEEEEES-HHHHHHTGGG-TTEEEEES-TT-HHHHHHHHHHH-S-EEEEEE-S---HHHHHHHHHHHGGGEEEEEEEEEE-GGGGG-GGGT--TT--S-S--HHHHHHHHHHHHHHTTSS---S-GGGGGEEEEEEETTEEEEEEPPTTTT-/--SPPHHHHHHHHT-TTTTTS-THHHHHHHHGGGTTS-EEEEEE---TTSTT-S-HHHHHHHHH-TTEEEEEEES-HHHHHHTGGG-TTEEEEES-TT-HHHHHHHHHHH-S-EEEEEE-S---HHHHHHHHHHHGGGEEEEEEEEEE-GGGGG-GGGT--TT--S-S--HHHHHHHHHHHHHHTTTT---S-GGGGGEEEEEEETTEEEEEEPPTTTT-

InterPro domains:
  IPR029063 S-adenosyl-L-methionine-dependent methyltransferase superfamily [G3DSA:3.40.50.150] (3-218)
  IPR029063 S-adenosyl-L-methionine-dependent methyltransferase superfamily [SSF53335] (21-164)

Foldseek 3Di:
DPDDQLLRLLVVLPHCCVVVHNCSVVCNVPPLVQQEDEFEEEEEAQPQVDPVAGPSPPRSCCVSHVRYAYEYEAQDPVSCVVCVVVRVSYHYHYHQLLDLVSVVVVCVVVHLDHQEYEYPYLQAFSNQVNNCQRNLSSHAAQGKYKYAQLVCLLPVVSVHNVVPPLPGRGPVSVLVLLVVQVPCPVPPDDRDGPSSVQWPDWADDVRMIMTTGHHDPNPD/DPDDQLLRLLVVFPHCCVVVHNCSVVCNVPPLVQQEDEFEEEEEAQPQPDPVARIRVLVSCCVSHVRYAYEYEAQDPVRCVVCVVVRVSYHYHHHQLLDLVSVVVCCVVVHLDHQEYEYPYPQAFSNQVNNCQRNLSSHAAQGKYKYAQLVCLLPVVSVHNVVPPLPGRGPVSVLVLLVVQVPCPVPPDDRDGPSSVQWPDWADDVRMIMTTGHHVPNPD

Organism: Zymoseptoria tritici (strain CBS 115943 / IPO323) (NCBI:txid33672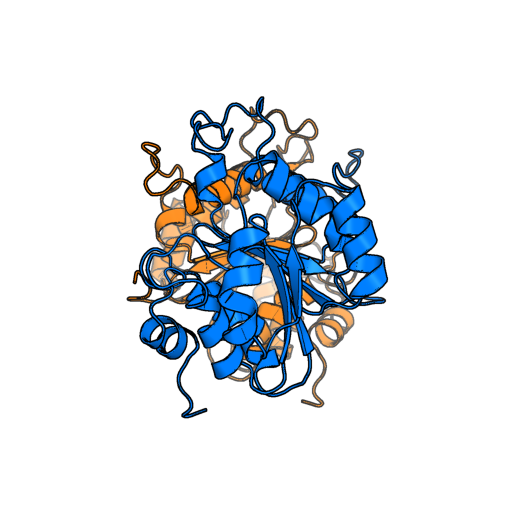2)

Sequence (440 aa):
DTRPSFYEIALSHGTDKVTTHSYHHMYQKYLSPFRDVPFKMLEIGLGCDMNYGPGASYWTWLEYFPYVDLYYIEYDAACAEKWAGNTTGATIFAGDQADVKFLERFMKEAGEDFDVIIDDGGHHMNQQIVSLQTLWRAVVPGGLYFCEDLQTSYWENYEGDPTQSGKVKTMMGMIKELADDLNVRPAKTARKHAVGQEMQFVDCMEEVCAFGKKEIGSGKDTRPSFYEIALSHGTDKVTTHSYHHMYQKYLSPFRDVPFKMLEIGLGCDMNYGPGASYWTWLEYFPYVDLYYIEYDAACAEKWAGNTTGATIFAGDQADVKFLERFMKEAGEDFDVIIDDGGHHMNQQIVSLQTLWRAVVPGGLYFCEDLQTSYWENYEGDPTQSGKVKTMMGMIKELADDLNVRPAKTARKHAVGQEMQFVDCMEEVCAFGKKEIGSGK

Solvent-accessible surface area (backbone atoms only — not comparable to full-atom values): 23115 Å² total; per-residue (Å²): 129,91,66,80,50,67,53,55,45,30,50,74,48,64,23,52,54,58,67,83,38,58,46,43,62,60,45,54,74,67,45,58,83,48,37,87,38,75,45,31,35,37,33,29,36,53,46,58,85,39,94,85,40,52,27,31,59,56,55,25,49,49,66,60,24,76,45,52,47,38,34,31,36,23,63,51,48,66,49,52,58,71,42,46,83,80,43,71,79,40,49,78,43,66,40,52,66,57,35,63,68,54,52,51,51,46,35,69,74,77,44,53,64,28,42,32,37,36,42,54,54,88,51,27,24,62,34,51,45,42,33,50,70,61,48,50,74,24,38,29,67,58,13,35,39,34,40,48,56,43,34,32,30,41,30,60,95,28,60,19,41,71,78,68,80,76,79,62,79,20,43,56,55,51,50,45,48,43,56,45,38,38,20,36,74,84,48,98,53,78,67,84,51,77,69,49,77,48,42,46,32,46,35,34,33,65,25,31,36,38,36,32,31,39,41,82,80,55,90,107,129,91,65,80,50,70,54,56,47,28,50,74,45,64,22,51,54,59,65,82,37,59,46,43,63,59,46,55,72,68,46,58,83,46,37,87,40,74,46,32,36,37,34,28,36,55,52,58,85,39,96,81,37,54,39,24,62,60,53,26,50,49,68,62,23,76,45,51,47,38,34,31,37,22,64,52,48,67,51,52,59,71,40,46,82,79,42,71,80,39,50,77,43,65,40,52,66,57,35,62,69,55,50,51,51,46,35,70,74,77,46,55,66,27,41,33,37,35,43,55,52,87,52,27,24,63,32,51,45,41,33,51,69,60,49,50,73,24,37,29,66,57,14,37,40,34,41,48,58,42,34,31,30,41,30,61,95,30,61,18,39,71,78,68,80,76,79,62,80,19,42,56,54,49,51,44,48,42,56,46,39,38,21,33,73,90,47,99,52,79,68,85,50,76,70,47,78,48,42,46,32,48,35,33,33,63,25,30,36,40,38,32,31,38,42,82,82,54,88,109